Protein AF-A0A9P0I5J8-F1 (afdb_monomer)

Structure (mmCIF, N/CA/C/O backbone):
data_AF-A0A9P0I5J8-F1
#
_entry.id   AF-A0A9P0I5J8-F1
#
loop_
_atom_site.group_PDB
_atom_site.id
_atom_site.type_symbol
_atom_site.label_atom_id
_atom_site.label_alt_id
_atom_site.label_comp_id
_atom_site.label_asym_id
_atom_site.label_entity_id
_atom_site.label_seq_id
_atom_site.pdbx_PDB_ins_code
_atom_site.Cartn_x
_atom_site.Cartn_y
_atom_site.Cartn_z
_atom_site.occupancy
_atom_site.B_iso_or_equiv
_atom_site.auth_seq_id
_atom_site.auth_comp_id
_atom_site.auth_asym_id
_atom_site.auth_atom_id
_atom_site.pdbx_PDB_model_num
ATOM 1 N N . MET A 1 1 ? 75.829 -18.396 -21.950 1.00 48.28 1 MET A N 1
ATOM 2 C CA . MET A 1 1 ? 74.915 -17.229 -21.869 1.00 48.28 1 MET A CA 1
ATOM 3 C C . MET A 1 1 ? 74.972 -16.468 -23.186 1.00 48.28 1 MET A C 1
ATOM 5 O O . MET A 1 1 ? 76.058 -15.998 -23.484 1.00 48.28 1 MET A O 1
ATOM 9 N N . LYS A 1 2 ? 73.867 -16.415 -23.958 1.00 45.41 2 LYS A N 1
ATOM 10 C CA . LYS A 1 2 ? 73.529 -15.466 -25.066 1.00 45.41 2 LYS A CA 1
ATOM 11 C C . LYS A 1 2 ? 72.499 -16.056 -26.067 1.00 45.41 2 LYS A C 1
ATOM 13 O O . LYS A 1 2 ? 72.630 -15.887 -27.269 1.00 45.41 2 LYS A O 1
ATOM 18 N N . ILE A 1 3 ? 71.470 -16.760 -25.586 1.00 46.66 3 ILE A N 1
ATOM 19 C CA . ILE A 1 3 ? 70.355 -17.245 -26.431 1.00 46.66 3 ILE A CA 1
ATOM 20 C C . ILE A 1 3 ? 68.954 -16.760 -25.968 1.00 46.66 3 ILE A C 1
ATOM 22 O O . ILE A 1 3 ? 68.100 -16.603 -26.835 1.00 46.66 3 ILE A O 1
ATOM 26 N N . PRO A 1 4 ? 68.673 -16.369 -24.699 1.00 46.62 4 PRO A N 1
ATOM 27 C CA . PRO A 1 4 ? 67.296 -16.009 -24.332 1.00 46.62 4 PRO A CA 1
ATOM 28 C C . PRO A 1 4 ? 66.893 -14.564 -24.692 1.00 46.62 4 PRO A C 1
ATOM 30 O O . PRO A 1 4 ? 65.717 -14.232 -24.626 1.00 46.62 4 PRO A O 1
ATOM 33 N N . VAL A 1 5 ? 67.827 -13.697 -25.106 1.00 43.81 5 VAL A N 1
ATOM 34 C CA . VAL A 1 5 ? 67.521 -12.281 -25.414 1.00 43.81 5 VAL A CA 1
ATOM 35 C C . VAL A 1 5 ? 66.989 -12.093 -26.845 1.00 43.81 5 VAL A C 1
ATOM 37 O O . VAL A 1 5 ? 66.199 -11.186 -27.094 1.00 43.81 5 VAL A O 1
ATOM 40 N N . LEU A 1 6 ? 67.339 -12.982 -27.783 1.00 44.00 6 LEU A N 1
ATOM 41 C CA . LEU A 1 6 ? 66.899 -12.872 -29.182 1.00 44.00 6 LEU A CA 1
ATOM 42 C C . LEU A 1 6 ? 65.434 -13.314 -29.381 1.00 44.00 6 LEU A C 1
ATOM 44 O O . LEU A 1 6 ? 64.742 -12.808 -30.264 1.00 44.00 6 LEU A O 1
ATOM 48 N N . PHE A 1 7 ? 64.941 -14.218 -28.528 1.00 44.09 7 PHE A N 1
ATOM 49 C CA . PHE A 1 7 ? 63.567 -14.725 -28.611 1.00 44.09 7 PHE A CA 1
ATOM 50 C C . PHE A 1 7 ? 62.537 -13.722 -28.074 1.00 44.09 7 PHE A C 1
ATOM 52 O O . PHE A 1 7 ? 61.445 -13.619 -28.616 1.00 44.09 7 PHE A O 1
ATOM 59 N N . VAL A 1 8 ? 62.902 -12.914 -27.071 1.00 47.62 8 VAL A N 1
ATOM 60 C CA . VAL A 1 8 ? 62.000 -11.889 -26.518 1.00 47.62 8 VAL A CA 1
ATOM 61 C C . VAL A 1 8 ? 61.842 -10.709 -27.486 1.00 47.62 8 VAL A C 1
ATOM 63 O O . VAL A 1 8 ? 60.733 -10.211 -27.672 1.00 47.62 8 VAL A O 1
ATOM 66 N N . MET A 1 9 ? 62.906 -10.305 -28.188 1.00 46.41 9 MET A N 1
ATOM 67 C CA . MET A 1 9 ? 62.830 -9.200 -29.157 1.00 46.41 9 MET A CA 1
ATOM 68 C C . MET A 1 9 ? 62.060 -9.551 -30.441 1.00 46.41 9 MET A C 1
ATOM 70 O O . MET A 1 9 ? 61.394 -8.686 -31.008 1.00 46.41 9 MET A O 1
ATOM 74 N N . THR A 1 10 ? 62.080 -10.810 -30.884 1.00 48.19 10 THR A N 1
ATOM 75 C CA . THR A 1 10 ? 61.316 -11.238 -32.073 1.00 48.19 10 THR A CA 1
ATOM 76 C C . THR A 1 10 ? 59.816 -11.340 -31.792 1.00 48.19 10 THR A C 1
ATOM 78 O O . THR A 1 10 ? 59.016 -10.954 -32.644 1.00 48.19 10 THR A O 1
ATOM 81 N N . THR A 1 11 ? 59.411 -11.719 -30.574 1.00 48.94 11 THR A N 1
ATOM 82 C CA . THR A 1 11 ? 57.997 -11.656 -30.160 1.00 48.94 11 THR A CA 1
ATOM 83 C C . THR A 1 11 ? 57.458 -10.229 -30.046 1.00 48.94 11 THR A C 1
ATOM 85 O O . THR A 1 11 ? 56.297 -10.005 -30.372 1.00 48.94 11 THR A O 1
ATOM 88 N N . PHE A 1 12 ? 58.278 -9.241 -29.666 1.00 43.12 12 PHE A N 1
ATOM 89 C CA . PHE A 1 12 ? 57.830 -7.842 -29.619 1.00 43.12 12 PHE A CA 1
ATOM 90 C C . PHE A 1 12 ? 57.715 -7.192 -31.008 1.00 43.12 12 PHE A C 1
ATOM 92 O O . PHE A 1 12 ? 56.831 -6.365 -31.218 1.00 43.12 12 PHE A O 1
ATOM 99 N N . LEU A 1 13 ? 58.536 -7.594 -31.983 1.00 42.38 13 LEU A N 1
ATOM 100 C CA . LEU A 1 13 ? 58.437 -7.085 -33.358 1.00 42.38 13 LEU A CA 1
ATOM 101 C C . LEU A 1 13 ? 57.272 -7.701 -34.150 1.00 42.38 13 LEU A C 1
ATOM 103 O O . LEU A 1 13 ? 56.669 -7.005 -34.964 1.00 42.38 13 LEU A O 1
ATOM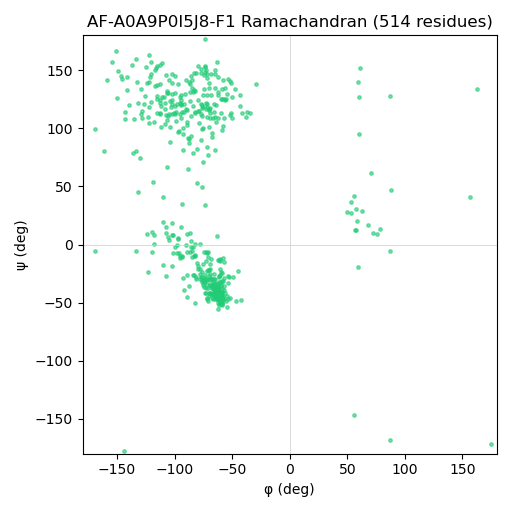 107 N N . ALA A 1 14 ? 56.890 -8.952 -33.873 1.00 41.12 14 ALA A N 1
ATOM 108 C CA . ALA A 1 14 ? 55.727 -9.583 -34.505 1.00 41.12 14 ALA A CA 1
ATOM 109 C C . ALA A 1 14 ? 54.383 -8.973 -34.053 1.00 41.12 14 ALA A C 1
ATOM 111 O O . ALA A 1 14 ? 53.417 -8.990 -34.812 1.00 41.12 14 ALA A O 1
ATOM 112 N N . ILE A 1 15 ? 54.322 -8.380 -32.855 1.00 45.00 15 ILE A N 1
ATOM 113 C CA . ILE A 1 15 ? 53.121 -7.681 -32.364 1.00 45.00 15 ILE A CA 1
ATOM 114 C C . ILE A 1 15 ? 52.985 -6.287 -33.010 1.00 45.00 15 ILE A C 1
ATOM 116 O O . ILE A 1 15 ? 51.870 -5.803 -33.185 1.00 45.00 15 ILE A O 1
ATOM 120 N N . SER A 1 16 ? 54.086 -5.670 -33.454 1.00 40.41 16 SER A N 1
ATOM 121 C CA . SER A 1 16 ? 54.076 -4.315 -34.034 1.00 40.41 16 SER A CA 1
ATOM 122 C C . SER A 1 16 ? 53.795 -4.244 -35.544 1.00 40.41 16 SER A C 1
ATOM 124 O O . SER A 1 16 ? 53.653 -3.142 -36.066 1.00 40.41 16 SER A O 1
ATOM 126 N N . ILE A 1 17 ? 53.702 -5.376 -36.258 1.00 42.78 17 ILE A N 1
ATOM 127 C CA . ILE A 1 17 ? 53.449 -5.416 -37.721 1.00 42.78 17 ILE A CA 1
ATOM 128 C C . ILE A 1 17 ? 52.147 -6.173 -38.058 1.00 42.78 17 ILE A C 1
ATOM 130 O O . ILE A 1 17 ? 51.829 -6.422 -39.217 1.00 42.78 17 ILE A O 1
ATOM 134 N N . SER A 1 18 ? 51.323 -6.494 -37.057 1.00 38.56 18 SER A N 1
ATOM 135 C CA . SER A 1 18 ? 49.932 -6.870 -37.315 1.00 38.56 18 SER A CA 1
ATOM 136 C C . SER A 1 18 ? 49.214 -5.658 -37.910 1.00 38.56 18 SER A C 1
ATOM 138 O O . SER A 1 18 ? 48.908 -4.716 -37.179 1.00 38.56 18 SER A O 1
ATOM 140 N N . GLU A 1 19 ? 48.943 -5.676 -39.218 1.00 41.50 19 GLU A N 1
ATOM 141 C CA . GLU A 1 19 ? 48.072 -4.703 -39.879 1.00 41.50 19 GLU A CA 1
ATOM 142 C C . GLU A 1 19 ? 46.827 -4.471 -39.018 1.00 41.50 19 GLU A C 1
ATOM 144 O O . GLU A 1 19 ? 46.072 -5.398 -38.710 1.00 41.50 19 GLU A O 1
ATOM 149 N N . LEU A 1 20 ? 46.644 -3.221 -38.586 1.00 42.09 20 LEU A N 1
ATOM 150 C CA . LEU A 1 20 ? 45.453 -2.778 -37.881 1.00 42.09 20 LEU A CA 1
ATOM 151 C C . LEU A 1 20 ? 44.267 -3.053 -38.805 1.00 42.09 20 LEU A C 1
ATOM 153 O O . LEU A 1 20 ? 44.053 -2.345 -39.790 1.00 42.09 20 LEU A O 1
ATOM 157 N N . ASN A 1 21 ? 43.545 -4.132 -38.514 1.00 40.69 21 ASN A N 1
ATOM 158 C CA . ASN A 1 21 ? 42.419 -4.605 -39.296 1.00 40.69 21 ASN A CA 1
ATOM 159 C C . ASN A 1 21 ? 41.375 -3.473 -39.347 1.00 40.69 21 ASN A C 1
ATOM 161 O O . ASN A 1 21 ? 40.620 -3.266 -38.397 1.00 40.69 21 ASN A O 1
ATOM 165 N N . ARG A 1 22 ? 41.353 -2.695 -40.442 1.00 37.53 22 ARG A N 1
ATOM 166 C CA . ARG A 1 22 ? 40.536 -1.473 -40.627 1.00 37.53 22 ARG A CA 1
ATOM 167 C C . ARG A 1 22 ? 39.014 -1.715 -40.591 1.00 37.53 22 ARG A C 1
ATOM 169 O O . ARG A 1 22 ? 38.246 -0.796 -40.842 1.00 37.53 22 ARG A O 1
ATOM 176 N N . LYS A 1 23 ? 38.561 -2.928 -40.259 1.00 41.91 23 LYS A N 1
ATOM 177 C CA . LYS A 1 23 ? 37.151 -3.273 -40.016 1.00 41.91 23 LYS A CA 1
ATOM 178 C C . LYS A 1 23 ? 36.664 -3.021 -38.583 1.00 41.91 23 LYS A C 1
ATOM 180 O O . LYS A 1 23 ? 35.506 -3.299 -38.298 1.00 41.91 23 LYS A O 1
ATOM 185 N N . LEU A 1 24 ? 37.503 -2.477 -37.705 1.00 47.16 24 LEU A N 1
ATOM 186 C CA . LEU A 1 24 ? 37.118 -2.025 -36.363 1.00 47.16 24 LEU A CA 1
ATOM 187 C C . LEU A 1 24 ? 37.383 -0.522 -36.224 1.00 47.16 24 LEU A C 1
ATOM 189 O O . LEU A 1 24 ? 38.102 -0.094 -35.327 1.00 47.16 24 LEU A O 1
ATOM 193 N N . MET A 1 25 ? 36.846 0.296 -37.133 1.00 42.56 25 MET A N 1
ATOM 194 C CA . MET A 1 25 ? 36.551 1.663 -36.708 1.00 42.56 25 MET A CA 1
ATOM 195 C C . MET A 1 25 ? 35.378 1.547 -35.732 1.00 42.56 25 MET A C 1
ATOM 197 O O . MET A 1 25 ? 34.336 1.028 -36.146 1.00 42.56 25 MET A O 1
ATOM 201 N N . PRO A 1 26 ? 35.552 1.912 -34.446 1.00 56.53 26 PRO A N 1
ATOM 202 C CA . PRO A 1 26 ? 34.436 1.933 -33.516 1.00 56.53 26 PRO A CA 1
ATOM 203 C C . PRO A 1 26 ? 33.379 2.839 -34.137 1.00 56.53 26 PRO A C 1
ATOM 205 O O . PRO A 1 26 ? 33.684 3.962 -34.543 1.00 56.53 26 PRO A O 1
ATOM 208 N N . VAL A 1 27 ? 32.167 2.314 -34.308 1.00 60.16 27 VAL A N 1
ATOM 209 C CA . VAL A 1 27 ? 31.037 3.144 -34.715 1.00 60.16 27 VAL A CA 1
ATOM 210 C C . VAL A 1 27 ? 30.914 4.193 -33.621 1.00 60.16 27 VAL A C 1
ATOM 212 O O . VAL A 1 27 ? 30.680 3.851 -32.463 1.00 60.16 27 VAL A O 1
ATOM 215 N N . GLU A 1 28 ? 31.175 5.451 -33.963 1.00 67.44 28 GLU A N 1
ATOM 216 C CA . GLU A 1 28 ? 31.029 6.558 -33.031 1.00 67.44 28 GLU A CA 1
ATOM 217 C C . GLU A 1 28 ? 29.533 6.698 -32.743 1.00 67.44 28 GLU A C 1
ATOM 219 O O . GLU A 1 28 ? 28.773 7.238 -33.542 1.00 67.44 28 GLU A O 1
ATOM 224 N N . VAL A 1 29 ? 29.089 6.086 -31.645 1.00 74.94 29 VAL A N 1
ATOM 225 C CA . VAL A 1 29 ? 27.703 6.178 -31.191 1.00 74.94 29 VAL A CA 1
ATOM 226 C C . VAL A 1 29 ? 27.529 7.551 -30.560 1.00 74.94 29 VAL A C 1
ATOM 228 O O . VAL A 1 29 ? 28.170 7.848 -29.547 1.00 74.94 29 VAL A O 1
ATOM 231 N N . ASP A 1 30 ? 26.657 8.381 -31.133 1.00 82.62 30 ASP A N 1
ATOM 232 C CA . ASP A 1 30 ? 26.281 9.636 -30.495 1.00 82.62 30 ASP A CA 1
ATOM 233 C C . ASP A 1 30 ? 25.501 9.324 -29.206 1.00 82.62 30 ASP A C 1
ATOM 235 O O . ASP A 1 30 ? 24.362 8.854 -29.213 1.00 82.62 30 ASP A O 1
ATOM 239 N N . CYS A 1 31 ? 26.132 9.572 -28.055 1.00 83.44 31 CYS A N 1
ATOM 240 C CA . CYS A 1 31 ? 25.504 9.356 -26.756 1.00 83.44 31 CYS A CA 1
ATOM 241 C C . CYS A 1 31 ? 24.266 10.245 -26.535 1.00 83.44 31 CYS A C 1
ATOM 243 O O . CYS A 1 31 ? 23.531 10.004 -25.573 1.00 83.44 31 CYS A O 1
ATOM 245 N N . ASN A 1 32 ? 24.039 11.268 -27.367 1.00 84.75 32 ASN A N 1
ATOM 246 C CA . ASN A 1 32 ? 22.872 12.144 -27.275 1.00 84.75 32 ASN A CA 1
ATOM 247 C C . ASN A 1 32 ? 21.557 11.409 -27.575 1.00 84.75 32 ASN A C 1
ATOM 249 O O . ASN A 1 32 ? 20.515 11.797 -27.047 1.00 84.75 32 ASN A O 1
ATOM 253 N N . ASP A 1 33 ? 21.599 10.314 -28.339 1.00 84.12 33 ASP A N 1
ATOM 254 C CA . ASP A 1 33 ? 20.399 9.551 -28.699 1.00 84.12 33 ASP A CA 1
ATOM 255 C C . ASP A 1 33 ? 19.922 8.601 -27.589 1.00 84.12 33 ASP A C 1
ATOM 257 O O . ASP A 1 33 ? 18.774 8.139 -27.590 1.00 84.12 33 ASP A O 1
ATOM 261 N N . ILE A 1 34 ? 20.778 8.326 -26.597 1.00 87.00 34 ILE A N 1
ATOM 262 C CA . ILE A 1 34 ? 20.467 7.447 -25.465 1.00 87.00 34 ILE A CA 1
ATOM 263 C C . ILE A 1 34 ? 20.197 8.291 -24.222 1.00 87.00 34 ILE A C 1
ATOM 265 O O . ILE A 1 34 ? 21.068 8.553 -23.386 1.00 87.00 34 ILE A O 1
ATOM 269 N N . VAL A 1 35 ? 18.932 8.671 -24.081 1.00 87.81 35 VAL A N 1
ATOM 270 C CA . VAL A 1 35 ? 18.438 9.413 -22.925 1.00 87.81 35 VAL A CA 1
ATOM 271 C C . VAL A 1 35 ? 17.846 8.439 -21.906 1.00 87.81 35 VAL A C 1
ATOM 273 O O . VAL A 1 35 ? 16.822 7.804 -22.154 1.00 87.81 35 VAL A O 1
ATOM 276 N N . ILE A 1 36 ? 18.499 8.311 -20.750 1.00 88.94 36 ILE A N 1
ATOM 277 C CA . ILE A 1 36 ? 18.007 7.539 -19.601 1.00 88.94 36 ILE A CA 1
ATOM 278 C C . ILE A 1 36 ? 17.832 8.521 -18.444 1.00 88.94 36 ILE A C 1
ATOM 280 O O . ILE A 1 36 ? 18.833 8.966 -17.877 1.00 88.94 36 ILE A O 1
ATOM 284 N N . PRO A 1 37 ? 16.593 8.906 -18.097 1.00 85.38 37 PRO A N 1
ATOM 285 C CA . PRO A 1 37 ? 16.374 9.821 -16.995 1.00 85.38 37 PRO A CA 1
ATOM 286 C C . PRO A 1 37 ? 16.565 9.107 -15.660 1.00 85.38 37 PRO A C 1
ATOM 288 O O . PRO A 1 37 ? 15.686 8.390 -15.188 1.00 85.38 37 PRO A O 1
ATOM 291 N N . VAL A 1 38 ? 17.739 9.304 -15.064 1.00 81.62 38 VAL A N 1
ATOM 292 C CA . VAL A 1 38 ? 18.089 8.791 -13.738 1.00 81.62 38 VAL A CA 1
ATOM 293 C C . VAL A 1 38 ? 17.800 9.883 -12.710 1.00 81.62 38 VAL A C 1
ATOM 295 O O . VAL A 1 38 ? 18.293 11.004 -12.823 1.00 81.62 38 VAL A O 1
ATOM 298 N N . GLU A 1 39 ? 16.992 9.583 -11.694 1.00 77.62 39 GLU A N 1
ATOM 299 C CA . GLU A 1 39 ? 16.688 10.553 -10.637 1.00 77.62 39 GLU A CA 1
ATOM 300 C C . GLU A 1 39 ? 17.949 10.906 -9.828 1.00 77.62 39 GLU A C 1
ATOM 302 O O . GLU A 1 39 ? 18.697 10.021 -9.410 1.00 77.62 39 GLU A O 1
ATOM 307 N N . TYR A 1 40 ? 18.164 12.201 -9.560 1.00 67.38 40 TYR A N 1
ATOM 308 C CA . TYR A 1 40 ? 19.385 12.752 -8.944 1.00 67.38 40 TYR A CA 1
ATOM 309 C C . TYR A 1 40 ? 19.759 12.171 -7.564 1.00 67.38 40 TYR A C 1
ATOM 311 O O . TYR A 1 40 ? 20.893 12.350 -7.121 1.00 67.38 40 TYR A O 1
ATOM 319 N N . TYR A 1 41 ? 18.845 11.464 -6.896 1.00 64.06 41 TYR A N 1
ATOM 320 C CA . TYR A 1 41 ? 19.049 10.871 -5.567 1.00 64.06 41 TYR A CA 1
ATOM 321 C C . TYR A 1 41 ? 18.940 9.345 -5.552 1.00 64.06 41 TYR A C 1
ATOM 323 O O . TYR A 1 41 ? 18.947 8.732 -4.491 1.00 64.06 41 TYR A O 1
ATOM 331 N N . SER A 1 42 ? 18.855 8.722 -6.723 1.00 69.56 42 SER A N 1
ATOM 332 C CA . SER A 1 42 ? 18.702 7.277 -6.844 1.00 69.56 42 SER A CA 1
ATOM 333 C C . SER A 1 42 ? 20.049 6.601 -7.090 1.00 69.56 42 SER A C 1
ATOM 335 O O . SER A 1 42 ? 20.883 7.063 -7.870 1.00 69.56 42 SER A O 1
ATOM 337 N N . GLN A 1 43 ? 20.285 5.479 -6.424 1.00 80.81 43 GLN A N 1
ATOM 338 C CA . GLN A 1 43 ? 21.434 4.629 -6.734 1.00 80.81 43 GLN A CA 1
ATOM 339 C C . GLN A 1 43 ? 21.165 3.897 -8.046 1.00 80.81 43 GLN A C 1
ATOM 341 O O . GLN A 1 43 ? 20.012 3.609 -8.346 1.00 80.81 43 GLN A O 1
ATOM 346 N N . THR A 1 44 ? 22.193 3.592 -8.840 1.00 85.12 44 THR A N 1
ATOM 347 C CA . THR A 1 44 ? 21.998 2.870 -10.107 1.00 85.12 44 THR A CA 1
ATOM 348 C C . THR A 1 44 ? 22.775 1.562 -10.115 1.00 85.12 44 THR A C 1
ATOM 350 O O . THR A 1 44 ? 24.000 1.544 -9.971 1.00 85.12 44 THR A O 1
ATOM 353 N N . VAL A 1 45 ? 22.064 0.458 -10.321 1.00 86.88 45 VAL A N 1
ATOM 354 C CA . VAL A 1 45 ? 22.652 -0.870 -10.510 1.00 86.88 45 VAL A CA 1
ATOM 355 C C . VAL A 1 45 ? 22.590 -1.208 -11.993 1.00 86.88 45 VAL A C 1
ATOM 357 O O . VAL A 1 45 ? 21.512 -1.257 -12.579 1.00 86.88 45 VAL A O 1
ATOM 360 N N . PHE A 1 46 ? 23.750 -1.410 -12.610 1.00 89.31 46 PHE A N 1
ATOM 361 C CA . PHE A 1 46 ? 23.897 -1.677 -14.034 1.00 89.31 46 PHE A CA 1
ATOM 362 C C . PHE A 1 46 ? 24.299 -3.137 -14.266 1.00 89.31 46 PHE A C 1
ATOM 364 O O . PHE A 1 46 ? 25.386 -3.569 -13.880 1.00 89.31 46 PHE A O 1
ATOM 371 N N . PHE A 1 47 ? 23.429 -3.886 -14.932 1.00 87.31 47 PHE A N 1
ATOM 372 C CA . PHE A 1 47 ? 23.623 -5.272 -15.321 1.00 87.31 47 PHE A CA 1
ATOM 373 C C . PHE A 1 47 ? 23.989 -5.359 -16.787 1.00 87.31 47 PHE A C 1
ATOM 375 O O . PHE A 1 47 ? 23.215 -4.965 -17.655 1.00 87.31 47 PHE A O 1
ATOM 382 N N . ASP A 1 48 ? 25.148 -5.936 -17.050 1.00 89.06 48 ASP A N 1
ATOM 383 C CA . ASP A 1 48 ? 25.602 -6.243 -18.394 1.00 89.06 48 ASP A CA 1
ATOM 384 C C . ASP A 1 48 ? 25.438 -7.742 -18.629 1.00 89.06 48 ASP A C 1
ATOM 386 O O . ASP A 1 48 ? 26.208 -8.548 -18.102 1.00 89.06 48 ASP A O 1
ATOM 390 N N . MET A 1 49 ? 24.381 -8.125 -19.342 1.00 86.56 49 MET A N 1
ATOM 391 C CA . MET A 1 49 ? 24.105 -9.525 -19.680 1.00 86.56 49 MET A CA 1
ATOM 392 C C . MET A 1 49 ? 24.579 -9.885 -21.091 1.00 86.56 49 MET A C 1
ATOM 394 O O . MET A 1 49 ? 24.419 -11.028 -21.516 1.00 86.56 49 MET A O 1
ATOM 398 N N . ASP A 1 50 ? 25.150 -8.926 -21.821 1.00 84.94 50 ASP A N 1
ATOM 399 C CA . ASP A 1 50 ? 25.693 -9.131 -23.155 1.00 84.94 50 ASP A CA 1
ATOM 400 C C . ASP A 1 50 ? 27.217 -8.991 -23.124 1.00 84.94 50 ASP A C 1
ATOM 402 O O . ASP A 1 50 ? 27.778 -7.900 -23.130 1.00 84.94 50 ASP A O 1
ATOM 406 N N . VAL A 1 51 ? 27.895 -10.139 -23.122 1.00 76.69 51 VAL A N 1
ATOM 407 C CA . VAL A 1 51 ? 29.364 -10.254 -23.110 1.00 76.69 51 VAL A CA 1
ATOM 408 C C . VAL A 1 51 ? 30.012 -9.557 -24.311 1.00 76.69 51 VAL A C 1
ATOM 410 O O . VAL A 1 51 ? 31.178 -9.172 -24.253 1.00 76.69 51 VAL A O 1
ATOM 413 N N . HIS A 1 52 ? 29.259 -9.407 -25.399 1.00 81.62 52 HIS A N 1
ATOM 414 C CA . HIS A 1 52 ? 29.704 -8.773 -26.633 1.00 81.62 52 HIS A CA 1
ATOM 415 C C . HIS A 1 52 ? 29.028 -7.421 -26.858 1.00 81.62 52 HIS A C 1
ATOM 417 O O . HIS A 1 52 ? 28.995 -6.941 -27.994 1.00 81.62 52 HIS A O 1
ATOM 423 N N . SER A 1 53 ? 28.484 -6.816 -25.796 1.00 79.50 53 SER A N 1
ATOM 424 C CA . SER A 1 53 ? 27.937 -5.472 -25.883 1.00 79.50 53 SER A CA 1
ATOM 425 C C . SER A 1 53 ? 29.013 -4.499 -26.352 1.00 79.50 53 SER A C 1
ATOM 427 O O . SER A 1 53 ? 30.193 -4.595 -26.004 1.00 79.50 53 SER A O 1
ATOM 429 N N . GLN A 1 54 ? 28.588 -3.557 -27.187 1.00 85.56 54 GLN A N 1
ATOM 430 C CA . GLN A 1 54 ? 29.457 -2.501 -27.678 1.00 85.56 54 GLN A CA 1
ATOM 431 C C . GLN A 1 54 ? 29.912 -1.626 -26.495 1.00 85.56 54 GLN A C 1
ATOM 433 O O . GLN A 1 54 ? 29.059 -1.049 -25.800 1.00 85.56 54 GLN A O 1
ATOM 438 N N . PRO A 1 55 ? 31.228 -1.526 -26.222 1.00 87.50 55 PRO A N 1
ATOM 439 C CA . PRO A 1 55 ? 31.751 -0.756 -25.095 1.00 87.50 55 PRO A CA 1
ATOM 440 C C . PRO A 1 55 ? 31.374 0.729 -25.174 1.00 87.50 55 PRO A C 1
ATOM 442 O O . PRO A 1 55 ? 31.299 1.398 -24.140 1.00 87.50 55 PRO A O 1
ATOM 445 N N . GLU A 1 56 ? 31.083 1.234 -26.372 1.00 89.31 56 GLU A N 1
ATOM 446 C CA . GLU A 1 56 ? 30.642 2.598 -26.641 1.00 89.31 56 GLU A CA 1
ATOM 447 C C . GLU A 1 56 ? 29.301 2.882 -25.956 1.00 89.31 56 GLU A C 1
ATOM 449 O O . GLU A 1 56 ? 29.207 3.828 -25.175 1.00 89.31 56 GLU A O 1
ATOM 454 N N . ILE A 1 57 ? 28.291 2.016 -26.127 1.00 89.19 57 ILE A N 1
ATOM 455 C CA . ILE A 1 57 ? 26.978 2.202 -25.483 1.00 89.19 57 ILE A CA 1
ATOM 456 C C . ILE A 1 57 ? 27.109 2.153 -23.966 1.00 89.19 57 ILE A C 1
ATOM 458 O O . ILE A 1 57 ? 26.526 2.972 -23.253 1.00 89.19 57 ILE A O 1
ATOM 462 N N . LYS A 1 58 ? 27.875 1.185 -23.454 1.00 89.06 58 LYS A N 1
ATOM 463 C CA . LYS A 1 58 ? 28.120 1.055 -22.017 1.00 89.06 58 LYS A CA 1
ATOM 464 C C . LYS A 1 58 ? 28.747 2.329 -21.464 1.00 89.06 58 LYS A C 1
ATOM 466 O O . LYS A 1 58 ? 28.300 2.845 -20.441 1.00 89.06 58 LYS A O 1
ATOM 471 N N . THR A 1 59 ? 29.732 2.870 -22.174 1.00 88.44 59 THR A N 1
ATOM 472 C CA . THR A 1 59 ? 30.377 4.133 -21.819 1.00 88.44 59 THR A CA 1
ATOM 473 C C . THR A 1 59 ? 29.393 5.298 -21.890 1.00 88.44 59 THR A C 1
ATOM 475 O O . THR A 1 59 ? 29.351 6.080 -20.945 1.00 88.44 59 THR A O 1
ATOM 478 N N . CYS A 1 60 ? 28.543 5.384 -22.919 1.00 89.56 60 CYS A N 1
ATOM 479 C CA . CYS A 1 60 ? 27.504 6.410 -23.028 1.00 89.56 60 CYS A CA 1
ATOM 480 C C . CYS A 1 60 ? 26.524 6.370 -21.851 1.00 89.56 60 CYS A C 1
ATOM 482 O O . CYS A 1 60 ? 26.323 7.382 -21.182 1.00 89.56 60 CYS A O 1
ATOM 484 N N . ILE A 1 61 ? 25.955 5.200 -21.542 1.00 88.75 61 ILE A N 1
ATOM 485 C CA . ILE A 1 61 ? 24.991 5.037 -20.443 1.00 88.75 61 ILE A CA 1
ATOM 486 C C . ILE A 1 61 ? 25.634 5.412 -19.110 1.00 88.75 61 ILE A C 1
ATOM 488 O O . ILE A 1 61 ? 25.044 6.149 -18.317 1.00 88.75 61 ILE A O 1
ATOM 492 N N . LEU A 1 62 ? 26.861 4.946 -18.868 1.00 85.25 62 LEU A N 1
ATOM 493 C CA . LEU A 1 62 ? 27.587 5.264 -17.644 1.00 85.25 62 LEU A CA 1
ATOM 494 C C . LEU A 1 62 ? 27.997 6.743 -17.592 1.00 85.25 62 LEU A C 1
ATOM 496 O O . LEU A 1 62 ? 27.993 7.332 -16.515 1.00 85.25 62 LEU A O 1
ATOM 500 N N . LYS A 1 63 ? 28.336 7.386 -18.710 1.00 84.94 63 LYS A N 1
ATOM 501 C CA . LYS A 1 63 ? 28.687 8.813 -18.742 1.00 84.94 63 LYS A CA 1
ATOM 502 C C . LYS A 1 63 ? 27.458 9.694 -18.495 1.00 84.94 63 LYS A C 1
ATOM 504 O O . LYS A 1 63 ? 27.536 10.602 -17.669 1.00 84.94 63 LYS A O 1
ATOM 509 N N . ASN A 1 64 ? 26.329 9.372 -19.128 1.00 77.69 64 ASN A N 1
ATOM 510 C CA . ASN A 1 64 ? 25.079 10.131 -19.032 1.00 77.69 64 ASN A CA 1
ATOM 511 C C . ASN A 1 64 ? 24.361 9.950 -17.687 1.00 77.69 64 ASN A C 1
ATOM 513 O O . ASN A 1 64 ? 23.706 10.881 -17.227 1.00 77.69 64 ASN A O 1
ATOM 517 N N . SER A 1 65 ? 24.520 8.807 -17.008 1.00 68.38 65 SER A N 1
ATOM 518 C CA . SER A 1 65 ? 23.864 8.515 -15.714 1.00 68.38 65 SER A CA 1
ATOM 519 C C . SER A 1 65 ? 24.454 9.286 -14.512 1.00 68.38 65 SER A C 1
ATOM 521 O O . SER A 1 65 ? 24.491 8.764 -13.405 1.00 68.38 65 SER A O 1
ATOM 523 N N . LEU A 1 66 ? 24.910 10.529 -14.719 1.00 65.12 66 LEU A N 1
ATOM 524 C CA . LEU A 1 66 ? 25.440 11.494 -13.743 1.00 65.12 66 LEU A CA 1
ATOM 525 C C . LEU A 1 66 ? 26.695 11.023 -12.976 1.00 65.12 66 LEU A C 1
ATOM 527 O O . LEU A 1 66 ? 26.745 9.970 -12.339 1.00 65.12 66 LEU A O 1
ATOM 531 N N . SER A 1 67 ? 27.744 11.847 -12.994 1.00 62.31 67 SER A N 1
ATOM 532 C CA . SER A 1 67 ? 29.046 11.608 -12.340 1.00 62.31 67 SER A CA 1
ATOM 533 C C . SER A 1 67 ? 28.979 11.433 -10.814 1.00 62.31 67 SER A C 1
ATOM 535 O O . SER A 1 67 ? 29.943 10.977 -10.205 1.00 62.31 67 SER A O 1
ATOM 537 N N . ASN A 1 68 ? 27.838 11.754 -10.196 1.00 65.94 68 ASN A N 1
ATOM 538 C CA . ASN A 1 68 ? 27.667 11.820 -8.746 1.00 65.94 68 ASN A CA 1
ATOM 539 C C . ASN A 1 68 ? 26.878 10.648 -8.137 1.00 65.94 68 ASN A C 1
ATOM 541 O O . ASN A 1 68 ? 26.582 10.691 -6.944 1.00 65.94 68 ASN A O 1
ATOM 545 N N . LEU A 1 69 ? 26.520 9.617 -8.906 1.00 71.69 69 LEU A N 1
ATOM 546 C CA . LEU A 1 69 ? 25.732 8.486 -8.399 1.00 71.69 69 LEU A CA 1
ATOM 547 C C . LEU A 1 69 ? 26.611 7.274 -8.065 1.00 71.69 69 LEU A C 1
ATOM 549 O O . LEU A 1 69 ? 27.616 7.012 -8.731 1.00 71.69 69 LEU A O 1
ATOM 553 N N . SER A 1 70 ? 26.235 6.528 -7.018 1.00 71.12 70 SER A N 1
ATOM 554 C CA . SER A 1 70 ? 26.835 5.223 -6.740 1.00 71.12 70 SER A CA 1
ATOM 555 C C . SER A 1 70 ? 26.419 4.248 -7.833 1.00 71.12 70 SER A C 1
ATOM 557 O O . SER A 1 70 ? 25.239 4.127 -8.175 1.00 71.12 70 SER A O 1
ATOM 559 N N . ARG A 1 71 ? 27.417 3.579 -8.405 1.00 76.00 71 ARG A N 1
ATOM 560 C CA . ARG A 1 71 ? 27.231 2.615 -9.485 1.00 76.00 71 ARG A CA 1
ATOM 561 C C . ARG A 1 71 ? 27.632 1.255 -8.971 1.00 76.00 71 ARG A C 1
ATOM 563 O O . ARG A 1 71 ? 28.645 1.136 -8.293 1.00 76.00 71 ARG A O 1
ATOM 570 N N . ILE A 1 72 ? 26.836 0.253 -9.303 1.00 78.31 72 ILE A N 1
ATOM 571 C CA . ILE A 1 72 ? 27.195 -1.145 -9.111 1.00 78.31 72 ILE A CA 1
ATOM 572 C C . ILE A 1 72 ? 27.086 -1.792 -10.479 1.00 78.31 72 ILE A C 1
ATOM 574 O O . ILE A 1 72 ? 25.990 -1.913 -11.017 1.00 78.31 72 ILE A O 1
ATOM 578 N N . ILE A 1 73 ? 28.226 -2.146 -11.062 1.00 81.44 73 ILE A N 1
ATOM 579 C CA . ILE A 1 73 ? 28.268 -2.873 -12.330 1.00 81.44 73 ILE A CA 1
ATOM 580 C C . ILE A 1 73 ? 28.283 -4.361 -11.999 1.00 81.44 73 ILE A C 1
ATOM 582 O O . ILE A 1 73 ? 29.078 -4.797 -11.177 1.00 81.44 73 ILE A O 1
ATOM 586 N N . ILE A 1 74 ? 27.406 -5.140 -12.619 1.00 80.38 74 ILE A N 1
ATOM 587 C CA . ILE A 1 74 ? 27.385 -6.597 -12.494 1.00 80.38 74 ILE A CA 1
ATOM 588 C C . ILE A 1 74 ? 27.378 -7.153 -13.910 1.00 80.38 74 ILE A C 1
ATOM 590 O O . ILE A 1 74 ? 26.448 -6.916 -14.674 1.00 80.38 74 ILE A O 1
ATOM 594 N N . SER A 1 75 ? 28.443 -7.850 -14.290 1.00 80.88 75 SER A N 1
ATOM 595 C CA . SER A 1 75 ? 28.565 -8.453 -15.618 1.00 80.88 75 SER A CA 1
ATOM 596 C C . SER A 1 75 ? 28.292 -9.949 -15.517 1.00 80.88 75 SER A C 1
ATOM 598 O O . SER A 1 75 ? 28.911 -10.639 -14.717 1.00 80.88 75 SER A O 1
ATOM 600 N N . VAL A 1 76 ? 27.340 -10.462 -16.288 1.00 76.00 76 VAL A N 1
ATOM 601 C CA . VAL A 1 76 ? 26.919 -11.866 -16.207 1.00 76.00 76 VAL A CA 1
ATOM 602 C C . VAL A 1 76 ? 27.438 -12.605 -17.436 1.00 76.00 76 VAL A C 1
ATOM 604 O O . VAL A 1 76 ? 26.981 -12.354 -18.547 1.00 76.00 76 VAL A O 1
ATOM 607 N N . TYR A 1 77 ? 28.390 -13.523 -17.245 1.00 74.62 77 TYR A N 1
ATOM 608 C CA . TYR A 1 77 ? 29.043 -14.254 -18.335 1.00 74.62 77 TYR A CA 1
ATOM 609 C C . TYR A 1 77 ? 28.598 -15.726 -18.359 1.00 74.62 77 TYR A C 1
ATOM 611 O O . TYR A 1 77 ? 29.078 -16.555 -17.588 1.00 74.62 77 TYR A O 1
ATOM 619 N N . ALA A 1 78 ? 27.717 -16.089 -19.296 1.00 67.69 78 ALA A N 1
ATOM 620 C CA . ALA A 1 78 ? 27.204 -17.460 -19.436 1.00 67.69 78 ALA A CA 1
ATOM 621 C C . ALA A 1 78 ? 26.556 -17.997 -18.132 1.00 67.69 78 ALA A C 1
ATOM 623 O O . ALA A 1 78 ? 25.925 -17.246 -17.392 1.00 67.69 78 ALA A O 1
ATOM 624 N N . THR A 1 79 ? 26.661 -19.303 -17.846 1.00 60.75 79 THR A N 1
ATOM 625 C CA . THR A 1 79 ? 26.099 -19.929 -16.629 1.00 60.75 79 THR A CA 1
ATOM 626 C C . THR A 1 79 ? 26.853 -19.568 -15.344 1.00 60.75 79 THR A C 1
ATOM 628 O O . THR A 1 79 ? 26.398 -19.922 -14.256 1.00 60.75 79 THR A O 1
ATOM 631 N N . LYS A 1 80 ? 27.994 -18.870 -15.438 1.00 59.44 80 LYS A N 1
ATOM 632 C CA . LYS A 1 80 ? 28.782 -18.418 -14.287 1.00 59.44 80 LYS A CA 1
ATOM 633 C C . LYS A 1 80 ? 28.593 -16.918 -14.083 1.00 59.44 80 LYS A C 1
ATOM 635 O O . LYS A 1 80 ? 29.039 -16.091 -14.869 1.00 59.44 80 LYS A O 1
ATOM 640 N N . ILE A 1 81 ? 27.941 -16.558 -12.987 1.00 58.34 81 ILE A N 1
ATOM 641 C CA . ILE A 1 81 ? 27.771 -15.159 -12.603 1.00 58.34 81 ILE A CA 1
ATOM 642 C C . ILE A 1 81 ? 29.110 -14.665 -12.020 1.00 58.34 81 ILE A C 1
ATOM 644 O O . ILE A 1 81 ? 29.415 -14.962 -10.869 1.00 58.34 81 ILE A O 1
ATOM 648 N N . ASP A 1 82 ? 29.923 -13.948 -12.808 1.00 56.44 82 ASP A N 1
ATOM 649 C CA . ASP A 1 82 ? 31.122 -13.245 -12.311 1.00 56.44 82 ASP A CA 1
ATOM 650 C C . ASP A 1 82 ? 30.729 -11.845 -11.822 1.00 56.44 82 ASP A C 1
ATOM 652 O O . ASP A 1 82 ? 30.671 -10.876 -12.581 1.00 56.44 82 ASP A O 1
ATOM 656 N N . ILE A 1 83 ? 30.401 -11.730 -10.535 1.00 58.91 83 ILE A N 1
ATOM 657 C CA . ILE A 1 83 ? 29.957 -10.461 -9.954 1.00 58.91 83 ILE A CA 1
ATOM 658 C C . ILE A 1 83 ? 31.170 -9.546 -9.732 1.00 58.91 83 ILE A C 1
ATOM 660 O O . ILE A 1 83 ? 31.764 -9.513 -8.656 1.00 58.91 83 ILE A O 1
ATOM 664 N N . ARG A 1 84 ? 31.512 -8.740 -10.739 1.00 58.94 84 ARG A N 1
ATOM 665 C CA . ARG A 1 84 ? 32.518 -7.674 -10.605 1.00 58.94 84 ARG A CA 1
ATOM 666 C C . ARG A 1 84 ? 31.921 -6.398 -10.031 1.00 58.94 84 ARG A C 1
ATOM 668 O O . ARG A 1 84 ? 31.673 -5.449 -10.765 1.00 58.94 84 ARG A O 1
ATOM 675 N N . VAL A 1 85 ? 31.732 -6.359 -8.716 1.00 60.50 85 VAL A N 1
ATOM 676 C CA . VAL A 1 85 ? 31.205 -5.170 -8.036 1.00 60.50 85 VAL A CA 1
ATOM 677 C C . VAL A 1 85 ? 32.247 -4.044 -8.057 1.00 60.50 85 VAL A C 1
ATOM 679 O O . VAL A 1 85 ? 33.183 -4.033 -7.263 1.00 60.50 85 VAL A O 1
ATOM 682 N N . ASN A 1 86 ? 32.083 -3.073 -8.953 1.00 60.16 86 ASN A N 1
ATOM 683 C CA . ASN A 1 86 ? 32.821 -1.812 -8.891 1.00 60.16 86 ASN A CA 1
ATOM 684 C C . ASN A 1 86 ? 31.939 -0.762 -8.209 1.00 60.16 86 ASN A C 1
ATOM 686 O O . ASN A 1 86 ? 31.063 -0.203 -8.866 1.00 60.16 86 ASN A O 1
ATOM 690 N N . VAL A 1 87 ? 32.126 -0.556 -6.900 1.00 62.56 87 VAL A N 1
ATOM 691 C CA . VAL A 1 87 ? 31.365 0.431 -6.120 1.00 62.56 87 VAL A CA 1
ATOM 692 C C . VAL A 1 87 ? 32.143 1.741 -6.057 1.00 62.56 87 VAL A C 1
ATOM 694 O O . VAL A 1 87 ? 33.238 1.796 -5.508 1.00 62.56 87 VAL A O 1
ATOM 697 N N . THR A 1 88 ? 31.558 2.823 -6.565 1.00 60.56 88 THR A N 1
ATOM 698 C CA . THR A 1 88 ? 32.178 4.160 -6.533 1.00 60.56 88 THR A CA 1
ATOM 699 C C . THR A 1 88 ? 31.975 4.923 -5.214 1.00 60.56 88 THR A C 1
ATOM 701 O O . THR A 1 88 ? 32.589 5.971 -5.025 1.00 60.56 88 THR A O 1
ATOM 704 N N . ARG A 1 89 ? 31.124 4.444 -4.291 1.00 61.22 89 ARG A N 1
ATOM 705 C CA . ARG A 1 89 ? 30.859 5.073 -2.979 1.00 61.22 89 ARG A CA 1
ATOM 706 C C . ARG A 1 89 ? 30.694 4.051 -1.854 1.00 61.22 89 ARG A C 1
ATOM 708 O O . ARG A 1 89 ? 30.042 3.034 -2.032 1.00 61.22 89 ARG A O 1
ATOM 715 N N . ASN A 1 90 ? 31.179 4.393 -0.662 1.00 52.91 90 ASN A N 1
ATOM 716 C CA . ASN A 1 90 ? 31.236 3.481 0.488 1.00 52.91 90 ASN A CA 1
ATOM 717 C C . ASN A 1 90 ? 29.888 3.198 1.183 1.00 52.91 90 ASN A C 1
ATOM 719 O O . ASN A 1 90 ? 29.856 2.353 2.070 1.00 52.91 90 ASN A O 1
ATOM 723 N N . PHE A 1 91 ? 28.784 3.863 0.814 1.00 56.12 91 PHE A N 1
ATOM 724 C CA . PHE A 1 91 ? 27.496 3.673 1.491 1.00 56.12 91 PHE A CA 1
ATOM 725 C C . PHE A 1 91 ? 26.312 3.633 0.521 1.00 56.12 91 PHE A C 1
ATOM 727 O O . PHE A 1 91 ? 26.025 4.603 -0.182 1.00 56.12 91 PHE A O 1
ATOM 734 N N . ILE A 1 92 ? 25.608 2.500 0.539 1.00 56.12 92 ILE A N 1
ATOM 735 C CA . ILE A 1 92 ? 24.253 2.327 0.012 1.00 56.12 92 ILE A CA 1
ATOM 736 C C . ILE A 1 92 ? 23.308 2.839 1.101 1.00 56.12 92 ILE A C 1
ATOM 738 O O . ILE A 1 92 ? 23.237 2.256 2.182 1.00 56.12 92 ILE A O 1
ATOM 742 N N . LYS A 1 93 ? 22.584 3.929 0.843 1.00 57.22 93 LYS A N 1
ATOM 743 C CA . LYS A 1 93 ? 21.411 4.265 1.656 1.00 57.22 93 LYS A CA 1
ATOM 744 C C . LYS A 1 93 ? 20.323 3.244 1.341 1.00 57.22 93 LYS A C 1
ATOM 746 O O . LYS A 1 93 ? 19.881 3.144 0.202 1.00 57.22 93 LYS A O 1
ATOM 751 N N . THR A 1 94 ? 19.937 2.451 2.330 1.00 53.06 94 THR A N 1
ATOM 752 C CA . THR A 1 94 ? 18.967 1.355 2.185 1.00 53.06 94 THR A CA 1
ATOM 753 C C . THR A 1 94 ? 17.529 1.833 1.969 1.00 53.06 94 THR A C 1
ATOM 755 O O . THR A 1 94 ? 16.681 1.024 1.616 1.00 53.06 94 THR A O 1
ATOM 758 N N . SER A 1 95 ? 17.256 3.128 2.155 1.00 55.22 95 SER A N 1
ATOM 759 C CA . SER A 1 95 ? 15.947 3.749 1.921 1.00 55.22 95 SER A CA 1
ATOM 760 C C . SER A 1 95 ? 15.651 4.056 0.453 1.00 55.22 95 SER A C 1
ATOM 762 O O . SER A 1 95 ? 14.498 4.295 0.107 1.00 55.22 95 SER A O 1
ATOM 764 N N . ASP A 1 96 ? 16.674 4.104 -0.402 1.00 62.34 96 ASP A N 1
ATOM 765 C CA . ASP A 1 96 ? 16.537 4.675 -1.740 1.00 62.34 96 ASP A CA 1
ATOM 766 C C . ASP A 1 96 ? 16.333 3.544 -2.753 1.00 62.34 96 ASP A C 1
ATOM 768 O O . ASP A 1 96 ? 17.230 2.731 -2.972 1.00 62.34 96 ASP A O 1
ATOM 772 N N . ASN A 1 97 ? 15.152 3.488 -3.374 1.00 74.00 97 ASN A N 1
ATOM 773 C CA . ASN A 1 97 ? 14.823 2.510 -4.413 1.00 74.00 97 ASN A CA 1
ATOM 774 C C . ASN A 1 97 ? 15.7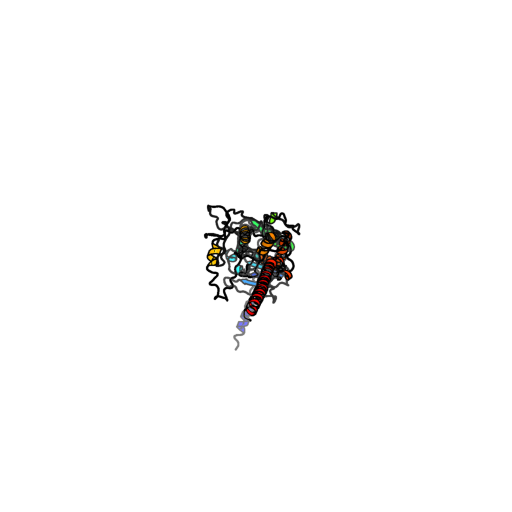55 2.710 -5.625 1.00 74.00 97 ASN A C 1
ATOM 776 O O . ASN A 1 97 ? 15.631 3.721 -6.323 1.00 74.00 97 ASN A O 1
ATOM 780 N N . PRO A 1 98 ? 16.714 1.802 -5.890 1.00 83.69 98 PRO A N 1
ATOM 781 C CA . PRO A 1 98 ? 17.718 2.036 -6.917 1.00 83.69 98 PRO A CA 1
ATOM 782 C C . PRO A 1 98 ? 17.100 1.936 -8.312 1.00 83.69 98 PRO A C 1
ATOM 784 O O . PRO A 1 98 ? 16.235 1.098 -8.552 1.00 83.69 98 PRO A O 1
ATOM 787 N N . ASN A 1 99 ? 17.589 2.715 -9.269 1.00 87.44 99 ASN A N 1
ATOM 788 C CA . ASN A 1 99 ? 17.348 2.433 -10.677 1.00 87.44 99 ASN A CA 1
ATOM 789 C C . ASN A 1 99 ? 18.120 1.181 -11.080 1.00 87.44 99 ASN A C 1
ATOM 791 O O . ASN A 1 99 ? 19.301 1.027 -10.763 1.00 87.44 99 ASN A O 1
ATOM 795 N N . VAL A 1 100 ? 17.457 0.287 -11.801 1.00 90.12 100 VAL A N 1
ATOM 796 C CA . VAL A 1 100 ? 18.065 -0.944 -12.296 1.00 90.12 100 VAL A CA 1
ATOM 797 C C . VAL A 1 100 ? 18.151 -0.839 -13.805 1.00 90.12 100 VAL A C 1
ATOM 799 O O . VAL A 1 100 ? 17.132 -0.713 -14.470 1.00 90.12 100 VAL A O 1
ATOM 802 N N . ILE A 1 101 ? 19.357 -0.883 -14.358 1.00 92.44 101 ILE A N 1
ATOM 803 C CA . ILE A 1 101 ? 19.583 -0.886 -15.802 1.00 92.44 101 ILE A CA 1
ATOM 804 C C . ILE A 1 101 ? 20.058 -2.278 -16.188 1.00 92.44 101 ILE A C 1
ATOM 806 O O . ILE A 1 101 ? 21.071 -2.738 -15.681 1.00 92.44 101 ILE A O 1
ATOM 810 N N . VAL A 1 102 ? 19.348 -2.948 -17.087 1.00 92.75 102 VAL A N 1
ATOM 811 C CA . VAL A 1 102 ? 19.704 -4.262 -17.623 1.00 92.75 102 VAL A CA 1
ATOM 812 C C . VAL A 1 102 ? 19.989 -4.120 -19.106 1.00 92.75 102 VAL A C 1
ATOM 814 O O . VAL A 1 102 ? 19.091 -3.839 -19.892 1.00 92.75 102 VAL A O 1
ATOM 817 N N . MET A 1 103 ? 21.237 -4.331 -19.501 1.00 94.25 103 MET A N 1
ATOM 818 C CA . MET A 1 103 ? 21.658 -4.382 -20.893 1.00 94.25 103 MET A CA 1
ATOM 819 C C . MET A 1 103 ? 21.674 -5.829 -21.377 1.00 94.25 103 MET A C 1
ATOM 821 O O . MET A 1 103 ? 22.256 -6.701 -20.733 1.00 94.25 103 MET A O 1
ATOM 825 N N . THR A 1 104 ? 21.027 -6.092 -22.508 1.00 94.06 104 THR A N 1
ATOM 826 C CA . THR A 1 104 ? 20.979 -7.424 -23.112 1.00 94.06 104 THR A CA 1
ATOM 827 C C . THR A 1 104 ? 20.876 -7.334 -24.626 1.00 94.06 104 THR A C 1
ATOM 829 O O . THR A 1 104 ? 20.233 -6.436 -25.165 1.00 94.06 104 THR A O 1
ATOM 832 N N . LYS A 1 105 ? 21.435 -8.319 -25.328 1.00 93.50 105 LYS A N 1
ATOM 833 C CA . LYS A 1 105 ? 21.258 -8.441 -26.775 1.00 93.50 105 LYS A CA 1
ATOM 834 C C . LYS A 1 105 ? 19.808 -8.739 -27.140 1.00 93.50 105 LYS A C 1
ATOM 836 O O . LYS A 1 105 ? 19.248 -8.141 -28.053 1.00 93.50 105 LYS A O 1
ATOM 841 N N . TYR A 1 106 ? 19.180 -9.652 -26.403 1.00 92.25 106 TYR A N 1
ATOM 842 C CA . TYR A 1 106 ? 17.801 -10.060 -26.639 1.00 92.25 106 TYR A CA 1
ATOM 843 C C . TYR A 1 106 ? 17.080 -10.271 -25.316 1.00 92.25 106 TYR A C 1
ATOM 845 O O . TYR A 1 106 ? 17.551 -10.997 -24.439 1.00 92.25 106 TYR A O 1
ATOM 853 N N . LEU A 1 107 ? 15.879 -9.714 -25.208 1.00 91.88 107 LEU A N 1
ATOM 854 C CA . LEU A 1 107 ? 14.975 -10.068 -24.128 1.00 91.88 107 LEU A CA 1
ATOM 855 C C . LEU A 1 107 ? 14.312 -11.408 -24.486 1.00 91.88 107 LEU A C 1
ATOM 857 O O . LEU A 1 107 ? 13.570 -11.499 -25.464 1.00 91.88 107 LEU A O 1
ATOM 861 N N . THR A 1 108 ? 14.591 -12.464 -23.714 1.00 90.62 108 THR A N 1
ATOM 862 C CA . THR A 1 108 ? 13.967 -13.797 -23.872 1.00 90.62 108 THR A CA 1
ATOM 863 C C . THR A 1 108 ? 13.158 -14.186 -22.626 1.00 90.62 108 THR A C 1
ATOM 865 O O . THR A 1 108 ? 13.503 -13.750 -21.527 1.00 90.62 108 THR A O 1
ATOM 868 N N . PRO A 1 109 ? 12.081 -14.992 -22.738 1.00 88.62 109 PRO A N 1
ATOM 869 C CA . PRO A 1 109 ? 11.317 -15.427 -21.563 1.00 88.62 109 PRO A CA 1
ATOM 870 C C . PRO A 1 109 ? 12.189 -16.157 -20.533 1.00 88.62 109 PRO A C 1
ATOM 872 O O . PRO A 1 109 ? 12.113 -15.874 -19.344 1.00 88.62 109 PRO A O 1
ATOM 875 N N . THR A 1 110 ? 13.120 -16.988 -21.009 1.00 88.50 110 THR A N 1
ATOM 876 C CA . THR A 1 110 ? 14.102 -17.705 -20.182 1.00 88.50 110 THR A CA 1
ATOM 877 C C . THR A 1 110 ? 14.999 -16.769 -19.376 1.00 88.50 110 THR A C 1
ATOM 879 O O . THR A 1 110 ? 15.375 -17.093 -18.253 1.00 88.50 110 THR A O 1
ATOM 882 N N . MET A 1 111 ? 15.332 -15.593 -19.924 1.00 87.19 111 MET A N 1
ATOM 883 C CA . MET A 1 111 ? 16.083 -14.573 -19.197 1.00 87.19 111 MET A CA 1
ATOM 884 C C . MET A 1 111 ? 15.262 -14.040 -18.022 1.00 87.19 111 MET A C 1
ATOM 886 O O . MET A 1 111 ? 15.795 -13.998 -16.917 1.00 87.19 111 MET A O 1
ATOM 890 N N . ILE A 1 112 ? 13.986 -13.699 -18.235 1.00 88.75 112 ILE A N 1
ATOM 891 C CA . ILE A 1 112 ? 13.057 -13.222 -17.190 1.00 88.75 112 ILE A CA 1
ATOM 892 C C . ILE A 1 112 ? 12.818 -14.298 -16.120 1.00 88.75 112 ILE A C 1
ATOM 894 O O . ILE A 1 112 ? 12.673 -13.996 -14.935 1.00 88.75 112 ILE A O 1
ATOM 898 N N . ASP A 1 113 ? 12.817 -15.568 -16.522 1.00 86.81 113 ASP A N 1
ATOM 899 C CA . ASP A 1 113 ? 12.605 -16.694 -15.616 1.00 86.81 113 ASP A CA 1
ATOM 900 C C . ASP A 1 113 ? 13.792 -16.988 -14.692 1.00 86.81 113 ASP A C 1
ATOM 902 O O . ASP A 1 113 ? 13.621 -17.703 -13.698 1.00 86.81 113 ASP A O 1
ATOM 906 N N . SER A 1 114 ? 14.969 -16.426 -14.975 1.00 86.44 114 SER A N 1
ATOM 907 C CA . SER A 1 114 ? 16.177 -16.685 -14.194 1.00 86.44 114 SER A CA 1
ATOM 908 C C . SER A 1 114 ? 16.077 -16.171 -12.749 1.00 86.44 114 SER A C 1
ATOM 910 O O . SER A 1 114 ? 15.396 -15.190 -12.435 1.00 86.44 114 SER A O 1
ATOM 912 N N . SER A 1 115 ? 16.783 -16.846 -11.838 1.00 81.56 115 SER A N 1
ATOM 913 C CA . SER A 1 115 ? 16.828 -16.506 -10.408 1.00 81.56 115 SER A CA 1
ATOM 914 C C . SER A 1 115 ? 17.376 -15.105 -10.134 1.00 81.56 115 SER A C 1
ATOM 916 O O . SER A 1 115 ? 17.061 -14.532 -9.093 1.00 81.56 115 SER A O 1
ATOM 918 N N . ILE A 1 116 ? 18.129 -14.537 -11.081 1.00 77.06 116 ILE A N 1
ATOM 919 C CA . ILE A 1 116 ? 18.717 -13.202 -10.980 1.00 77.06 116 ILE A CA 1
ATOM 920 C C . ILE A 1 116 ? 17.634 -12.146 -10.725 1.00 77.06 116 ILE A C 1
ATOM 922 O O . ILE A 1 116 ? 17.770 -11.331 -9.820 1.00 77.06 116 ILE A O 1
ATOM 926 N N . TRP A 1 117 ? 16.488 -12.240 -11.406 1.00 82.00 117 TRP A N 1
ATOM 927 C CA . TRP A 1 117 ? 15.388 -11.291 -11.243 1.00 82.00 117 TRP A CA 1
ATOM 928 C C . TRP A 1 117 ? 14.794 -11.345 -9.828 1.00 82.00 117 TRP A C 1
ATOM 930 O O . TRP A 1 117 ? 14.521 -10.311 -9.226 1.00 82.00 117 TRP A O 1
ATOM 940 N N . LYS A 1 118 ? 14.680 -12.535 -9.223 1.00 79.25 118 LYS A N 1
ATOM 941 C CA . LYS A 1 118 ? 14.155 -12.660 -7.850 1.00 79.25 118 LYS A CA 1
ATOM 942 C C . LYS A 1 118 ? 15.014 -11.930 -6.817 1.00 79.25 118 LYS A C 1
ATOM 944 O O . LYS A 1 118 ? 14.481 -11.456 -5.821 1.00 79.25 118 LYS A O 1
ATOM 949 N N . PHE A 1 119 ? 16.326 -11.862 -7.036 1.00 72.50 119 PHE A N 1
ATOM 950 C CA . PHE A 1 119 ? 17.243 -11.219 -6.101 1.00 72.50 119 PHE A CA 1
ATOM 951 C C . PHE A 1 119 ? 17.138 -9.686 -6.152 1.00 72.50 119 PHE A C 1
ATOM 953 O O . PHE A 1 119 ? 17.212 -9.035 -5.113 1.00 72.50 119 PHE A O 1
ATOM 960 N N . PHE A 1 120 ? 16.928 -9.106 -7.338 1.00 68.12 120 PHE A N 1
ATOM 961 C CA . PHE A 1 120 ? 17.014 -7.654 -7.529 1.00 68.12 120 PHE A CA 1
ATOM 962 C C . PHE A 1 120 ? 15.685 -6.914 -7.386 1.00 68.12 120 PHE A C 1
ATOM 964 O O . PHE A 1 120 ? 15.677 -5.768 -6.945 1.00 68.12 120 PHE A O 1
ATOM 971 N N . PHE A 1 121 ? 14.558 -7.559 -7.685 1.00 69.62 121 PHE A N 1
ATOM 972 C CA . PHE A 1 121 ? 13.248 -6.893 -7.681 1.00 69.62 121 PHE A CA 1
ATOM 973 C C . PHE A 1 121 ? 12.501 -7.025 -6.358 1.00 69.62 121 PHE A C 1
ATOM 975 O O . PHE A 1 121 ? 11.278 -7.104 -6.330 1.00 69.62 121 PHE A O 1
ATOM 982 N N . ARG A 1 122 ? 13.242 -7.017 -5.244 1.00 66.12 122 ARG A N 1
ATOM 983 C CA . ARG A 1 122 ? 12.629 -6.845 -3.923 1.00 66.12 122 ARG A CA 1
ATOM 984 C C . ARG A 1 122 ? 12.040 -5.440 -3.757 1.00 66.12 122 ARG A C 1
ATOM 986 O O . ARG A 1 122 ? 11.042 -5.302 -3.072 1.00 66.12 122 ARG A O 1
ATOM 993 N N . SER A 1 123 ? 12.613 -4.429 -4.420 1.00 64.31 123 SER A N 1
ATOM 994 C CA . SER A 1 123 ? 12.050 -3.074 -4.454 1.00 64.31 123 SER A CA 1
ATOM 995 C C . SER A 1 123 ? 11.070 -2.920 -5.620 1.00 64.31 123 SER A C 1
ATOM 997 O O . SER A 1 123 ? 11.452 -2.989 -6.790 1.00 64.31 123 SER A O 1
ATOM 999 N N . ARG A 1 124 ? 9.795 -2.690 -5.294 1.00 68.31 124 ARG A N 1
ATOM 1000 C CA . ARG A 1 124 ? 8.696 -2.521 -6.265 1.00 68.31 124 ARG A CA 1
ATOM 1001 C C . ARG A 1 124 ? 8.703 -1.156 -6.968 1.00 68.31 124 ARG A C 1
ATOM 1003 O O . ARG A 1 124 ? 8.080 -0.989 -8.018 1.00 68.31 124 ARG A O 1
ATOM 1010 N N . TRP A 1 125 ? 9.435 -0.198 -6.400 1.00 64.81 125 TRP A N 1
ATOM 1011 C CA . TRP A 1 125 ? 9.443 1.215 -6.787 1.00 64.81 125 TRP A CA 1
ATOM 1012 C C . TRP A 1 125 ? 10.651 1.629 -7.635 1.00 64.81 125 TRP A C 1
ATOM 1014 O O . TRP A 1 125 ? 10.685 2.741 -8.164 1.00 64.81 125 TRP A O 1
ATOM 1024 N N . SER A 1 126 ? 11.622 0.733 -7.804 1.00 78.56 126 SER A N 1
ATOM 1025 C CA . SER A 1 126 ? 12.735 0.900 -8.734 1.00 78.56 126 SER A CA 1
ATOM 1026 C C . SER A 1 126 ? 12.247 1.079 -10.174 1.00 78.56 126 SER A C 1
ATOM 1028 O O . SER A 1 126 ? 11.414 0.308 -10.659 1.00 78.56 126 SER A O 1
ATOM 1030 N N . VAL A 1 127 ? 12.802 2.059 -10.895 1.00 90.00 127 VAL A N 1
ATOM 1031 C CA . VAL A 1 127 ? 12.640 2.105 -12.353 1.00 90.00 127 VAL A CA 1
ATOM 1032 C C . VAL A 1 127 ? 13.580 1.073 -12.961 1.00 90.00 127 VAL A C 1
ATOM 1034 O O . VAL A 1 127 ? 14.798 1.129 -12.774 1.00 90.00 127 VAL A O 1
ATOM 1037 N N . LEU A 1 128 ? 13.006 0.122 -13.693 1.00 93.31 128 LEU A N 1
ATOM 1038 C CA . LEU A 1 128 ? 13.756 -0.853 -14.466 1.00 93.31 128 LEU A CA 1
ATOM 1039 C C . LEU A 1 128 ? 13.923 -0.354 -15.900 1.00 93.31 128 LEU A C 1
ATOM 1041 O O . LEU A 1 128 ? 12.961 -0.291 -16.664 1.00 93.31 128 LEU A O 1
ATOM 1045 N N . PHE A 1 129 ? 15.155 -0.079 -16.289 1.00 94.75 129 PHE A N 1
ATOM 1046 C CA . PHE A 1 129 ? 15.536 0.171 -17.667 1.00 94.75 129 PHE A CA 1
ATOM 1047 C C . PHE A 1 129 ? 16.055 -1.123 -18.292 1.00 94.75 129 PHE A C 1
ATOM 1049 O O . PHE A 1 129 ? 16.965 -1.745 -17.756 1.00 94.75 129 PHE A O 1
ATOM 1056 N N . ILE A 1 130 ? 15.508 -1.531 -19.432 1.00 95.69 130 ILE A N 1
ATOM 1057 C CA . ILE A 1 130 ? 16.010 -2.656 -20.225 1.00 95.69 130 ILE A CA 1
ATOM 1058 C C . ILE A 1 130 ? 16.551 -2.088 -21.534 1.00 95.69 130 ILE A C 1
ATOM 1060 O O . ILE A 1 130 ? 15.792 -1.574 -22.348 1.00 95.69 130 ILE A O 1
ATOM 1064 N N . VAL A 1 131 ? 17.858 -2.170 -21.748 1.00 95.81 131 VAL A N 1
ATOM 1065 C CA . VAL A 1 131 ? 18.516 -1.696 -22.968 1.00 95.81 131 VAL A CA 1
ATOM 1066 C C . VAL A 1 131 ? 18.762 -2.889 -23.878 1.00 95.81 131 VAL A C 1
ATOM 1068 O O . VAL A 1 131 ? 19.559 -3.768 -23.546 1.00 95.81 131 VAL A O 1
ATOM 1071 N N . ILE A 1 132 ? 18.064 -2.927 -25.013 1.00 96.12 132 ILE A N 1
ATOM 1072 C CA . ILE A 1 132 ? 18.149 -4.017 -25.984 1.00 96.12 132 ILE A CA 1
ATOM 1073 C C . ILE A 1 132 ? 19.059 -3.606 -27.142 1.00 96.12 132 ILE A C 1
ATOM 1075 O O . ILE A 1 132 ? 18.712 -2.721 -27.920 1.00 96.12 132 ILE A O 1
ATOM 1079 N N . THR A 1 133 ? 20.210 -4.268 -27.266 1.00 95.19 133 THR A N 1
ATOM 1080 C CA . THR A 1 133 ? 21.248 -3.961 -28.272 1.00 95.19 133 THR A CA 1
ATOM 1081 C C . THR A 1 133 ? 21.161 -4.823 -29.536 1.00 95.19 133 THR A C 1
ATOM 1083 O O . THR A 1 133 ? 21.888 -4.581 -30.493 1.00 95.19 133 THR A O 1
ATOM 1086 N N . GLY A 1 134 ? 20.298 -5.840 -29.568 1.00 93.12 134 GLY A N 1
ATOM 1087 C CA . GLY A 1 134 ? 20.126 -6.706 -30.735 1.00 93.12 134 GLY A CA 1
ATOM 1088 C C . GLY A 1 134 ? 19.301 -6.074 -31.860 1.00 93.12 134 GLY A C 1
ATOM 1089 O O . GLY A 1 134 ? 18.362 -5.317 -31.629 1.00 93.12 134 GLY A O 1
ATOM 1090 N N . ASP A 1 135 ? 19.597 -6.493 -33.086 1.00 92.75 135 ASP A N 1
ATOM 1091 C CA . ASP A 1 135 ? 18.988 -6.085 -34.363 1.00 92.75 135 ASP A CA 1
ATOM 1092 C C . ASP A 1 135 ? 17.671 -6.814 -34.700 1.00 92.75 135 ASP A C 1
ATOM 1094 O O . ASP A 1 135 ? 17.056 -6.592 -35.742 1.00 92.75 135 ASP A O 1
ATOM 1098 N N . LYS A 1 136 ? 17.213 -7.711 -33.819 1.00 94.25 136 LYS A N 1
ATOM 1099 C CA . LYS A 1 136 ? 16.010 -8.528 -34.046 1.00 94.25 136 LYS A CA 1
ATOM 1100 C C . LYS A 1 136 ? 14.727 -7.693 -34.125 1.00 94.25 136 LYS A C 1
ATOM 1102 O O . LYS A 1 136 ? 13.762 -8.101 -34.773 1.00 94.25 136 LYS A O 1
ATOM 1107 N N . PHE A 1 137 ? 14.698 -6.560 -33.433 1.00 94.31 137 PHE A N 1
ATOM 1108 C CA . PHE A 1 137 ? 13.565 -5.647 -33.448 1.00 94.31 137 PHE A CA 1
ATOM 1109 C C . PHE A 1 137 ? 13.718 -4.687 -34.626 1.00 94.31 137 PHE A C 1
ATOM 1111 O O . PHE A 1 137 ? 14.783 -4.116 -34.824 1.00 94.31 137 PHE A O 1
ATOM 1118 N N . LYS A 1 138 ? 12.654 -4.522 -35.414 1.00 93.19 138 LYS A N 1
ATOM 1119 C CA . LYS A 1 138 ? 12.626 -3.599 -36.553 1.00 93.19 138 LYS A CA 1
ATOM 1120 C C . LYS A 1 138 ? 11.669 -2.451 -36.277 1.00 93.19 138 LYS A C 1
ATOM 1122 O O . LYS A 1 138 ? 10.573 -2.675 -35.752 1.00 93.19 138 LYS A O 1
ATOM 1127 N N . CYS A 1 139 ? 12.101 -1.254 -36.650 1.00 95.44 139 CYS A N 1
ATOM 1128 C CA . CYS A 1 139 ? 11.346 -0.020 -36.528 1.00 95.44 139 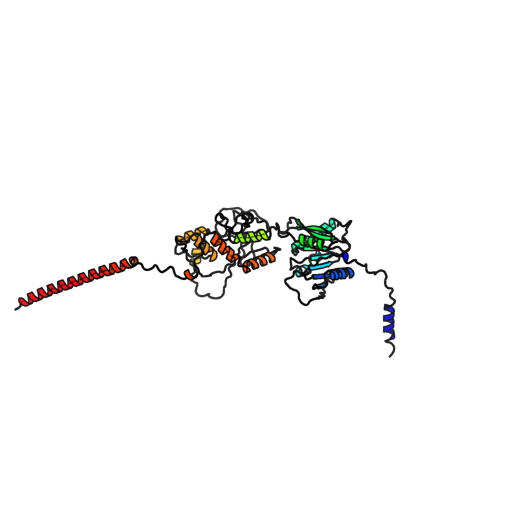CYS A CA 1
ATOM 1129 C C . CYS A 1 139 ? 11.305 0.661 -37.886 1.00 95.44 139 CYS A C 1
ATOM 1131 O O . CYS A 1 139 ? 12.346 0.986 -38.448 1.00 95.44 139 CYS A O 1
ATOM 1133 N N . GLU A 1 140 ? 10.108 0.885 -38.405 1.00 95.81 140 GLU A N 1
ATOM 1134 C CA . GLU A 1 140 ? 9.907 1.602 -39.657 1.00 95.81 140 GLU A CA 1
ATOM 1135 C C . GLU A 1 140 ? 9.211 2.918 -39.319 1.00 95.81 140 GLU A C 1
ATOM 1137 O O . GLU A 1 140 ? 8.167 2.937 -38.662 1.00 95.81 140 GLU A O 1
ATOM 1142 N N . ASN A 1 141 ? 9.832 4.042 -39.689 1.00 94.00 141 ASN A N 1
ATOM 1143 C CA . ASN A 1 141 ? 9.327 5.393 -39.411 1.00 94.00 141 ASN A CA 1
ATOM 1144 C C . ASN A 1 141 ? 9.013 5.649 -37.921 1.00 94.00 141 ASN A C 1
ATOM 1146 O O . ASN A 1 141 ? 8.036 6.312 -37.571 1.00 94.00 141 ASN A O 1
ATOM 1150 N N . GLY A 1 142 ? 9.826 5.085 -37.021 1.00 90.94 142 GLY A N 1
ATOM 1151 C CA . GLY A 1 142 ? 9.644 5.217 -35.573 1.00 90.94 142 GLY A CA 1
ATOM 1152 C C . GLY A 1 142 ? 8.465 4.421 -35.001 1.00 90.94 142 GLY A C 1
ATOM 1153 O O . GLY A 1 142 ? 8.124 4.609 -33.829 1.00 90.94 142 GLY A O 1
ATOM 1154 N N . THR A 1 143 ? 7.850 3.546 -35.800 1.00 95.31 143 THR A N 1
ATOM 1155 C CA . THR A 1 143 ? 6.843 2.578 -35.358 1.00 95.31 143 THR A CA 1
ATOM 1156 C C . THR A 1 143 ? 7.440 1.177 -35.352 1.00 95.31 143 THR A C 1
ATOM 1158 O O . THR A 1 143 ? 8.112 0.766 -36.295 1.00 95.31 143 THR A O 1
ATOM 1161 N N . MET A 1 144 ? 7.234 0.448 -34.258 1.00 96.50 144 MET A N 1
ATOM 1162 C CA . MET A 1 144 ? 7.682 -0.936 -34.151 1.00 96.50 144 MET A CA 1
ATOM 1163 C C . MET A 1 144 ? 6.637 -1.867 -34.757 1.00 96.50 144 MET A C 1
ATOM 1165 O O . MET A 1 144 ? 5.439 -1.665 -34.556 1.00 96.50 144 MET A O 1
ATOM 1169 N N . ASP A 1 145 ? 7.101 -2.910 -35.445 1.00 96.31 145 ASP A N 1
ATOM 1170 C CA . ASP A 1 145 ? 6.228 -3.960 -35.967 1.00 96.31 145 ASP A CA 1
ATOM 1171 C C . ASP A 1 145 ? 5.288 -4.523 -34.878 1.00 96.31 145 ASP A C 1
ATOM 1173 O O . ASP A 1 145 ? 5.687 -4.760 -33.733 1.00 96.31 145 ASP A O 1
ATOM 1177 N N . THR A 1 146 ? 4.030 -4.765 -35.248 1.00 96.56 146 THR A N 1
ATOM 1178 C CA . THR A 1 146 ? 2.965 -5.195 -34.324 1.00 96.56 146 THR A CA 1
ATOM 1179 C C . THR A 1 146 ? 3.280 -6.515 -33.622 1.00 96.56 146 THR A C 1
ATOM 1181 O O . THR A 1 146 ? 2.976 -6.667 -32.435 1.00 96.56 146 THR A O 1
ATOM 1184 N N . ARG A 1 147 ? 3.944 -7.459 -34.304 1.00 96.69 147 ARG A N 1
ATOM 1185 C CA . ARG A 1 147 ? 4.343 -8.744 -33.712 1.00 96.69 147 ARG A CA 1
ATOM 1186 C C . ARG A 1 147 ? 5.433 -8.548 -32.662 1.00 96.69 147 ARG A C 1
ATOM 1188 O O . ARG A 1 147 ? 5.367 -9.155 -31.593 1.00 96.69 147 ARG A O 1
ATOM 1195 N N . ASN A 1 148 ? 6.408 -7.688 -32.948 1.00 95.88 148 ASN A N 1
ATOM 1196 C CA . ASN A 1 148 ? 7.462 -7.315 -32.006 1.00 95.88 148 ASN A CA 1
ATOM 1197 C C . ASN A 1 148 ? 6.901 -6.579 -30.780 1.00 95.88 148 ASN A C 1
ATOM 1199 O O . ASN A 1 148 ? 7.259 -6.913 -29.650 1.00 95.88 148 ASN A O 1
ATOM 1203 N N . LEU A 1 149 ? 5.976 -5.640 -30.992 1.00 96.50 149 LEU A N 1
ATOM 1204 C CA . LEU A 1 149 ? 5.317 -4.905 -29.915 1.00 96.50 149 LEU A CA 1
ATOM 1205 C C . LEU A 1 149 ? 4.491 -5.839 -29.016 1.00 96.50 149 LEU A C 1
ATOM 1207 O O . LEU A 1 149 ? 4.617 -5.775 -27.797 1.00 96.50 149 LEU A O 1
ATOM 1211 N N . SER A 1 150 ? 3.715 -6.756 -29.605 1.00 96.38 150 SER A N 1
ATOM 1212 C CA . SER A 1 150 ? 2.935 -7.760 -28.866 1.00 96.38 150 SER A CA 1
ATOM 1213 C C . SER A 1 150 ? 3.824 -8.720 -28.066 1.00 96.38 150 SER A C 1
ATOM 1215 O O . SER A 1 150 ? 3.509 -9.065 -26.924 1.00 96.38 150 SER A O 1
ATOM 1217 N N . LEU A 1 151 ? 4.972 -9.122 -28.627 1.00 95.88 151 LEU A N 1
ATOM 1218 C CA . LEU A 1 151 ? 5.959 -9.923 -27.906 1.00 95.88 151 LEU A CA 1
ATOM 1219 C C . LEU A 1 151 ? 6.477 -9.168 -26.676 1.00 95.88 151 LEU A C 1
ATOM 1221 O O . LEU A 1 151 ? 6.453 -9.719 -25.578 1.00 95.88 151 LEU A O 1
ATOM 1225 N N . LEU A 1 152 ? 6.903 -7.913 -26.838 1.00 96.38 152 LEU A N 1
ATOM 1226 C CA . LEU A 1 152 ? 7.409 -7.091 -25.736 1.00 96.38 152 LEU A CA 1
ATOM 1227 C C . LEU A 1 152 ? 6.331 -6.810 -24.686 1.00 96.38 152 LEU A C 1
ATOM 1229 O O . LEU A 1 152 ? 6.614 -6.910 -23.496 1.00 96.38 152 LEU A O 1
ATOM 1233 N N . GLU A 1 153 ? 5.090 -6.558 -25.104 1.00 96.69 153 GLU A N 1
ATOM 1234 C CA . GLU A 1 153 ? 3.942 -6.419 -24.204 1.00 96.69 153 GLU A CA 1
ATOM 1235 C C . GLU A 1 153 ? 3.752 -7.670 -23.345 1.00 96.69 153 GLU A C 1
ATOM 1237 O O . GLU A 1 153 ? 3.623 -7.576 -22.123 1.00 96.69 153 GLU A O 1
ATOM 1242 N N . ARG A 1 154 ? 3.796 -8.861 -23.955 1.00 96.06 154 ARG A N 1
ATOM 1243 C CA . ARG A 1 154 ? 3.708 -10.127 -23.219 1.00 96.06 154 ARG A CA 1
ATOM 1244 C C . ARG A 1 154 ? 4.846 -10.257 -22.209 1.00 96.06 154 ARG A C 1
ATOM 1246 O O . ARG A 1 154 ? 4.602 -10.669 -21.081 1.00 96.06 154 ARG A O 1
ATOM 1253 N N . MET A 1 155 ? 6.071 -9.903 -22.589 1.00 95.50 155 MET A N 1
ATOM 1254 C CA . MET A 1 155 ? 7.246 -9.994 -21.714 1.00 95.50 155 MET A CA 1
ATOM 1255 C C . MET A 1 155 ? 7.195 -9.006 -20.549 1.00 95.50 155 MET A C 1
ATOM 1257 O O . MET A 1 155 ? 7.467 -9.390 -19.413 1.00 95.50 155 MET A O 1
ATOM 1261 N N . MET A 1 156 ? 6.791 -7.763 -20.805 1.00 95.69 156 MET A N 1
ATOM 1262 C CA . MET A 1 156 ? 6.574 -6.766 -19.760 1.00 95.69 156 MET A CA 1
ATOM 1263 C C . MET A 1 156 ? 5.459 -7.214 -18.810 1.00 95.69 156 MET A C 1
ATOM 1265 O O . MET A 1 156 ? 5.626 -7.141 -17.600 1.00 95.69 156 MET A O 1
ATOM 1269 N N . ASN A 1 157 ? 4.382 -7.819 -19.315 1.00 94.56 157 ASN A N 1
ATOM 1270 C CA . ASN A 1 157 ? 3.368 -8.419 -18.448 1.00 94.56 157 ASN A CA 1
ATOM 1271 C C . ASN A 1 157 ? 3.906 -9.571 -17.590 1.00 94.56 157 ASN A C 1
ATOM 1273 O O . ASN A 1 157 ? 3.522 -9.678 -16.431 1.00 94.56 157 ASN A O 1
ATOM 1277 N N . VAL A 1 158 ? 4.837 -10.399 -18.085 1.00 93.75 158 VAL A N 1
ATOM 1278 C CA . VAL A 1 158 ? 5.515 -11.385 -17.219 1.00 93.75 158 VAL A CA 1
ATOM 1279 C C . VAL A 1 158 ? 6.279 -10.685 -16.092 1.00 93.75 158 VAL A C 1
ATOM 1281 O O . VAL A 1 158 ? 6.181 -11.120 -14.946 1.00 93.75 158 VAL A O 1
ATOM 1284 N N . LEU A 1 159 ? 6.992 -9.591 -16.386 1.00 92.38 159 LEU A N 1
ATOM 1285 C CA . LEU A 1 159 ? 7.687 -8.805 -15.360 1.00 92.38 159 LEU A CA 1
ATOM 1286 C C . LEU A 1 159 ? 6.712 -8.216 -14.334 1.00 92.38 159 LEU A C 1
ATOM 1288 O O . LEU A 1 159 ? 6.962 -8.298 -13.135 1.00 92.38 159 LEU A O 1
ATOM 1292 N N . TRP A 1 160 ? 5.591 -7.664 -14.799 1.00 91.88 160 TRP A N 1
ATOM 1293 C CA . TRP A 1 160 ? 4.546 -7.105 -13.948 1.00 91.88 160 TRP A CA 1
ATOM 1294 C C . TRP A 1 160 ? 3.921 -8.161 -13.032 1.00 91.88 160 TRP A C 1
ATOM 1296 O O . TRP A 1 160 ? 3.964 -8.019 -11.816 1.00 91.88 160 TRP A O 1
ATOM 1306 N N . HIS A 1 161 ? 3.411 -9.255 -13.594 1.00 89.12 161 HIS A N 1
ATOM 1307 C CA . HIS A 1 161 ? 2.734 -10.297 -12.817 1.00 89.12 161 HIS A CA 1
ATOM 1308 C C . HIS A 1 161 ? 3.657 -11.001 -11.825 1.00 89.12 161 HIS A C 1
ATOM 1310 O O . HIS A 1 161 ? 3.217 -11.417 -10.759 1.00 89.12 161 HIS A O 1
ATOM 1316 N N . ARG A 1 162 ? 4.939 -11.158 -12.171 1.00 88.19 162 ARG A N 1
ATOM 1317 C CA . ARG A 1 162 ? 5.884 -11.931 -11.359 1.00 88.19 162 ARG A CA 1
ATOM 1318 C C . ARG A 1 162 ? 6.652 -11.096 -10.345 1.00 88.19 162 ARG A C 1
ATOM 1320 O O . ARG A 1 162 ? 6.928 -11.586 -9.255 1.00 88.19 162 ARG A O 1
ATOM 1327 N N . PHE A 1 163 ? 7.051 -9.887 -10.725 1.00 87.38 163 PHE A N 1
ATOM 1328 C CA . PHE A 1 163 ? 7.941 -9.042 -9.926 1.00 87.38 163 PHE A CA 1
ATOM 1329 C C . PHE A 1 163 ? 7.301 -7.713 -9.526 1.00 87.38 163 PHE A C 1
ATOM 1331 O O . PHE A 1 163 ? 7.902 -6.973 -8.757 1.00 87.38 163 PHE A O 1
ATOM 1338 N N . GLN A 1 164 ? 6.103 -7.400 -10.032 1.00 87.31 164 GLN A N 1
ATOM 1339 C CA . GLN A 1 164 ? 5.329 -6.213 -9.647 1.00 87.31 164 GLN A CA 1
ATOM 1340 C C . GLN A 1 164 ? 6.082 -4.899 -9.873 1.00 87.31 164 GLN A C 1
ATOM 1342 O O . GLN A 1 164 ? 5.870 -3.909 -9.178 1.00 87.31 164 GLN A O 1
ATOM 1347 N N . ILE A 1 165 ? 6.960 -4.883 -10.880 1.00 88.31 165 ILE A N 1
ATOM 1348 C CA . ILE A 1 165 ? 7.779 -3.719 -11.211 1.00 88.31 165 ILE A CA 1
ATOM 1349 C C . ILE A 1 165 ? 6.876 -2.660 -11.836 1.00 88.31 165 ILE A C 1
ATOM 1351 O O . ILE A 1 165 ? 6.390 -2.811 -12.964 1.00 88.31 165 ILE A O 1
ATOM 1355 N N . MET A 1 166 ? 6.651 -1.577 -11.095 1.00 88.06 166 MET A N 1
ATOM 1356 C CA . MET A 1 166 ? 5.686 -0.545 -11.470 1.00 88.06 166 MET A CA 1
ATOM 1357 C C . MET A 1 166 ? 6.132 0.283 -12.675 1.00 88.06 166 MET A C 1
ATOM 1359 O O . MET A 1 166 ? 5.294 0.757 -13.446 1.00 88.06 166 MET A O 1
ATOM 1363 N N . ARG A 1 167 ? 7.440 0.456 -12.869 1.00 92.69 167 ARG A N 1
ATOM 1364 C CA . ARG A 1 167 ? 8.001 1.285 -13.939 1.00 92.69 167 ARG A CA 1
ATOM 1365 C C . ARG A 1 167 ? 9.054 0.493 -14.696 1.00 92.69 167 ARG A C 1
ATOM 1367 O O . ARG A 1 167 ? 10.109 0.176 -14.156 1.00 92.69 167 ARG A O 1
ATOM 1374 N N . VAL A 1 168 ? 8.746 0.177 -15.949 1.00 94.94 168 VAL A N 1
ATOM 1375 C CA . VAL A 1 168 ? 9.661 -0.512 -16.858 1.00 94.94 168 VAL A CA 1
ATOM 1376 C C . VAL A 1 168 ? 9.786 0.319 -18.126 1.00 94.94 168 VAL A C 1
ATOM 1378 O O . VAL A 1 168 ? 8.776 0.680 -18.733 1.00 94.94 168 VAL A O 1
ATOM 1381 N N . ALA A 1 169 ? 11.023 0.610 -18.507 1.00 96.62 169 ALA A N 1
ATOM 1382 C CA . ALA A 1 169 ? 11.375 1.340 -19.708 1.00 96.62 169 ALA A CA 1
ATOM 1383 C C . ALA A 1 169 ? 12.298 0.494 -20.577 1.00 96.62 169 ALA A C 1
ATOM 1385 O O . ALA A 1 169 ? 13.392 0.139 -20.149 1.00 96.62 169 ALA A O 1
ATOM 1386 N N . ILE A 1 170 ? 11.871 0.167 -21.797 1.00 97.38 170 ILE A N 1
ATOM 1387 C CA . ILE A 1 170 ? 12.704 -0.581 -22.743 1.00 97.38 170 ILE A CA 1
ATOM 1388 C C . ILE A 1 170 ? 13.243 0.373 -23.807 1.00 97.38 170 ILE A C 1
ATOM 1390 O O . ILE A 1 170 ? 12.469 1.050 -24.485 1.00 97.38 170 ILE A O 1
ATOM 1394 N N . LEU A 1 171 ? 14.567 0.425 -23.940 1.00 96.44 171 LEU A N 1
ATOM 1395 C CA . LEU A 1 171 ? 15.287 1.245 -24.911 1.00 96.44 171 LEU A CA 1
ATOM 1396 C C . LEU A 1 171 ? 15.870 0.375 -26.024 1.00 96.44 171 LEU A C 1
ATOM 1398 O O . LEU A 1 171 ? 16.320 -0.745 -25.777 1.00 96.44 171 LEU A O 1
ATOM 1402 N N . PHE A 1 172 ? 15.912 0.933 -27.233 1.00 95.75 172 PHE A N 1
ATOM 1403 C CA . PHE A 1 172 ? 16.362 0.251 -28.447 1.00 95.75 172 PHE A CA 1
ATOM 1404 C C . PHE A 1 172 ? 17.388 1.105 -29.202 1.00 95.75 172 PHE A C 1
ATOM 1406 O O . PHE A 1 172 ? 17.034 1.666 -30.239 1.00 95.75 172 PHE A O 1
ATOM 1413 N N . PRO A 1 173 ? 18.641 1.216 -28.719 1.00 93.81 173 PRO A N 1
ATOM 1414 C CA . PRO A 1 173 ? 19.618 2.156 -29.271 1.00 93.81 173 PRO A CA 1
ATOM 1415 C C . PRO A 1 173 ? 19.838 2.044 -30.783 1.00 93.81 173 PRO A C 1
ATOM 1417 O O . PRO A 1 173 ? 20.062 3.058 -31.419 1.00 93.81 173 PRO A O 1
ATOM 1420 N N . PHE A 1 174 ? 19.740 0.838 -31.354 1.00 92.81 174 PHE A N 1
ATOM 1421 C CA . PHE A 1 174 ? 19.972 0.608 -32.789 1.00 92.81 174 PHE A CA 1
ATOM 1422 C C . PHE A 1 174 ? 18.709 0.318 -33.596 1.00 92.81 174 PHE A C 1
ATOM 1424 O O . PHE A 1 174 ? 18.679 0.519 -34.803 1.00 92.81 174 PHE A O 1
ATOM 1431 N N . ALA A 1 175 ? 17.683 -0.236 -32.949 1.00 94.31 175 ALA A N 1
ATOM 1432 C CA . ALA A 1 175 ? 16.494 -0.707 -33.647 1.00 94.31 175 ALA A CA 1
ATOM 1433 C C . ALA A 1 175 ? 15.436 0.393 -33.790 1.00 94.31 175 ALA A C 1
ATOM 1435 O O . ALA A 1 175 ? 14.874 0.543 -34.867 1.00 94.31 175 ALA A O 1
ATOM 1436 N N . CYS A 1 176 ? 15.162 1.152 -32.723 1.00 94.69 176 CYS A N 1
ATOM 1437 C CA . CYS A 1 176 ? 14.230 2.285 -32.714 1.00 94.69 176 CYS A CA 1
ATOM 1438 C C . CYS A 1 176 ? 14.904 3.465 -31.996 1.00 94.69 176 CYS A C 1
ATOM 1440 O O . CYS A 1 176 ? 14.642 3.709 -30.812 1.00 94.69 176 CYS A O 1
ATOM 1442 N N . GLU A 1 177 ? 15.761 4.191 -32.709 1.00 93.12 177 GLU A N 1
ATOM 1443 C CA . GLU A 1 177 ? 16.428 5.386 -32.185 1.00 93.12 177 GLU A CA 1
ATOM 1444 C C . GLU A 1 177 ? 15.417 6.395 -31.621 1.00 93.12 177 GLU A C 1
ATOM 1446 O O . GLU A 1 177 ? 14.303 6.555 -32.133 1.00 93.12 177 GLU A O 1
ATOM 1451 N N . GLN A 1 178 ? 15.793 7.051 -30.520 1.00 93.38 178 GLN A N 1
ATOM 1452 C CA . GLN A 1 178 ? 14.977 8.061 -29.838 1.00 93.38 178 GLN A CA 1
ATOM 1453 C C . GLN A 1 178 ? 13.554 7.590 -29.480 1.00 93.38 178 GLN A C 1
ATOM 1455 O O . GLN A 1 178 ? 12.635 8.401 -29.348 1.00 93.38 178 GLN A O 1
ATOM 1460 N N . LYS A 1 179 ? 13.338 6.285 -29.283 1.00 95.88 179 LYS A N 1
ATOM 1461 C CA . LYS A 1 179 ? 12.087 5.746 -28.736 1.00 95.88 179 LYS A CA 1
ATOM 1462 C C . LYS A 1 179 ? 12.333 4.978 -27.448 1.00 95.88 179 LYS A C 1
ATOM 1464 O O . LYS A 1 179 ? 13.348 4.307 -27.274 1.00 95.88 179 LYS A O 1
ATOM 1469 N N . VAL A 1 180 ? 11.350 5.043 -26.559 1.00 96.88 180 VAL A N 1
ATOM 1470 C CA . VAL A 1 180 ? 11.289 4.223 -25.349 1.00 96.88 180 VAL A CA 1
ATOM 1471 C C . VAL A 1 180 ? 9.928 3.549 -25.270 1.00 96.88 180 VAL A C 1
ATOM 1473 O O . VAL A 1 180 ? 8.895 4.181 -25.501 1.00 96.88 180 VAL A O 1
ATOM 1476 N N . LEU A 1 181 ? 9.914 2.255 -24.971 1.00 97.69 181 LEU A N 1
ATOM 1477 C CA . LEU A 1 181 ? 8.687 1.512 -24.725 1.00 97.69 181 LEU A CA 1
ATOM 1478 C C . LEU A 1 181 ? 8.381 1.542 -23.230 1.00 97.69 181 LEU A C 1
ATOM 1480 O O . LEU A 1 181 ? 9.182 1.071 -22.423 1.00 97.69 181 LEU A O 1
ATOM 1484 N N . LEU A 1 182 ? 7.219 2.083 -22.878 1.00 97.56 182 LEU A N 1
ATOM 1485 C CA . LEU A 1 182 ? 6.738 2.191 -21.504 1.00 97.56 182 LEU A CA 1
ATOM 1486 C C . LEU A 1 182 ? 5.388 1.495 -21.366 1.00 97.56 182 LEU A C 1
ATOM 1488 O O . LEU A 1 182 ? 4.668 1.290 -22.347 1.00 97.56 182 LEU A O 1
ATOM 1492 N N . TYR A 1 183 ? 4.996 1.203 -20.131 1.00 96.19 183 TYR A N 1
ATOM 1493 C CA . TYR A 1 183 ? 3.599 0.909 -19.840 1.00 96.19 183 TYR A CA 1
ATOM 1494 C C . TYR A 1 183 ? 2.704 2.135 -20.089 1.00 96.19 183 TYR A C 1
ATOM 1496 O O . TYR A 1 183 ? 3.114 3.269 -19.854 1.00 96.19 183 TYR A O 1
ATOM 1504 N N . HIS A 1 184 ? 1.466 1.907 -20.532 1.00 93.06 184 HIS A N 1
ATOM 1505 C CA . HIS A 1 184 ? 0.533 2.970 -20.933 1.00 93.06 184 HIS A CA 1
ATOM 1506 C C . HIS A 1 184 ? -0.893 2.826 -20.376 1.00 93.06 184 HIS A C 1
ATOM 1508 O O . HIS A 1 184 ? -1.723 3.707 -20.575 1.00 93.06 184 HIS A O 1
ATOM 1514 N N . GLY A 1 185 ? -1.216 1.735 -19.685 1.00 89.94 185 GLY A N 1
ATOM 1515 C CA . GLY A 1 185 ? -2.574 1.536 -19.184 1.00 89.94 185 GLY A CA 1
ATOM 1516 C C . GLY A 1 185 ? -2.781 0.182 -18.531 1.00 89.94 185 GLY A C 1
ATOM 1517 O O . GLY A 1 185 ? -1.823 -0.568 -18.321 1.00 89.94 185 GLY A O 1
ATOM 1518 N N . LYS A 1 186 ? -4.047 -0.107 -18.227 1.00 91.12 186 LYS A N 1
ATOM 1519 C CA . LYS A 1 186 ? -4.508 -1.348 -17.602 1.00 91.12 186 LYS A CA 1
ATOM 1520 C C . LYS A 1 186 ? -5.516 -2.028 -18.511 1.00 91.12 186 LYS A C 1
ATOM 1522 O O . LYS A 1 186 ? -6.320 -1.364 -19.162 1.00 91.12 186 LYS A O 1
ATOM 1527 N N . ARG A 1 187 ? -5.483 -3.351 -18.536 1.00 91.38 187 ARG A N 1
ATOM 1528 C CA . ARG A 1 187 ? -6.467 -4.201 -19.194 1.00 91.38 187 ARG A CA 1
ATOM 1529 C C . ARG A 1 187 ? -6.865 -5.313 -18.225 1.00 91.38 187 ARG A C 1
ATOM 1531 O O . ARG A 1 187 ? -5.989 -5.837 -17.536 1.00 91.38 187 ARG A O 1
ATOM 1538 N N . PRO A 1 188 ? -8.152 -5.685 -18.153 1.00 88.31 188 PRO A N 1
ATOM 1539 C CA . PRO A 1 188 ? -8.570 -6.850 -17.384 1.00 88.31 188 PRO A CA 1
ATOM 1540 C C . PRO A 1 188 ? -7.752 -8.080 -17.785 1.00 88.31 188 PRO A C 1
ATOM 1542 O O . PRO A 1 188 ? -7.452 -8.270 -18.963 1.00 88.31 188 PRO A O 1
ATOM 1545 N N . SER A 1 189 ? -7.387 -8.902 -16.808 1.00 86.88 189 SER A N 1
ATOM 1546 C CA . SER A 1 189 ? -6.613 -10.121 -17.026 1.00 86.88 189 SER A CA 1
ATOM 1547 C C . SER A 1 189 ? -7.187 -11.244 -16.184 1.00 86.88 189 SER A C 1
ATOM 1549 O O . SER A 1 189 ? -7.812 -11.013 -15.152 1.00 86.88 189 SER A O 1
ATOM 1551 N N . SER A 1 190 ? -6.979 -12.478 -16.632 1.00 83.81 190 SER A N 1
ATOM 1552 C CA . SER A 1 190 ? -7.449 -13.673 -15.934 1.00 83.81 190 SER A CA 1
ATOM 1553 C C . SER A 1 190 ? -6.575 -14.048 -14.731 1.00 83.81 190 SER A C 1
ATOM 1555 O O . SER A 1 190 ? -6.796 -15.092 -14.125 1.00 83.81 190 SER A O 1
ATOM 1557 N N . LYS A 1 191 ? -5.524 -13.272 -14.438 1.00 76.62 191 LYS A N 1
ATOM 1558 C CA . LYS A 1 191 ? -4.462 -13.617 -13.485 1.00 76.62 191 LYS A CA 1
ATOM 1559 C C . LYS A 1 191 ? -4.495 -12.777 -12.206 1.00 76.62 191 LYS A C 1
ATOM 1561 O O . LYS A 1 191 ? -3.436 -12.368 -11.766 1.00 76.62 191 LYS A O 1
ATOM 1566 N N . GLY A 1 192 ? -5.655 -12.476 -11.622 1.00 72.75 192 GLY A N 1
ATOM 1567 C CA . GLY A 1 192 ? -5.821 -11.768 -10.330 1.00 72.75 192 GLY A CA 1
ATOM 1568 C C . GLY A 1 192 ? -5.237 -10.343 -10.196 1.00 72.75 192 GLY A C 1
ATOM 1569 O O . GLY A 1 192 ? -5.666 -9.567 -9.350 1.00 72.75 192 GLY A O 1
ATOM 1570 N N . LEU A 1 193 ? -4.293 -9.972 -11.056 1.00 81.25 193 LEU A N 1
ATOM 1571 C CA . LEU A 1 193 ? -3.766 -8.651 -11.355 1.00 81.25 193 LEU A CA 1
ATOM 1572 C C . LEU A 1 193 ? -4.223 -8.280 -12.765 1.00 81.25 193 LEU A C 1
ATOM 1574 O O . LEU A 1 193 ? -4.458 -9.161 -13.587 1.00 81.25 193 LEU A O 1
ATOM 1578 N N . TYR A 1 194 ? -4.291 -6.990 -13.083 1.00 88.06 194 TYR A N 1
ATOM 1579 C CA . TYR A 1 194 ? -4.525 -6.535 -14.455 1.00 88.06 194 TYR A CA 1
ATOM 1580 C C . TYR A 1 194 ? -3.283 -6.724 -15.339 1.00 88.06 194 TYR A C 1
ATOM 1582 O O . TYR A 1 194 ? -2.149 -6.664 -14.863 1.00 88.06 194 TYR A O 1
ATOM 1590 N N . ASP A 1 195 ? -3.503 -6.883 -16.644 1.00 93.00 195 ASP A N 1
ATOM 1591 C CA . ASP A 1 195 ? -2.451 -6.761 -17.650 1.00 93.00 195 ASP A CA 1
ATOM 1592 C C . ASP A 1 195 ? -2.189 -5.279 -17.932 1.00 93.00 195 ASP A C 1
ATOM 1594 O O . ASP A 1 195 ? -3.058 -4.416 -17.795 1.00 93.00 195 ASP A O 1
ATOM 1598 N N . ARG A 1 196 ? -0.974 -4.966 -18.361 1.00 94.06 196 ARG A N 1
ATOM 1599 C CA . ARG A 1 196 ? -0.535 -3.621 -18.702 1.00 94.06 196 ARG A CA 1
ATOM 1600 C C . ARG A 1 196 ? -0.261 -3.527 -20.187 1.00 94.06 196 ARG A C 1
ATOM 1602 O O . ARG A 1 196 ? 0.558 -4.271 -20.725 1.00 94.06 196 ARG A O 1
ATOM 1609 N N . SER A 1 197 ? -0.925 -2.579 -20.836 1.00 95.88 197 SER A N 1
ATOM 1610 C CA . SER A 1 197 ? -0.620 -2.239 -22.222 1.00 95.88 197 SER A CA 1
ATOM 1611 C C . SER A 1 197 ? 0.685 -1.461 -22.304 1.00 95.88 197 SER A C 1
ATOM 1613 O O . SER A 1 197 ? 1.035 -0.735 -21.370 1.00 95.88 197 SER A O 1
ATOM 1615 N N . VAL A 1 198 ? 1.359 -1.541 -23.445 1.00 97.31 198 VAL A N 1
ATOM 1616 C CA . VAL A 1 198 ? 2.607 -0.815 -23.706 1.00 97.31 198 VAL A CA 1
ATOM 1617 C C . VAL A 1 198 ? 2.427 0.211 -24.821 1.00 97.31 198 VAL A C 1
ATOM 1619 O O . VAL A 1 198 ? 1.553 0.067 -25.675 1.00 97.31 198 VAL A O 1
ATOM 1622 N N . LYS A 1 199 ? 3.243 1.265 -24.813 1.00 97.06 199 LYS A N 1
ATOM 1623 C CA . LYS A 1 199 ? 3.262 2.300 -25.851 1.00 97.06 199 LYS A CA 1
ATOM 1624 C C . LYS A 1 199 ? 4.671 2.838 -26.047 1.00 97.06 199 LYS A C 1
ATOM 1626 O O . LYS A 1 199 ? 5.439 2.951 -25.093 1.00 97.06 199 LYS A O 1
ATOM 1631 N N . LEU A 1 200 ? 4.993 3.172 -27.294 1.00 97.31 200 LEU A N 1
ATOM 1632 C CA . LEU A 1 200 ? 6.228 3.862 -27.643 1.00 97.31 200 LEU A CA 1
ATOM 1633 C C . LEU A 1 200 ? 6.076 5.365 -27.416 1.00 97.31 200 LEU A C 1
ATOM 1635 O O . LEU A 1 200 ? 5.116 5.987 -27.874 1.00 97.31 200 LEU A O 1
ATOM 1639 N N . TYR A 1 201 ? 7.061 5.942 -26.744 1.00 97.00 201 TYR A N 1
ATOM 1640 C CA . TYR A 1 201 ? 7.186 7.368 -26.494 1.00 97.00 201 TYR A CA 1
ATOM 1641 C C . TYR A 1 201 ? 8.434 7.904 -27.182 1.00 97.00 201 TYR A C 1
ATOM 1643 O O . TYR A 1 201 ? 9.403 7.174 -27.393 1.00 97.00 201 TYR A O 1
ATOM 1651 N N . ASN A 1 202 ? 8.401 9.185 -27.546 1.00 96.12 202 ASN A N 1
ATOM 1652 C CA . ASN A 1 202 ? 9.587 9.870 -28.037 1.00 96.12 202 ASN A CA 1
ATOM 1653 C C . ASN A 1 202 ? 10.563 10.102 -26.873 1.00 96.12 202 ASN A C 1
ATOM 1655 O O . ASN A 1 202 ? 10.158 10.628 -25.839 1.00 96.12 202 ASN A O 1
ATOM 1659 N N . ASN A 1 203 ? 11.819 9.709 -27.064 1.00 94.38 203 ASN A N 1
ATOM 1660 C CA . ASN A 1 203 ? 12.908 9.794 -26.097 1.00 94.38 203 ASN A CA 1
ATOM 1661 C C . ASN A 1 203 ? 13.931 10.892 -26.448 1.00 94.38 203 ASN A C 1
ATOM 1663 O O . ASN A 1 203 ? 15.028 10.905 -25.907 1.00 94.38 203 ASN A O 1
ATOM 1667 N N . SER A 1 204 ? 13.598 11.816 -27.353 1.00 92.75 204 SER A N 1
ATOM 1668 C CA . SER A 1 204 ? 14.514 12.892 -27.759 1.00 92.75 204 SER A CA 1
ATOM 1669 C C . SER A 1 204 ? 14.775 13.945 -26.673 1.00 92.75 204 SER A C 1
ATOM 1671 O O . SER A 1 204 ? 15.716 14.725 -26.781 1.00 92.75 204 SER A O 1
ATOM 1673 N N . ASN A 1 205 ? 13.942 14.010 -25.628 1.00 93.38 205 ASN A N 1
ATOM 1674 C CA . ASN A 1 205 ? 14.059 14.999 -24.558 1.00 93.38 205 ASN A CA 1
ATOM 1675 C C . ASN A 1 205 ? 13.971 14.329 -23.184 1.00 93.38 205 ASN A C 1
ATOM 1677 O O . ASN A 1 205 ? 12.945 13.744 -22.837 1.00 93.38 205 ASN A O 1
ATOM 1681 N N . TYR A 1 206 ? 15.019 14.515 -22.378 1.00 91.88 206 TYR A N 1
ATOM 1682 C CA . TYR A 1 206 ? 15.138 14.015 -21.006 1.00 91.88 206 TYR A CA 1
ATOM 1683 C C . TYR A 1 206 ? 13.903 14.270 -20.142 1.00 91.88 206 TYR A C 1
ATOM 1685 O O . TYR A 1 206 ? 13.404 13.359 -19.481 1.00 91.88 206 TYR A O 1
ATOM 1693 N N . HIS A 1 207 ? 13.392 15.500 -20.152 1.00 93.44 207 HIS A N 1
ATOM 1694 C CA . HIS A 1 207 ? 12.262 15.895 -19.322 1.00 93.44 207 HIS A CA 1
ATOM 1695 C C . HIS A 1 207 ? 10.975 15.180 -19.745 1.00 93.44 207 HIS A C 1
ATOM 1697 O O . HIS A 1 207 ? 10.244 14.670 -18.898 1.00 93.44 207 HIS A O 1
ATOM 1703 N N . ASN A 1 208 ? 10.730 15.071 -21.052 1.00 94.56 208 ASN A N 1
ATOM 1704 C CA . ASN A 1 208 ? 9.546 14.389 -21.575 1.00 94.56 208 ASN A CA 1
ATOM 1705 C C . ASN A 1 208 ? 9.587 12.888 -21.276 1.00 94.56 208 ASN A C 1
ATOM 1707 O O . ASN A 1 208 ? 8.579 12.321 -20.858 1.00 94.56 208 ASN A O 1
ATOM 1711 N N . THR A 1 209 ? 10.752 12.254 -21.426 1.00 93.88 209 THR A N 1
ATOM 1712 C CA . THR A 1 209 ? 10.951 10.844 -21.070 1.00 93.88 209 THR A CA 1
ATOM 1713 C C . THR A 1 209 ? 10.734 10.613 -19.584 1.00 93.88 209 THR A C 1
ATOM 1715 O O . THR A 1 209 ? 10.038 9.673 -19.202 1.00 93.88 209 THR A O 1
ATOM 1718 N N . TYR A 1 210 ? 11.288 11.484 -18.737 1.00 93.56 210 TYR A N 1
ATOM 1719 C CA . TYR A 1 210 ? 11.103 11.413 -17.293 1.00 93.56 210 TYR A CA 1
ATOM 1720 C C . TYR A 1 210 ? 9.621 11.497 -16.912 1.00 93.56 210 TYR A C 1
ATOM 1722 O O . TYR A 1 210 ? 9.118 10.643 -16.181 1.00 93.56 210 TYR A O 1
ATOM 1730 N N . LEU A 1 211 ? 8.903 12.483 -17.458 1.00 94.25 211 LEU A N 1
ATOM 1731 C CA . LEU A 1 211 ? 7.468 12.634 -17.231 1.00 94.25 211 LEU A CA 1
ATOM 1732 C C . LEU A 1 211 ? 6.684 11.420 -17.729 1.00 94.25 211 LEU A C 1
ATOM 1734 O O . LEU A 1 211 ? 5.806 10.947 -17.015 1.00 94.25 211 LEU A O 1
ATOM 1738 N N . ALA A 1 212 ? 7.022 10.872 -18.897 1.00 95.25 212 ALA A N 1
ATOM 1739 C CA . ALA A 1 212 ? 6.365 9.684 -19.430 1.00 95.25 212 ALA A CA 1
ATOM 1740 C C . ALA A 1 212 ? 6.594 8.448 -18.539 1.00 95.25 212 ALA A C 1
ATOM 1742 O O . ALA A 1 212 ? 5.654 7.701 -18.270 1.00 95.25 212 ALA A O 1
ATOM 1743 N N . ILE A 1 213 ? 7.812 8.249 -18.022 1.00 93.75 213 ILE A N 1
ATOM 1744 C CA . ILE A 1 213 ? 8.125 7.166 -17.074 1.00 93.75 213 ILE A CA 1
ATOM 1745 C C . ILE A 1 213 ? 7.364 7.362 -15.765 1.00 93.75 213 ILE A C 1
ATOM 1747 O O . ILE A 1 213 ? 6.765 6.411 -15.259 1.00 93.75 213 ILE A O 1
ATOM 1751 N N . LYS A 1 214 ? 7.336 8.586 -15.229 1.00 91.50 214 LYS A N 1
ATOM 1752 C CA . LYS A 1 214 ? 6.579 8.908 -14.017 1.00 91.50 214 LYS A CA 1
ATOM 1753 C C . LYS A 1 214 ? 5.091 8.610 -14.212 1.00 91.50 214 LYS A C 1
ATOM 1755 O O . LYS A 1 214 ? 4.535 7.829 -13.445 1.00 91.50 214 LYS A O 1
ATOM 1760 N N . GLN A 1 215 ? 4.499 9.129 -15.288 1.00 92.88 215 GLN A N 1
ATOM 1761 C CA . GLN A 1 215 ? 3.102 8.906 -15.670 1.00 92.88 215 GLN A CA 1
ATOM 1762 C C . GLN A 1 215 ? 2.787 7.430 -15.918 1.00 92.88 215 GLN A C 1
ATOM 1764 O O . GLN A 1 215 ? 1.688 6.987 -15.604 1.00 92.88 215 GLN A O 1
ATOM 1769 N N . SER A 1 216 ? 3.745 6.640 -16.416 1.00 92.75 216 SER A N 1
ATOM 1770 C CA . SER A 1 216 ? 3.554 5.193 -16.573 1.00 92.75 216 SER A CA 1
ATOM 1771 C C . SER A 1 216 ? 3.308 4.490 -15.235 1.00 92.75 216 SER A C 1
ATOM 1773 O O . SER A 1 216 ? 2.657 3.451 -15.206 1.00 92.75 216 SER A O 1
ATOM 1775 N N . GLY A 1 217 ? 3.813 5.042 -14.127 1.00 87.81 217 GLY A N 1
ATOM 1776 C CA . GLY A 1 217 ? 3.556 4.551 -12.775 1.00 87.81 217 GLY A CA 1
ATOM 1777 C C . GLY A 1 217 ? 2.391 5.242 -12.062 1.00 87.81 217 GLY A C 1
ATOM 1778 O O . GLY A 1 217 ? 1.982 4.791 -10.995 1.00 87.81 217 GLY A O 1
ATOM 1779 N N . GLU A 1 218 ? 1.872 6.342 -12.607 1.00 86.25 218 GLU A N 1
ATOM 1780 C CA . GLU A 1 218 ? 0.754 7.065 -12.006 1.00 86.25 218 GLU A CA 1
ATOM 1781 C C . GLU A 1 218 ? -0.545 6.281 -12.177 1.00 86.25 218 GLU A C 1
ATOM 1783 O O . GLU A 1 218 ? -0.736 5.531 -13.136 1.00 86.25 218 GLU A O 1
ATOM 1788 N N . LYS A 1 219 ? -1.455 6.461 -11.218 1.00 84.00 219 LYS A N 1
ATOM 1789 C CA . LYS A 1 219 ? -2.777 5.834 -11.218 1.00 84.00 219 LYS A CA 1
ATOM 1790 C C . LYS A 1 219 ? -2.755 4.306 -11.261 1.00 84.00 219 LYS A C 1
ATOM 1792 O O . LYS A 1 219 ? -3.746 3.702 -11.647 1.00 84.00 219 LYS A O 1
ATOM 1797 N N . LEU A 1 220 ? -1.650 3.642 -10.900 1.00 80.44 220 LEU A N 1
ATOM 1798 C CA . LEU A 1 220 ? -1.594 2.172 -10.880 1.00 80.44 220 LEU A CA 1
ATOM 1799 C C . LEU A 1 220 ? -2.451 1.556 -9.778 1.00 80.44 220 LEU A C 1
ATOM 1801 O O . LEU A 1 220 ? -2.990 0.464 -9.982 1.00 80.44 220 LEU A O 1
ATOM 1805 N N . ALA A 1 221 ? -2.609 2.275 -8.671 1.00 73.06 221 ALA A N 1
ATOM 1806 C CA . ALA A 1 221 ? -3.526 1.930 -7.596 1.00 73.06 221 ALA A CA 1
ATOM 1807 C C . ALA A 1 221 ? -4.996 2.209 -7.967 1.00 73.06 221 ALA A C 1
ATOM 1809 O O . ALA A 1 221 ? -5.856 1.432 -7.572 1.00 73.06 221 ALA A O 1
ATOM 1810 N N . ASP A 1 222 ? -5.278 3.228 -8.793 1.00 80.19 222 ASP A N 1
ATOM 1811 C CA . ASP A 1 222 ? -6.650 3.617 -9.169 1.00 80.19 222 ASP A CA 1
ATOM 1812 C C . ASP A 1 222 ? -7.432 2.426 -9.744 1.00 80.19 222 ASP A C 1
ATOM 1814 O O . ASP A 1 222 ? -6.938 1.732 -10.626 1.00 80.19 222 ASP A O 1
ATOM 1818 N N . ASP A 1 223 ? -8.639 2.141 -9.269 1.00 71.38 223 ASP A N 1
ATOM 1819 C CA . ASP A 1 223 ? -9.433 0.990 -9.739 1.00 71.38 223 ASP A CA 1
ATOM 1820 C C . ASP A 1 223 ? -8.741 -0.381 -9.587 1.00 71.38 223 ASP A C 1
ATOM 1822 O O . ASP A 1 223 ? -9.194 -1.372 -10.167 1.00 71.38 223 ASP A O 1
ATOM 1826 N N . TYR A 1 224 ? -7.637 -0.478 -8.833 1.00 68.50 224 TYR A N 1
ATOM 1827 C CA . TYR A 1 224 ? -7.065 -1.773 -8.497 1.00 68.50 224 TYR A CA 1
ATOM 1828 C C . TYR A 1 224 ? -8.145 -2.546 -7.732 1.00 68.50 224 TYR A C 1
ATOM 1830 O O . TYR A 1 224 ? -8.660 -2.025 -6.736 1.00 68.50 224 TYR A O 1
ATOM 1838 N N . PRO A 1 225 ? -8.515 -3.762 -8.177 1.00 60.91 225 PRO A N 1
ATOM 1839 C CA . PRO A 1 225 ? -9.552 -4.543 -7.525 1.00 60.91 225 PRO A CA 1
ATOM 1840 C C . PRO A 1 225 ? -9.020 -5.062 -6.189 1.00 60.91 225 PRO A C 1
ATOM 1842 O O . PRO A 1 225 ? -8.508 -6.172 -6.067 1.00 60.91 225 PRO A O 1
ATOM 1845 N N . MET A 1 226 ? -9.117 -4.219 -5.171 1.00 60.50 226 MET A N 1
ATOM 1846 C CA . MET A 1 226 ? -8.965 -4.604 -3.785 1.00 60.50 226 MET A CA 1
ATOM 1847 C C . MET A 1 226 ? -10.336 -4.998 -3.277 1.00 60.50 226 MET A C 1
ATOM 1849 O O . MET A 1 226 ? -11.199 -4.157 -3.039 1.00 60.50 226 MET A O 1
ATOM 1853 N N . ARG A 1 227 ? -10.545 -6.301 -3.120 1.00 55.38 227 ARG A N 1
ATOM 1854 C CA . ARG A 1 227 ? -11.631 -6.763 -2.263 1.00 55.38 227 ARG A CA 1
ATOM 1855 C C . ARG A 1 227 ? -11.239 -6.441 -0.823 1.00 55.38 227 ARG A C 1
ATOM 1857 O O . ARG A 1 227 ? -10.078 -6.501 -0.458 1.00 55.38 227 ARG A O 1
ATOM 1864 N N . GLY A 1 228 ? -12.167 -5.979 -0.017 1.00 55.66 228 GLY A N 1
ATOM 1865 C CA . GLY A 1 228 ? -11.881 -5.655 1.368 1.00 55.66 228 GLY A CA 1
ATOM 1866 C C . GLY A 1 228 ? -13.090 -6.050 2.165 1.00 55.66 228 GLY A C 1
ATOM 1867 O O . GLY A 1 228 ? -14.134 -5.423 2.041 1.00 55.66 228 GLY A O 1
ATOM 1868 N N . SER A 1 229 ? -12.978 -7.118 2.939 1.00 53.66 229 SER A N 1
ATOM 1869 C CA . SER A 1 229 ? -14.036 -7.488 3.869 1.00 53.66 229 SER A CA 1
ATOM 1870 C C . SER A 1 229 ? -13.982 -6.545 5.057 1.00 53.66 229 SER A C 1
ATOM 1872 O O . SER A 1 229 ? -12.979 -6.511 5.748 1.00 53.66 229 SER A O 1
ATOM 1874 N N . ILE A 1 230 ? -15.031 -5.771 5.301 1.00 61.56 230 ILE A N 1
ATOM 1875 C CA . ILE A 1 230 ? -15.174 -5.024 6.550 1.00 61.56 230 ILE A CA 1
ATOM 1876 C C . ILE A 1 230 ? -16.385 -5.580 7.262 1.00 61.56 230 ILE A C 1
ATOM 1878 O O . ILE A 1 230 ? -17.474 -5.682 6.697 1.00 61.56 230 ILE A O 1
ATOM 1882 N N . PHE A 1 231 ? -16.180 -5.946 8.516 1.00 63.12 231 PHE A N 1
ATOM 1883 C CA . PHE A 1 231 ? -17.240 -6.454 9.359 1.00 63.12 231 PHE A CA 1
ATOM 1884 C C . PHE A 1 231 ? -17.925 -5.281 10.041 1.00 63.12 231 PHE A C 1
ATOM 1886 O O . PHE A 1 231 ? -17.271 -4.322 10.461 1.00 63.12 231 PHE A O 1
ATOM 1893 N N . TYR A 1 232 ? -19.251 -5.351 10.142 1.00 63.97 232 TYR A N 1
ATOM 1894 C CA . TYR A 1 232 ? -19.962 -4.466 11.049 1.00 63.97 232 TYR A CA 1
ATOM 1895 C C . TYR A 1 232 ? -19.427 -4.705 12.461 1.00 63.97 232 TYR A C 1
ATOM 1897 O O . TYR A 1 232 ? -19.397 -5.837 12.944 1.00 63.97 232 TYR A O 1
ATOM 1905 N N . ARG A 1 233 ? -18.981 -3.636 13.111 1.00 68.88 233 ARG A N 1
ATOM 1906 C CA . ARG A 1 233 ? -18.432 -3.681 14.460 1.00 68.88 233 ARG A CA 1
ATOM 1907 C C . ARG A 1 233 ? -18.861 -2.432 15.185 1.00 68.88 233 ARG A C 1
ATOM 1909 O O . ARG A 1 233 ? -18.434 -1.334 14.853 1.00 68.88 233 ARG A O 1
ATOM 1916 N N . TYR A 1 234 ? -19.687 -2.582 16.204 1.00 67.06 234 TYR A N 1
ATOM 1917 C CA . TYR A 1 234 ? -20.020 -1.441 17.032 1.00 67.06 234 TYR A CA 1
ATOM 1918 C C . TYR A 1 234 ? -18.828 -1.090 17.951 1.00 67.06 234 TYR A C 1
ATOM 1920 O O . TYR A 1 234 ? -18.269 -1.997 18.567 1.00 67.06 234 TYR A O 1
ATOM 1928 N N . PRO A 1 235 ? -18.425 0.188 18.087 1.00 69.06 235 PRO A N 1
ATOM 1929 C CA . PRO A 1 235 ? -18.851 1.367 17.322 1.00 69.06 235 PRO A CA 1
ATOM 1930 C C . PRO A 1 235 ? -17.908 1.743 16.164 1.00 69.06 235 PRO A C 1
ATOM 1932 O O . PRO A 1 235 ? -18.063 2.807 15.568 1.00 69.06 235 PRO A O 1
ATOM 1935 N N . THR A 1 236 ? -16.874 0.948 15.887 1.00 73.19 236 THR A N 1
ATOM 1936 C CA . THR A 1 236 ? -15.803 1.335 14.956 1.00 73.19 236 THR A CA 1
ATOM 1937 C C . THR A 1 236 ? -16.207 1.237 13.484 1.00 73.19 236 THR A C 1
ATOM 1939 O O . THR A 1 236 ? -15.711 2.010 12.677 1.00 73.19 236 THR A O 1
ATOM 1942 N N . SER A 1 237 ? -17.139 0.356 13.143 1.00 79.62 237 SER A N 1
ATOM 1943 C CA . SER A 1 237 ? -17.644 0.083 11.800 1.00 79.62 237 SER A CA 1
ATOM 1944 C C . SER A 1 237 ? -19.173 -0.026 11.856 1.00 79.62 237 SER A C 1
ATOM 1946 O O . SER A 1 237 ? -19.740 -1.121 11.903 1.00 79.62 237 SER A O 1
ATOM 1948 N N . ILE A 1 238 ? -19.856 1.121 11.912 1.00 83.19 238 ILE A N 1
ATOM 1949 C CA . ILE A 1 238 ? -21.327 1.206 11.981 1.00 83.19 238 ILE A CA 1
ATOM 1950 C C . ILE A 1 238 ? -21.899 1.819 10.700 1.00 83.19 238 ILE A C 1
ATOM 1952 O O . ILE A 1 238 ? -21.205 2.569 10.030 1.00 83.19 238 ILE A O 1
ATOM 1956 N N . LYS A 1 239 ? -23.156 1.519 10.347 1.00 84.69 239 LYS A N 1
ATOM 1957 C CA . LYS A 1 239 ? -23.832 2.115 9.172 1.00 84.69 239 LYS A CA 1
ATOM 1958 C C . LYS A 1 239 ? -24.834 3.223 9.516 1.00 84.69 239 LYS A C 1
ATOM 1960 O O . LYS A 1 239 ? -25.220 3.996 8.642 1.00 84.69 239 LYS A O 1
ATOM 1965 N N . ASP A 1 240 ? -25.287 3.303 10.768 1.00 85.38 240 ASP A N 1
ATOM 1966 C CA . ASP A 1 240 ? -26.185 4.378 11.197 1.00 85.38 240 ASP A CA 1
ATOM 1967 C C . ASP A 1 240 ? -25.382 5.611 11.616 1.00 85.38 240 ASP A C 1
ATOM 1969 O O . ASP A 1 240 ? -24.928 5.741 12.752 1.00 85.38 240 ASP A O 1
ATOM 1973 N N . CYS A 1 241 ? -25.194 6.513 10.658 1.00 86.06 241 CYS A N 1
ATOM 1974 C CA . CYS A 1 241 ? -24.358 7.696 10.817 1.00 86.06 241 CYS A CA 1
ATOM 1975 C C . CYS A 1 241 ? -25.168 8.977 11.061 1.00 86.06 241 CYS A C 1
ATOM 1977 O O . CYS A 1 241 ? -24.596 10.064 11.027 1.00 86.06 241 CYS A O 1
ATOM 1979 N N . LYS A 1 242 ? -26.493 8.890 11.276 1.00 82.94 242 LYS A N 1
ATOM 1980 C CA . LYS A 1 242 ? -27.390 10.067 11.333 1.00 82.94 242 LYS A CA 1
ATOM 1981 C C . LYS A 1 242 ? -26.997 11.088 12.401 1.00 82.94 242 LYS A C 1
ATOM 1983 O O . LYS A 1 242 ? -27.198 12.282 12.201 1.00 82.94 242 LYS A O 1
ATOM 1988 N N . ASN A 1 243 ? -26.415 10.617 13.500 1.00 75.25 243 ASN A N 1
ATOM 1989 C CA . ASN A 1 243 ? -25.985 11.460 14.614 1.00 75.25 243 ASN A CA 1
ATOM 1990 C C . ASN A 1 243 ? -24.479 11.763 14.591 1.00 75.25 243 ASN A C 1
ATOM 1992 O O . ASN A 1 243 ? -23.994 12.520 15.427 1.00 75.25 243 ASN A O 1
ATOM 1996 N N . MET A 1 244 ? -23.728 11.220 13.625 1.00 73.12 244 MET A N 1
ATOM 1997 C CA . MET A 1 244 ? -22.294 11.469 13.531 1.00 73.12 244 MET A CA 1
ATOM 1998 C C . MET A 1 244 ? -22.023 12.825 12.884 1.00 73.12 244 MET A C 1
ATOM 2000 O O . MET A 1 244 ? -22.306 13.055 11.708 1.00 73.12 244 MET A O 1
ATOM 2004 N N . ARG A 1 245 ? -21.436 13.735 13.663 1.00 71.00 245 ARG A N 1
ATOM 2005 C CA . ARG A 1 245 ? -20.930 15.014 13.160 1.00 71.00 245 ARG A CA 1
ATOM 2006 C C . ARG A 1 245 ? -19.488 14.847 12.705 1.00 71.00 245 ARG A C 1
ATOM 2008 O O . ARG A 1 245 ? -18.584 14.818 13.533 1.00 71.00 245 ARG A O 1
ATOM 2015 N N . TYR A 1 246 ? -19.269 14.770 11.399 1.00 72.44 246 TYR A N 1
ATOM 2016 C CA . TYR A 1 246 ? -17.921 14.805 10.8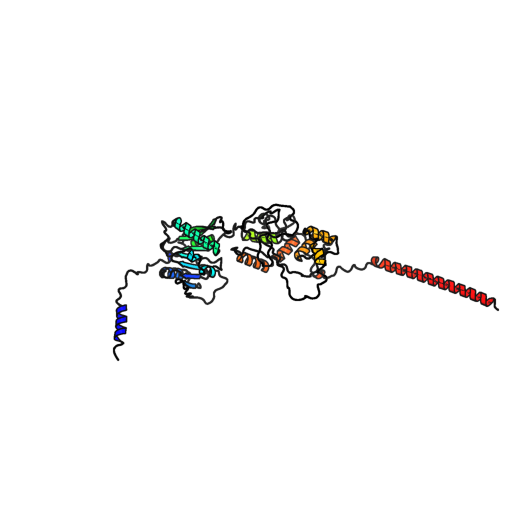40 1.00 72.44 246 TYR A CA 1
ATOM 2017 C C . TYR A 1 246 ? -17.369 16.226 10.946 1.00 72.44 246 TYR A C 1
ATOM 2019 O O . TYR A 1 246 ? -17.966 17.172 10.437 1.00 72.44 246 TYR A O 1
ATOM 2027 N N . TYR A 1 247 ? -16.238 16.379 11.634 1.00 62.16 247 TYR A N 1
ATOM 2028 C CA . TYR A 1 247 ? -15.532 17.662 11.699 1.00 62.16 247 TYR A CA 1
ATOM 2029 C C . TYR A 1 247 ? -14.869 18.020 10.368 1.00 62.16 247 TYR A C 1
ATOM 2031 O O . TYR A 1 247 ? -14.607 19.192 10.110 1.00 62.16 247 TYR A O 1
ATOM 2039 N N . ASP A 1 248 ? -14.627 17.015 9.529 1.00 64.56 248 ASP A N 1
ATOM 2040 C CA . ASP A 1 248 ? -14.112 17.195 8.187 1.00 64.56 248 ASP A CA 1
ATOM 2041 C C . ASP A 1 248 ? -15.259 17.109 7.174 1.00 64.56 248 ASP A C 1
ATOM 2043 O O . ASP A 1 248 ? -15.933 16.082 7.053 1.00 64.56 248 ASP A O 1
ATOM 2047 N N . SER A 1 249 ? -15.469 18.191 6.422 1.00 68.06 249 SER A N 1
ATOM 2048 C CA . SER A 1 249 ? -16.401 18.221 5.290 1.00 68.06 249 SER A CA 1
ATOM 2049 C C . SER A 1 249 ? -16.019 17.240 4.178 1.00 68.06 249 SER A C 1
ATOM 2051 O O . SER A 1 249 ? -16.820 17.002 3.277 1.00 68.06 249 SER A O 1
ATOM 2053 N N . CYS A 1 250 ? -14.802 16.693 4.215 1.00 78.94 250 CYS A N 1
ATOM 2054 C CA . CYS A 1 250 ? -14.291 15.792 3.194 1.00 78.94 250 CYS A CA 1
ATOM 2055 C C . CYS A 1 250 ? -14.744 14.338 3.369 1.00 78.94 250 CYS A C 1
ATOM 2057 O O . CYS A 1 250 ? -14.518 13.552 2.454 1.00 78.94 250 CYS A O 1
ATOM 2059 N N . TYR A 1 251 ? -15.393 13.966 4.483 1.00 86.88 251 TYR A N 1
ATOM 2060 C CA . TYR A 1 251 ? -15.813 12.581 4.695 1.00 86.88 251 TYR A CA 1
ATOM 2061 C C . TYR A 1 251 ? -16.941 12.159 3.744 1.00 86.88 251 TYR A C 1
ATOM 2063 O O . TYR A 1 251 ? -18.100 12.561 3.886 1.00 86.88 251 TYR A O 1
ATOM 2071 N N . ASN A 1 252 ? -16.614 11.303 2.778 1.00 90.62 252 ASN A N 1
ATOM 2072 C CA . ASN A 1 252 ? -17.570 10.804 1.800 1.00 90.62 252 ASN A CA 1
ATOM 2073 C C . ASN A 1 252 ? -18.154 9.440 2.206 1.00 90.62 252 ASN A C 1
ATOM 2075 O O . ASN A 1 252 ? -17.589 8.393 1.897 1.00 90.62 252 ASN A O 1
ATOM 2079 N N . LEU A 1 253 ? -19.348 9.453 2.809 1.00 89.88 253 LEU A N 1
ATOM 2080 C CA . LEU A 1 253 ? -20.073 8.242 3.227 1.00 89.88 253 LEU A CA 1
ATOM 2081 C C . LEU A 1 253 ? -20.346 7.253 2.075 1.00 89.88 253 LEU A C 1
ATOM 2083 O O . LEU A 1 253 ? -20.471 6.049 2.286 1.00 89.88 253 LEU A O 1
ATOM 2087 N N . LYS A 1 254 ? -20.480 7.751 0.837 1.00 91.50 254 LYS A N 1
ATOM 2088 C CA . LYS A 1 254 ? -20.707 6.884 -0.329 1.00 91.50 254 LYS A CA 1
ATOM 2089 C C . LYS A 1 254 ? -19.450 6.097 -0.681 1.00 91.50 254 LYS A C 1
ATOM 2091 O O . LYS A 1 254 ? -19.566 4.955 -1.112 1.00 91.50 254 LYS A O 1
ATOM 2096 N N . LEU A 1 255 ? -18.272 6.691 -0.475 1.00 89.44 255 LEU A N 1
ATOM 2097 C CA . LEU A 1 255 ? -16.991 6.039 -0.739 1.00 89.44 255 LEU A CA 1
ATOM 2098 C C . LEU A 1 255 ? -16.786 4.834 0.185 1.00 89.44 255 LEU A C 1
ATOM 2100 O O . LEU A 1 255 ? -16.258 3.820 -0.249 1.00 89.44 255 LEU A O 1
ATOM 2104 N N . THR A 1 256 ? -17.261 4.923 1.428 1.00 88.94 256 THR A N 1
ATOM 2105 C CA . THR A 1 256 ? -17.155 3.878 2.456 1.00 88.94 256 THR A CA 1
ATOM 2106 C C . THR A 1 256 ? -18.320 2.891 2.460 1.00 88.94 256 THR A C 1
ATOM 2108 O O . THR A 1 256 ? -18.454 2.114 3.401 1.00 88.94 256 THR A O 1
ATOM 2111 N N . GLY A 1 257 ? -19.209 2.922 1.460 1.00 88.00 257 GLY A N 1
ATOM 2112 C CA . GLY A 1 257 ? -20.373 2.029 1.413 1.00 88.00 257 GLY A CA 1
ATOM 2113 C C . GLY A 1 257 ? -21.353 2.227 2.578 1.00 88.00 257 GLY A C 1
ATOM 2114 O O . GLY A 1 257 ? -22.009 1.281 3.013 1.00 88.00 257 GLY A O 1
ATOM 2115 N N . GLY A 1 258 ? -21.433 3.446 3.119 1.00 89.56 258 GLY A N 1
ATOM 2116 C CA . GLY A 1 258 ? -22.314 3.785 4.236 1.00 89.56 258 GLY A CA 1
ATOM 2117 C C . GLY A 1 258 ? -21.717 3.542 5.621 1.00 89.56 258 GLY A C 1
ATOM 2118 O O . GLY A 1 258 ? -22.355 3.904 6.604 1.00 89.56 258 GLY A O 1
ATOM 2119 N N . TYR A 1 259 ? -20.526 2.946 5.723 1.00 88.31 259 TYR A N 1
ATOM 2120 C CA . TYR A 1 259 ? -19.869 2.744 7.013 1.00 88.31 259 TYR A CA 1
ATOM 2121 C C . TYR A 1 259 ? -19.286 4.048 7.547 1.00 88.31 259 TYR A C 1
ATOM 2123 O O . TYR A 1 259 ? -18.788 4.861 6.774 1.00 88.31 259 TYR A O 1
ATOM 2131 N N . CYS A 1 260 ? -19.309 4.197 8.866 1.00 87.19 260 CYS A N 1
ATOM 2132 C CA . CYS A 1 260 ? -18.744 5.281 9.654 1.00 87.19 260 CYS A CA 1
ATOM 2133 C C . CYS A 1 260 ? -18.187 4.763 10.991 1.00 87.19 260 CYS A C 1
ATOM 2135 O O . CYS A 1 260 ? -18.170 3.556 11.241 1.00 87.19 260 CYS A O 1
ATOM 2137 N N . GLY A 1 261 ? -17.686 5.673 11.833 1.00 84.38 261 GLY A N 1
ATOM 2138 C CA . GLY A 1 261 ? -16.856 5.339 12.996 1.00 84.38 261 GLY A CA 1
ATOM 2139 C C . GLY A 1 261 ? -15.371 5.237 12.632 1.00 84.38 261 GLY A C 1
ATOM 2140 O O . GLY A 1 261 ? -14.966 5.646 11.546 1.00 84.38 261 GLY A O 1
ATOM 2141 N N . VAL A 1 262 ? -14.550 4.711 13.544 1.00 82.44 262 VAL A N 1
ATOM 2142 C CA . VAL A 1 262 ? -13.084 4.607 13.380 1.00 82.44 262 VAL A CA 1
ATOM 2143 C C . VAL A 1 262 ? -12.677 3.877 12.098 1.00 82.44 262 VAL A C 1
ATOM 2145 O O . VAL A 1 262 ? -11.918 4.418 11.300 1.00 82.44 262 VAL A O 1
ATOM 2148 N N . ASP A 1 263 ? -13.195 2.672 11.883 1.00 81.75 263 ASP A N 1
ATOM 2149 C CA . ASP A 1 263 ? -12.877 1.833 10.727 1.00 81.75 263 ASP A CA 1
ATOM 2150 C C . ASP A 1 263 ? -13.423 2.474 9.445 1.00 81.75 263 ASP A C 1
ATOM 2152 O O . ASP A 1 263 ? -12.762 2.450 8.410 1.00 81.75 263 ASP A O 1
ATOM 2156 N N . GLY A 1 264 ? -14.593 3.121 9.521 1.00 85.56 264 GLY A N 1
ATOM 2157 C CA . GLY A 1 264 ? -15.148 3.904 8.417 1.00 85.56 264 GLY A CA 1
ATOM 2158 C C . GLY A 1 264 ? -14.284 5.115 8.042 1.00 85.56 264 GLY A C 1
ATOM 2159 O O . GLY A 1 264 ? -14.153 5.419 6.859 1.00 85.56 264 GLY A O 1
ATOM 2160 N N . MET A 1 265 ? -13.680 5.803 9.016 1.00 85.12 265 MET A N 1
ATOM 2161 C CA . MET A 1 265 ? -12.756 6.926 8.791 1.00 85.12 265 MET A CA 1
ATOM 2162 C C . MET A 1 265 ? -11.423 6.461 8.214 1.00 85.12 265 MET A C 1
ATOM 2164 O O . MET A 1 265 ? -10.982 6.988 7.198 1.00 85.12 265 MET A O 1
ATOM 2168 N N . VAL A 1 266 ? -10.815 5.429 8.801 1.00 82.56 266 VAL A N 1
ATOM 2169 C CA . VAL A 1 266 ? -9.561 4.875 8.277 1.00 82.56 266 VAL A CA 1
ATOM 2170 C C . VAL A 1 266 ? -9.765 4.338 6.862 1.00 82.56 266 VAL A C 1
ATOM 2172 O O . VAL A 1 266 ? -8.957 4.613 5.976 1.00 82.56 266 VAL A O 1
ATOM 2175 N N . MET A 1 267 ? -10.873 3.633 6.614 1.00 84.31 267 MET A N 1
ATOM 2176 C CA . MET A 1 267 ? -11.223 3.182 5.271 1.00 84.31 267 MET A CA 1
ATOM 2177 C C . MET A 1 267 ? -11.376 4.363 4.311 1.00 84.31 267 MET A C 1
ATOM 2179 O O . MET A 1 267 ? -10.845 4.300 3.208 1.00 84.31 267 MET A O 1
ATOM 2183 N N . HIS A 1 268 ? -12.079 5.428 4.697 1.00 87.69 268 HIS A N 1
ATOM 2184 C CA . HIS A 1 268 ? -12.218 6.613 3.854 1.00 87.69 268 HIS A CA 1
ATOM 2185 C C . HIS A 1 268 ? -10.863 7.176 3.425 1.00 87.69 268 HIS A C 1
ATOM 2187 O O . HIS A 1 268 ? -10.681 7.480 2.246 1.00 87.69 268 HIS A O 1
ATOM 2193 N N . ASP A 1 269 ? -9.912 7.278 4.351 1.00 85.06 269 ASP A N 1
ATOM 2194 C CA . ASP A 1 269 ? -8.591 7.835 4.065 1.00 85.06 269 ASP A CA 1
ATOM 2195 C C . ASP A 1 269 ? -7.787 6.907 3.146 1.00 85.06 269 ASP A C 1
ATOM 2197 O O . ASP A 1 269 ? -7.200 7.371 2.168 1.00 85.06 269 ASP A O 1
ATOM 2201 N N . ILE A 1 270 ? -7.846 5.590 3.376 1.00 82.44 270 ILE A N 1
ATOM 2202 C CA . ILE A 1 270 ? -7.240 4.577 2.496 1.00 82.44 270 ILE A CA 1
ATOM 2203 C C . ILE A 1 270 ? -7.842 4.655 1.086 1.00 82.44 270 ILE A C 1
ATOM 2205 O O . ILE A 1 270 ? -7.105 4.737 0.103 1.00 82.44 270 ILE A O 1
ATOM 2209 N N . LEU A 1 271 ? -9.173 4.656 0.968 1.00 84.50 271 LEU A N 1
ATOM 2210 C CA . LEU A 1 271 ? -9.878 4.693 -0.315 1.00 84.50 271 LEU A CA 1
ATOM 2211 C C . LEU A 1 271 ? -9.653 6.013 -1.051 1.00 84.50 271 LEU A C 1
ATOM 2213 O O . LEU A 1 271 ? -9.490 6.008 -2.266 1.00 84.50 271 LEU A O 1
ATOM 2217 N N . SER A 1 272 ? -9.603 7.136 -0.338 1.00 85.31 272 SER A N 1
ATOM 2218 C CA . SER A 1 272 ? -9.351 8.452 -0.931 1.00 85.31 272 SER A CA 1
ATOM 2219 C C . SER A 1 272 ? -7.910 8.584 -1.414 1.00 85.31 272 SER A C 1
ATOM 2221 O O . SER A 1 272 ? -7.667 9.108 -2.502 1.00 85.31 272 SER A O 1
ATOM 2223 N N . HIS A 1 273 ? -6.952 8.093 -0.622 1.00 82.31 273 HIS A N 1
ATOM 2224 C CA . HIS A 1 273 ? -5.533 8.179 -0.945 1.00 82.31 273 HIS A CA 1
ATOM 2225 C C . HIS A 1 273 ? -5.152 7.242 -2.095 1.00 82.31 273 HIS A C 1
ATOM 2227 O O . HIS A 1 273 ? -4.468 7.653 -3.032 1.00 82.31 273 HIS A O 1
ATOM 2233 N N . LEU A 1 274 ? -5.622 5.993 -2.041 1.00 79.00 274 LEU A N 1
ATOM 2234 C CA . LEU A 1 274 ? -5.247 4.947 -2.993 1.00 79.00 274 LEU A CA 1
ATOM 2235 C C . LEU A 1 274 ? -6.235 4.793 -4.156 1.00 79.00 274 LEU A C 1
ATOM 2237 O O . LEU A 1 274 ? -5.922 4.112 -5.130 1.00 79.00 274 LEU A O 1
ATOM 2241 N N . LYS A 1 275 ? -7.399 5.453 -4.083 1.00 82.00 275 LYS A N 1
ATOM 2242 C CA . LYS A 1 275 ? -8.452 5.463 -5.114 1.00 82.00 275 LYS A CA 1
ATOM 2243 C C . LYS A 1 275 ? -8.938 4.067 -5.500 1.00 82.00 275 LYS A C 1
ATOM 2245 O O . LYS A 1 275 ? -9.139 3.760 -6.677 1.00 82.00 275 LYS A O 1
ATOM 2250 N N . PHE A 1 276 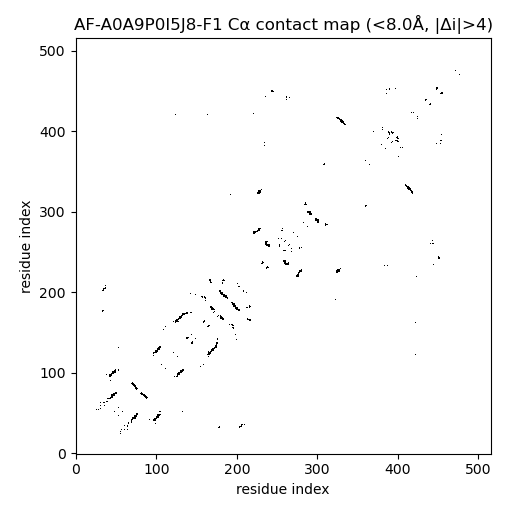? -9.113 3.208 -4.503 1.00 78.50 276 PHE A N 1
ATOM 2251 C CA . PHE A 1 276 ? -9.672 1.880 -4.722 1.00 78.50 276 PHE A CA 1
ATOM 2252 C C . PHE A 1 276 ? -11.187 1.931 -4.897 1.00 78.50 276 PHE A C 1
ATOM 2254 O O . PHE A 1 276 ? -11.874 2.731 -4.262 1.00 78.50 276 PHE A O 1
ATOM 2261 N N . ASN A 1 277 ? -11.705 1.016 -5.717 1.00 73.56 277 ASN A N 1
ATOM 2262 C CA . ASN A 1 277 ? -13.139 0.774 -5.799 1.00 73.56 277 ASN A CA 1
ATOM 2263 C C . ASN A 1 277 ? -13.542 -0.218 -4.716 1.00 73.56 277 ASN A C 1
ATOM 2265 O O . ASN A 1 277 ? -13.202 -1.401 -4.773 1.00 73.56 277 ASN A O 1
ATOM 2269 N N . LEU A 1 278 ? -14.283 0.280 -3.732 1.00 75.75 278 LEU A N 1
ATOM 2270 C CA . LEU A 1 278 ? -14.854 -0.542 -2.685 1.00 75.75 278 LEU A CA 1
ATOM 2271 C C . LEU A 1 278 ? -15.996 -1.380 -3.264 1.00 75.75 278 LEU A C 1
ATOM 2273 O O . LEU A 1 278 ? -16.978 -0.848 -3.779 1.00 75.75 278 LEU A O 1
ATOM 2277 N N . THR A 1 279 ? -15.871 -2.700 -3.159 1.00 67.75 279 THR A N 1
ATOM 2278 C CA . THR A 1 279 ? -16.972 -3.627 -3.429 1.00 67.75 279 THR A CA 1
ATOM 2279 C C . THR A 1 279 ? -17.319 -4.336 -2.137 1.00 67.75 279 THR A C 1
ATOM 2281 O O . THR A 1 279 ? -16.455 -4.908 -1.476 1.00 67.75 279 THR A O 1
ATOM 2284 N N . MET A 1 280 ? -18.589 -4.257 -1.761 1.00 68.44 280 MET A N 1
ATOM 2285 C CA . MET A 1 280 ? -19.120 -4.940 -0.594 1.00 68.44 280 MET A CA 1
ATOM 2286 C C . MET A 1 280 ? -19.965 -6.092 -1.104 1.00 68.44 280 MET A C 1
ATOM 2288 O O . MET A 1 280 ? -21.028 -5.840 -1.671 1.00 68.44 280 MET A O 1
ATOM 2292 N N . PRO A 1 281 ? -19.502 -7.343 -0.977 1.00 62.19 281 PRO A N 1
ATOM 2293 C CA . PRO A 1 281 ? -20.385 -8.461 -1.223 1.00 62.19 281 PRO A CA 1
ATOM 2294 C C . PRO A 1 281 ? -21.478 -8.417 -0.152 1.00 62.19 281 PRO A C 1
ATOM 2296 O O . PRO A 1 281 ? -21.214 -8.659 1.026 1.00 62.19 281 PRO A O 1
ATOM 2299 N N . GLU A 1 282 ? -22.701 -8.083 -0.555 1.00 61.94 282 GLU A N 1
ATOM 2300 C CA . GLU A 1 282 ? -23.898 -8.328 0.246 1.00 61.94 282 GLU A CA 1
ATOM 2301 C C . GLU A 1 282 ? -24.132 -9.839 0.241 1.00 61.94 282 GLU A C 1
ATOM 2303 O O . GLU A 1 282 ? -24.910 -10.374 -0.541 1.00 61.94 282 GLU A O 1
ATOM 2308 N N . ASN A 1 283 ? -23.347 -10.562 1.039 1.00 60.69 283 ASN A N 1
ATOM 2309 C CA . ASN A 1 283 ? -23.573 -11.981 1.226 1.00 60.69 283 ASN A CA 1
ATOM 2310 C C . ASN A 1 283 ? -24.559 -12.156 2.376 1.00 60.69 283 ASN A C 1
ATOM 2312 O O . ASN A 1 283 ? -24.153 -12.239 3.534 1.00 60.69 283 ASN A O 1
ATOM 2316 N N . GLU A 1 284 ? -25.848 -12.209 2.041 1.00 58.81 284 GLU A N 1
ATOM 2317 C CA . GLU A 1 284 ? -26.929 -12.482 2.998 1.00 58.81 284 GLU A CA 1
ATOM 2318 C C . GLU A 1 284 ? -26.677 -13.769 3.807 1.00 58.81 284 GLU A C 1
ATOM 2320 O O . GLU A 1 284 ? -27.081 -13.859 4.967 1.00 58.81 284 GLU A O 1
ATOM 2325 N N . ASN A 1 285 ? -25.937 -14.729 3.236 1.00 60.16 285 ASN A N 1
ATOM 2326 C CA . ASN A 1 285 ? -25.681 -16.034 3.842 1.00 60.16 285 ASN A CA 1
ATOM 2327 C C . ASN A 1 285 ? -24.380 -16.108 4.653 1.00 60.16 285 ASN A C 1
ATOM 2329 O O . ASN A 1 285 ? -24.158 -17.096 5.343 1.00 60.16 285 ASN A O 1
ATOM 2333 N N . CYS A 1 286 ? -23.502 -15.099 4.592 1.00 56.56 286 CYS A N 1
ATOM 2334 C CA . CYS A 1 286 ? -22.211 -15.087 5.300 1.00 56.56 286 CYS A CA 1
ATOM 2335 C C . CYS A 1 286 ? -21.261 -16.276 4.997 1.00 56.56 286 CYS A C 1
ATOM 2337 O O . CYS A 1 286 ? -20.231 -16.420 5.652 1.00 56.56 286 CYS A O 1
ATOM 2339 N N . ASP A 1 287 ? -21.538 -17.082 3.966 1.00 51.53 287 ASP A N 1
ATOM 2340 C CA . ASP A 1 287 ? -20.761 -18.283 3.609 1.00 51.53 287 ASP A CA 1
ATOM 2341 C C . ASP A 1 287 ? -19.338 -17.986 3.088 1.00 51.53 287 ASP A C 1
ATOM 2343 O O . ASP A 1 287 ? -18.512 -18.887 2.966 1.00 51.53 287 ASP A O 1
ATOM 2347 N N . ASN A 1 288 ? -19.032 -16.722 2.776 1.00 51.31 288 ASN A N 1
ATOM 2348 C CA . ASN A 1 288 ? -17.775 -16.326 2.127 1.00 51.31 288 ASN A CA 1
ATOM 2349 C C . ASN A 1 288 ? -16.697 -15.824 3.098 1.00 51.31 288 ASN A C 1
ATOM 2351 O O . ASN A 1 288 ? -15.669 -15.340 2.637 1.00 51.31 288 ASN A O 1
ATOM 2355 N N . TYR A 1 289 ? -16.913 -15.885 4.414 1.00 55.16 289 TYR A N 1
ATOM 2356 C CA . TYR A 1 289 ? -15.914 -15.414 5.374 1.00 55.16 289 TYR A CA 1
ATOM 2357 C C . TYR A 1 289 ? -14.963 -16.549 5.766 1.00 55.16 289 TYR A C 1
ATOM 2359 O O . TYR A 1 289 ? -15.376 -17.555 6.341 1.00 55.16 289 TYR A O 1
ATOM 2367 N N . GLY A 1 290 ? -13.677 -16.394 5.441 1.00 49.44 290 GLY A N 1
ATOM 2368 C CA . GLY A 1 290 ? -12.644 -17.361 5.806 1.00 49.44 290 GLY A CA 1
ATOM 2369 C C . GLY A 1 290 ? -12.369 -17.410 7.314 1.00 49.44 290 GLY A C 1
ATOM 2370 O O . GLY A 1 290 ? -12.403 -16.396 8.010 1.00 49.44 290 GLY A O 1
ATOM 2371 N N . THR A 1 291 ? -12.032 -18.594 7.823 1.00 47.31 291 THR A N 1
ATOM 2372 C CA . THR A 1 291 ? -11.412 -18.758 9.146 1.00 47.31 291 THR A CA 1
ATOM 2373 C C . THR A 1 291 ? -9.919 -18.994 8.959 1.00 47.31 291 THR A C 1
ATOM 2375 O O . THR A 1 291 ? -9.518 -19.866 8.186 1.00 47.31 291 THR A O 1
ATOM 2378 N N . VAL A 1 292 ? -9.080 -18.241 9.670 1.00 44.09 292 VAL A N 1
ATOM 2379 C CA . VAL A 1 292 ? -7.635 -18.503 9.697 1.00 44.09 292 VAL A CA 1
ATOM 2380 C C . VAL A 1 292 ? -7.389 -19.710 10.597 1.00 44.09 292 VAL A C 1
ATOM 2382 O O . VAL A 1 292 ? -7.751 -19.684 11.775 1.00 44.09 292 VAL A O 1
ATOM 2385 N N . GLY A 1 293 ? -6.810 -20.773 10.038 1.00 45.44 293 GLY A N 1
ATOM 2386 C CA . GLY A 1 293 ? -6.412 -21.945 10.806 1.00 45.44 293 GLY A CA 1
ATOM 2387 C C . GLY A 1 293 ? -5.340 -21.596 11.841 1.00 45.44 293 GLY A C 1
ATOM 2388 O O . GLY A 1 293 ? -4.603 -20.617 11.708 1.00 45.44 293 GLY A O 1
ATOM 2389 N N . SER A 1 294 ? -5.223 -22.411 12.889 1.00 38.91 294 SER A N 1
ATOM 2390 C CA . SER A 1 294 ? -4.192 -22.270 13.932 1.00 38.91 294 SER A CA 1
ATOM 2391 C C . SER A 1 294 ? -2.751 -22.367 13.404 1.00 38.91 294 SER A C 1
ATOM 2393 O O . SER A 1 294 ? -1.811 -22.004 14.103 1.00 38.91 294 SER A O 1
ATOM 2395 N N . ASP A 1 295 ? -2.571 -22.839 12.172 1.00 52.72 295 ASP A N 1
ATOM 2396 C CA . ASP A 1 295 ? -1.312 -22.899 11.426 1.00 52.72 295 ASP A CA 1
ATOM 2397 C C . ASP A 1 295 ? -0.957 -21.584 10.700 1.00 52.72 295 ASP A C 1
ATOM 2399 O O . ASP A 1 295 ? 0.112 -21.475 10.099 1.00 52.72 295 ASP A O 1
ATOM 2403 N N . GLY A 1 296 ? -1.817 -20.561 10.768 1.00 41.94 296 GLY A N 1
ATOM 2404 C CA . GLY A 1 296 ? -1.610 -19.282 10.088 1.00 41.94 296 GLY A CA 1
ATOM 2405 C C . GLY A 1 296 ? -1.880 -19.334 8.582 1.00 41.94 296 GLY A C 1
ATOM 2406 O O . GLY A 1 296 ? -1.591 -18.364 7.878 1.00 41.94 296 GLY A O 1
ATOM 2407 N N . HIS A 1 297 ? -2.442 -20.433 8.074 1.00 45.28 297 HIS A N 1
ATOM 2408 C CA . HIS A 1 297 ? -2.960 -20.512 6.716 1.00 45.28 297 HIS A CA 1
ATOM 2409 C C . HIS A 1 297 ? -4.465 -20.219 6.727 1.00 45.28 297 HIS A C 1
ATOM 2411 O O . HIS A 1 297 ? -5.257 -20.857 7.420 1.00 45.28 297 HIS A O 1
ATOM 2417 N N . GLY A 1 298 ? -4.869 -19.190 5.978 1.00 44.00 298 GLY A N 1
ATOM 2418 C CA . GLY A 1 298 ? -6.279 -18.911 5.725 1.00 44.00 298 GLY A CA 1
ATOM 2419 C C . GLY A 1 298 ? -6.844 -19.999 4.822 1.00 44.00 298 GLY A C 1
ATOM 2420 O O . GLY A 1 298 ? -6.435 -20.104 3.668 1.00 44.00 298 GLY A O 1
ATOM 2421 N N . VAL A 1 299 ? -7.755 -20.819 5.342 1.00 44.94 299 VAL A N 1
ATOM 2422 C CA . VAL A 1 299 ? -8.486 -21.792 4.529 1.00 44.94 299 VAL A CA 1
ATOM 2423 C C . VAL A 1 299 ? -9.772 -21.110 4.074 1.00 44.94 299 VAL A C 1
ATOM 2425 O O . VAL A 1 299 ? -10.622 -20.768 4.898 1.00 44.94 299 VAL A O 1
ATOM 2428 N N . GLY A 1 300 ? -9.906 -20.885 2.763 1.00 39.56 300 GLY A N 1
ATOM 2429 C CA . GLY A 1 300 ? -11.187 -20.519 2.155 1.00 39.56 300 GLY A CA 1
ATOM 2430 C C . GLY A 1 300 ? -12.225 -21.584 2.516 1.00 39.56 300 GLY A C 1
ATOM 2431 O O . GLY A 1 300 ? -11.962 -22.775 2.355 1.00 39.56 300 GLY A O 1
ATOM 2432 N N . GLY A 1 301 ? -13.342 -21.153 3.104 1.00 37.31 301 GLY A N 1
ATOM 2433 C CA . GLY A 1 301 ? -14.210 -21.971 3.950 1.00 37.31 301 GLY A CA 1
ATOM 2434 C C . GLY A 1 301 ? -14.628 -23.331 3.378 1.00 37.31 301 GLY A C 1
ATOM 2435 O O . GLY A 1 301 ? -15.191 -23.426 2.293 1.00 37.31 301 GLY A O 1
ATOM 2436 N N . ASN A 1 302 ? -14.385 -24.377 4.172 1.00 36.50 302 ASN A N 1
ATOM 2437 C CA . ASN A 1 302 ? -15.191 -25.596 4.260 1.00 36.50 302 ASN A CA 1
ATOM 2438 C C . ASN A 1 302 ? -14.846 -26.314 5.577 1.00 36.50 302 ASN A C 1
ATOM 2440 O O . ASN A 1 302 ? -14.055 -27.254 5.594 1.00 36.50 302 ASN A O 1
ATOM 2444 N N . SER A 1 303 ? -15.423 -25.867 6.697 1.00 31.56 303 SER A N 1
ATOM 2445 C CA . SER A 1 303 ? -15.639 -26.745 7.856 1.00 31.56 303 SER A CA 1
ATOM 2446 C C . SER A 1 303 ? -16.742 -26.216 8.778 1.00 31.56 303 SER A C 1
ATOM 2448 O O . SER A 1 303 ? -16.903 -25.012 8.958 1.00 31.56 303 SER A O 1
ATOM 2450 N N . LEU A 1 304 ? -17.538 -27.147 9.306 1.00 30.84 304 LEU A N 1
ATOM 2451 C CA . LEU A 1 304 ? -18.832 -26.949 9.960 1.00 30.84 304 LEU A CA 1
ATOM 2452 C C . LEU A 1 304 ? -18.753 -26.365 11.392 1.00 30.84 304 LEU A C 1
ATOM 2454 O O . LEU A 1 304 ? -18.148 -26.985 12.258 1.00 30.84 304 LEU A O 1
ATOM 2458 N N . HIS A 1 305 ? -19.533 -25.292 11.621 1.00 32.53 305 HIS A N 1
ATOM 2459 C CA . HIS A 1 305 ? -20.179 -24.810 12.871 1.00 32.53 305 HIS A CA 1
ATOM 2460 C C . HIS A 1 305 ? -19.343 -24.418 14.124 1.00 32.53 305 HIS A C 1
ATOM 2462 O O . HIS A 1 305 ? -18.371 -25.086 14.454 1.00 32.53 305 HIS A O 1
ATOM 2468 N N . PRO A 1 306 ? -19.835 -23.485 14.982 1.00 39.56 306 PRO A N 1
ATOM 2469 C CA . PRO A 1 306 ? -20.687 -22.319 14.720 1.00 39.56 306 PRO A CA 1
ATOM 2470 C C . PRO A 1 306 ? -20.064 -20.991 15.223 1.00 39.56 306 PRO A C 1
ATOM 2472 O O . PRO A 1 306 ? -19.585 -20.892 16.349 1.00 39.56 306 PRO A O 1
ATOM 2475 N N . MET A 1 307 ? -20.199 -19.926 14.429 1.00 30.22 307 MET A N 1
ATOM 2476 C CA . MET A 1 307 ? -20.517 -18.592 14.953 1.00 30.22 307 MET A CA 1
ATOM 2477 C C . MET A 1 307 ? -21.940 -18.269 14.490 1.00 30.22 307 MET A C 1
ATOM 2479 O O . MET A 1 307 ? -22.284 -18.480 13.328 1.00 30.22 307 MET A O 1
ATOM 2483 N N . GLY A 1 308 ? -22.798 -17.900 15.437 1.00 32.47 308 GLY A N 1
ATOM 2484 C CA . GLY A 1 308 ? -24.242 -17.813 15.261 1.00 32.47 308 GLY A CA 1
ATOM 2485 C C . GLY A 1 308 ? -24.714 -16.516 14.600 1.00 32.47 308 GLY A C 1
ATOM 2486 O O . GLY A 1 308 ? -24.173 -15.438 14.827 1.00 32.47 308 GLY A O 1
ATOM 2487 N N . HIS A 1 309 ? -25.800 -16.665 13.842 1.00 35.75 309 HIS A N 1
ATOM 2488 C CA . HIS A 1 309 ? -26.716 -15.620 13.372 1.00 35.75 309 HIS A CA 1
ATOM 2489 C C . HIS A 1 309 ? -26.209 -14.636 12.301 1.00 35.75 309 HIS A C 1
ATOM 2491 O O . HIS A 1 309 ? -26.325 -13.427 12.441 1.00 35.75 309 HIS A O 1
ATOM 2497 N N . CYS A 1 310 ? -25.856 -15.173 11.131 1.00 34.97 310 CYS A N 1
ATOM 2498 C CA . CYS A 1 310 ? -26.530 -14.724 9.904 1.00 34.97 310 CYS A CA 1
ATOM 2499 C C . CYS A 1 310 ? -27.690 -15.712 9.653 1.00 34.97 310 CYS A C 1
ATOM 2501 O O . CYS A 1 310 ? -27.476 -16.925 9.661 1.00 34.97 310 CYS A O 1
ATOM 2503 N N . ALA A 1 311 ? -28.940 -15.247 9.592 1.00 31.16 311 ALA A N 1
ATOM 2504 C CA . ALA A 1 311 ? -30.131 -16.099 9.679 1.00 31.16 311 ALA A CA 1
ATOM 2505 C C . ALA A 1 311 ? -30.736 -16.431 8.299 1.00 31.16 311 ALA A C 1
ATOM 2507 O O . ALA A 1 311 ? -31.421 -15.599 7.717 1.00 31.16 311 ALA A O 1
ATOM 2508 N N . GLY A 1 312 ? -30.567 -17.672 7.823 1.00 25.00 312 GLY A N 1
ATOM 2509 C CA . GLY A 1 312 ? -31.290 -18.216 6.659 1.00 25.00 312 GLY A CA 1
ATOM 2510 C C . GLY A 1 312 ? -30.629 -19.469 6.066 1.00 25.00 312 GLY A C 1
ATOM 2511 O O . GLY A 1 312 ? -29.418 -19.517 5.937 1.00 25.00 312 GLY A O 1
ATOM 2512 N N . LYS A 1 313 ? -31.399 -20.525 5.764 1.00 27.19 313 LYS A N 1
ATOM 2513 C CA . LYS A 1 313 ? -30.928 -21.871 5.350 1.00 27.19 313 LYS A CA 1
ATOM 2514 C C . LYS A 1 313 ? -30.761 -22.043 3.823 1.00 27.19 313 LYS A C 1
ATOM 2516 O O . LYS A 1 313 ? -31.708 -21.727 3.117 1.00 27.19 313 LYS A O 1
ATOM 2521 N N . GLN A 1 314 ? -29.695 -22.780 3.436 1.00 28.25 314 GLN A N 1
ATOM 2522 C CA . GLN A 1 314 ? -29.466 -23.652 2.239 1.00 28.25 314 GLN A CA 1
ATOM 2523 C C . GLN A 1 314 ? -29.572 -22.981 0.845 1.00 28.25 314 GLN A C 1
ATOM 2525 O O . GLN A 1 314 ? -30.468 -22.191 0.618 1.00 28.25 314 GLN A O 1
ATOM 2530 N N . ASN A 1 315 ? -28.757 -23.238 -0.191 1.00 27.16 315 ASN A N 1
ATOM 2531 C CA . ASN A 1 315 ? -27.961 -24.385 -0.654 1.00 27.16 315 ASN A CA 1
ATOM 2532 C C . ASN A 1 315 ? -26.783 -23.867 -1.524 1.00 27.16 315 ASN A C 1
ATOM 2534 O O . ASN A 1 315 ? -26.869 -22.783 -2.094 1.00 27.16 315 ASN A O 1
ATOM 2538 N N . VAL A 1 316 ? -25.711 -24.657 -1.647 1.00 28.41 316 VAL A N 1
ATOM 2539 C CA . VAL A 1 316 ? -24.405 -24.278 -2.228 1.00 28.41 316 VAL A CA 1
ATOM 2540 C C . VAL A 1 316 ? -24.365 -24.388 -3.759 1.00 28.41 316 VAL A C 1
ATOM 2542 O O . VAL A 1 316 ? -24.623 -25.466 -4.290 1.00 28.41 316 VAL A O 1
ATOM 2545 N N . ASP A 1 317 ? -23.883 -23.340 -4.437 1.00 26.45 317 ASP A N 1
ATOM 2546 C CA . ASP A 1 317 ? -23.251 -23.436 -5.760 1.00 26.45 317 ASP A CA 1
ATOM 2547 C C . ASP A 1 317 ? -21.779 -22.986 -5.691 1.00 26.45 317 ASP A C 1
ATOM 2549 O O . ASP A 1 317 ? -21.426 -22.009 -5.031 1.00 26.45 317 ASP A O 1
ATOM 2553 N N . ARG A 1 318 ? -20.899 -23.747 -6.356 1.00 29.52 318 ARG A N 1
ATOM 2554 C CA . ARG A 1 318 ? -19.433 -23.584 -6.335 1.00 29.52 318 ARG A CA 1
ATOM 2555 C C . ARG A 1 318 ? -18.990 -22.236 -6.904 1.00 29.52 318 ARG A C 1
ATOM 2557 O O . ARG A 1 318 ? -19.218 -21.978 -8.085 1.00 29.52 318 ARG A O 1
ATOM 2564 N N . PHE A 1 319 ? -18.163 -21.503 -6.161 1.00 32.31 319 PHE A N 1
ATOM 2565 C CA . PHE A 1 319 ? -17.278 -20.491 -6.740 1.00 32.31 319 PHE A CA 1
ATOM 2566 C C . PHE A 1 319 ? -15.826 -20.972 -6.753 1.00 32.31 319 PHE A C 1
ATOM 2568 O O . PHE A 1 319 ? -15.313 -21.515 -5.779 1.00 32.31 319 PHE A O 1
ATOM 2575 N N . ARG A 1 320 ? -15.196 -20.830 -7.924 1.00 34.38 320 ARG A N 1
ATOM 2576 C CA . ARG A 1 320 ? -13.780 -21.122 -8.171 1.00 34.38 320 ARG A CA 1
ATOM 2577 C C . ARG A 1 320 ? -12.906 -20.064 -7.504 1.00 34.38 320 ARG A C 1
ATOM 2579 O O . ARG A 1 320 ? -13.248 -18.886 -7.563 1.00 34.38 320 ARG A O 1
ATOM 2586 N N . ASP A 1 321 ? -11.766 -20.510 -6.978 1.00 36.06 321 ASP A N 1
ATOM 2587 C CA . ASP A 1 321 ? -10.647 -19.698 -6.494 1.00 36.06 321 ASP A CA 1
ATOM 2588 C C . ASP A 1 321 ? -10.422 -18.468 -7.381 1.00 36.06 321 ASP A C 1
ATOM 2590 O O . ASP A 1 321 ? -10.017 -18.574 -8.542 1.00 36.06 321 ASP A O 1
ATOM 2594 N N . GLY A 1 322 ? -10.742 -17.295 -6.844 1.00 35.31 322 GLY A N 1
ATOM 2595 C CA . GLY A 1 322 ? -10.746 -16.060 -7.608 1.00 35.31 322 GLY A CA 1
ATOM 2596 C C . GLY A 1 322 ? -10.897 -14.853 -6.703 1.00 35.31 322 GLY A C 1
ATOM 2597 O O . GLY A 1 322 ? -12.006 -14.487 -6.316 1.00 35.31 322 GLY A O 1
ATOM 2598 N N . ASP A 1 323 ? -9.751 -14.234 -6.435 1.00 35.47 323 ASP A N 1
ATOM 2599 C CA . ASP A 1 323 ? -9.583 -12.870 -5.950 1.00 35.47 323 ASP A CA 1
ATOM 2600 C C . ASP A 1 323 ? -10.234 -12.583 -4.610 1.00 35.47 323 ASP A C 1
ATOM 2602 O O . ASP A 1 323 ? -11.384 -12.197 -4.550 1.00 35.47 323 ASP A O 1
ATOM 2606 N N . ILE A 1 324 ? -9.513 -12.680 -3.503 1.00 35.41 324 ILE A N 1
ATOM 2607 C CA . ILE A 1 324 ? -9.985 -12.070 -2.261 1.00 35.41 324 ILE A CA 1
ATOM 2608 C C . ILE A 1 324 ? -8.794 -11.365 -1.637 1.00 35.41 324 ILE A C 1
ATOM 2610 O O . ILE A 1 324 ? -7.833 -11.987 -1.198 1.00 35.41 324 ILE A O 1
ATOM 2614 N N . LEU A 1 325 ? -8.815 -10.038 -1.687 1.00 37.31 325 LEU A N 1
ATOM 2615 C CA . LEU A 1 325 ? -8.222 -9.277 -0.611 1.00 37.31 325 LEU A CA 1
ATOM 2616 C C . LEU A 1 325 ? -9.309 -9.219 0.480 1.00 37.31 325 LEU A C 1
ATOM 2618 O O . LEU A 1 325 ? -10.495 -9.043 0.207 1.00 37.31 325 LEU A O 1
ATOM 2622 N N . GLU A 1 326 ? -8.916 -9.503 1.707 1.00 37.00 326 GLU A N 1
ATOM 2623 C CA . GLU A 1 326 ? -9.808 -9.619 2.851 1.00 37.00 326 GLU A CA 1
ATOM 2624 C C . GLU A 1 326 ? -9.198 -8.722 3.916 1.00 37.00 326 GLU A C 1
ATOM 2626 O O . GLU A 1 326 ? -8.133 -9.037 4.444 1.00 37.00 326 GLU A O 1
ATOM 2631 N N . ILE A 1 327 ? -9.832 -7.584 4.213 1.00 34.94 327 ILE A N 1
ATOM 2632 C CA . ILE A 1 327 ? -9.427 -6.744 5.342 1.00 34.94 327 ILE A CA 1
ATOM 2633 C C . ILE A 1 327 ? -9.918 -7.445 6.614 1.00 34.94 327 ILE A C 1
ATOM 2635 O O . ILE A 1 327 ? -10.862 -7.033 7.277 1.00 34.94 327 ILE A O 1
ATOM 2639 N N . PHE A 1 328 ? -9.296 -8.564 6.982 1.00 36.34 328 PHE A N 1
ATOM 2640 C CA . PHE A 1 328 ? -9.545 -9.106 8.307 1.00 36.34 328 PHE A CA 1
ATOM 2641 C C . PHE A 1 328 ? -9.008 -8.121 9.320 1.00 36.34 328 PHE A C 1
ATOM 2643 O O . PHE A 1 328 ? -7.799 -7.992 9.475 1.00 36.34 328 PHE A O 1
ATOM 2650 N N . VAL A 1 329 ? -9.916 -7.541 10.088 1.00 34.06 329 VAL A N 1
ATOM 2651 C CA . VAL A 1 329 ? -9.638 -7.212 11.475 1.00 34.06 329 VAL A CA 1
ATOM 2652 C C . VAL A 1 329 ? -9.428 -8.540 12.205 1.00 34.06 329 VAL A C 1
ATOM 2654 O O . VAL A 1 329 ? -10.348 -9.108 12.791 1.00 34.06 329 VAL A O 1
ATOM 2657 N N . HIS A 1 330 ? -8.229 -9.111 12.095 1.00 32.38 330 HIS A N 1
ATOM 2658 C CA . HIS A 1 330 ? -7.944 -10.386 12.737 1.00 32.38 330 HIS A CA 1
ATOM 2659 C C . HIS A 1 330 ? -7.585 -10.147 14.201 1.00 32.38 330 HIS A C 1
ATOM 2661 O O . HIS A 1 330 ? -6.532 -9.580 14.493 1.00 32.38 330 HIS A O 1
ATOM 2667 N N . GLN A 1 331 ? -8.447 -10.608 15.110 1.00 30.03 331 GLN A N 1
ATOM 2668 C CA . GLN A 1 331 ? -8.130 -10.782 16.524 1.00 30.03 331 GLN A CA 1
ATOM 2669 C C . GLN A 1 331 ? -7.103 -11.909 16.668 1.00 30.03 331 GLN A C 1
ATOM 2671 O O . GLN A 1 331 ? -7.455 -13.080 16.780 1.00 30.03 331 GLN A O 1
ATOM 2676 N N . ARG A 1 332 ? -5.813 -11.568 16.669 1.00 28.81 332 ARG A N 1
ATOM 2677 C CA . ARG A 1 332 ? -4.782 -12.545 17.027 1.00 28.81 332 ARG A CA 1
ATOM 2678 C C . ARG A 1 332 ? -4.770 -12.721 18.542 1.00 28.81 332 ARG A C 1
ATOM 2680 O O . ARG A 1 332 ? -4.387 -11.793 19.248 1.00 28.81 332 ARG A O 1
ATOM 2687 N N . ILE A 1 333 ? -5.159 -13.901 19.017 1.00 27.72 333 ILE A N 1
ATOM 2688 C CA . ILE A 1 333 ? -4.932 -14.331 20.398 1.00 27.72 333 ILE A CA 1
ATOM 2689 C C . ILE A 1 333 ? -3.460 -14.729 20.496 1.00 27.72 333 ILE A C 1
ATOM 2691 O O . ILE A 1 333 ? -3.034 -15.714 19.896 1.00 27.72 333 ILE A O 1
ATOM 2695 N N . VAL A 1 334 ? -2.661 -13.945 21.215 1.00 26.33 334 VAL A N 1
ATOM 2696 C CA . VAL A 1 334 ? -1.319 -14.376 21.618 1.00 26.33 334 VAL A CA 1
ATOM 2697 C C . VAL A 1 334 ? -1.460 -15.011 22.996 1.00 26.33 334 VAL A C 1
ATOM 2699 O O . VAL A 1 334 ? -1.587 -14.300 23.990 1.00 26.33 334 VAL A O 1
ATOM 2702 N N . ASN A 1 335 ? -1.488 -16.345 23.050 1.00 24.55 335 ASN A N 1
ATOM 2703 C CA . ASN A 1 335 ? -1.350 -17.073 24.310 1.00 24.55 335 ASN A CA 1
ATOM 2704 C C . ASN A 1 335 ? 0.087 -16.893 24.809 1.00 24.55 335 ASN A C 1
ATOM 2706 O O . ASN A 1 335 ? 1.032 -17.350 24.164 1.00 24.55 335 ASN A O 1
ATOM 2710 N N . TYR A 1 336 ? 0.258 -16.271 25.972 1.00 26.23 336 TYR A N 1
ATOM 2711 C CA . TYR A 1 336 ? 1.454 -16.495 26.777 1.00 26.23 336 TYR A CA 1
ATOM 2712 C C . TYR A 1 336 ? 1.251 -17.805 27.544 1.00 26.23 336 TYR A C 1
ATOM 2714 O O . TYR A 1 336 ? 0.832 -17.804 28.693 1.00 26.23 336 TYR A O 1
ATOM 2722 N N . ASP A 1 337 ? 1.511 -18.933 26.883 1.00 29.19 337 ASP A N 1
ATOM 2723 C CA . ASP A 1 337 ? 1.491 -20.267 27.500 1.00 29.19 337 ASP A CA 1
ATOM 2724 C C . ASP A 1 337 ? 2.794 -20.541 28.268 1.00 29.19 337 ASP A C 1
ATOM 2726 O O . ASP A 1 337 ? 3.443 -21.545 28.023 1.00 29.19 337 ASP A O 1
ATOM 2730 N N . TRP A 1 338 ? 3.220 -19.661 29.181 1.00 27.83 338 TRP A N 1
ATOM 2731 C CA . TRP A 1 338 ? 4.277 -19.989 30.150 1.00 27.83 338 TRP A CA 1
ATOM 2732 C C . TRP A 1 338 ? 4.077 -19.203 31.457 1.00 27.83 338 TRP A C 1
ATOM 2734 O O . TRP A 1 338 ? 4.052 -17.976 31.447 1.00 27.83 338 TRP A O 1
ATOM 2744 N N . LEU A 1 339 ? 4.035 -19.958 32.563 1.00 26.83 339 LEU A N 1
ATOM 2745 C CA . LEU A 1 339 ? 3.784 -19.613 33.975 1.00 26.83 339 LEU A CA 1
ATOM 2746 C C . LEU A 1 339 ? 2.307 -19.599 34.417 1.00 26.83 339 LEU A C 1
ATOM 2748 O O . LEU A 1 339 ? 1.476 -18.915 33.842 1.00 26.83 339 LEU A O 1
ATOM 2752 N N . PHE A 1 340 ? 2.040 -20.331 35.509 1.00 30.36 340 PHE A N 1
ATOM 2753 C CA . PHE A 1 340 ? 0.755 -20.567 36.199 1.00 30.36 340 PHE A CA 1
ATOM 2754 C C . PHE A 1 340 ? -0.100 -21.750 35.708 1.00 30.36 340 PHE A C 1
ATOM 2756 O O . PHE A 1 340 ? -1.320 -21.660 35.587 1.00 30.36 340 PHE A O 1
ATOM 2763 N N . ALA A 1 341 ? 0.530 -22.912 35.527 1.00 28.12 341 ALA A N 1
ATOM 2764 C CA . ALA A 1 341 ? -0.161 -24.196 35.622 1.00 28.12 341 ALA A CA 1
ATOM 2765 C C . ALA A 1 341 ? -0.025 -24.697 37.065 1.00 28.12 341 ALA A C 1
ATOM 2767 O O . ALA A 1 341 ? 1.020 -25.243 37.380 1.00 28.12 341 ALA A O 1
ATOM 2768 N N . ASP A 1 342 ? -1.015 -24.430 37.930 1.00 26.09 342 ASP A N 1
ATOM 2769 C CA . ASP A 1 342 ? -1.322 -25.318 39.074 1.00 26.09 342 ASP A CA 1
ATOM 2770 C C . ASP A 1 342 ? -2.639 -25.017 39.833 1.00 26.09 342 ASP A C 1
ATOM 2772 O O . ASP A 1 342 ? -3.046 -25.843 40.643 1.00 26.09 342 ASP A O 1
ATOM 2776 N N . GLU A 1 343 ? -3.406 -23.947 39.546 1.00 31.66 343 GLU A N 1
ATOM 2777 C CA . GLU A 1 343 ? -4.627 -23.645 40.346 1.00 31.66 343 GLU A CA 1
ATOM 2778 C C . GLU A 1 343 ? -5.977 -23.524 39.606 1.00 31.66 343 GLU A C 1
ATOM 2780 O O . GLU A 1 343 ? -6.995 -23.218 40.225 1.00 31.66 343 GLU A O 1
ATOM 2785 N N . TYR A 1 344 ? -6.084 -23.867 38.320 1.00 31.25 344 TYR A N 1
ATOM 2786 C CA . TYR A 1 344 ? -7.361 -23.760 37.588 1.00 31.25 344 TYR A CA 1
ATOM 2787 C C . TYR A 1 344 ? -8.041 -25.109 37.315 1.00 31.25 344 TYR A C 1
ATOM 2789 O O . TYR A 1 344 ? -8.221 -25.520 36.172 1.00 31.25 344 TYR A O 1
ATOM 2797 N N . LYS A 1 345 ? -8.496 -25.790 38.377 1.00 29.05 345 LYS A N 1
ATOM 2798 C CA . LYS A 1 345 ? -9.424 -26.938 38.252 1.00 29.05 345 LYS A CA 1
ATOM 2799 C C . LYS A 1 345 ? -10.903 -26.549 38.414 1.00 29.05 345 LYS A C 1
ATOM 2801 O O . LYS A 1 345 ? -11.774 -27.337 38.071 1.00 29.05 345 LYS A O 1
ATOM 2806 N N . ILE A 1 346 ? -11.194 -25.323 38.865 1.00 34.19 346 ILE A N 1
ATOM 2807 C CA . ILE A 1 346 ? -12.568 -24.854 39.137 1.00 34.19 346 ILE A CA 1
ATOM 2808 C C . ILE A 1 346 ? -13.231 -24.210 37.896 1.00 34.19 346 ILE A C 1
ATOM 2810 O O . ILE A 1 346 ? -14.442 -24.302 37.738 1.00 34.19 346 ILE A O 1
A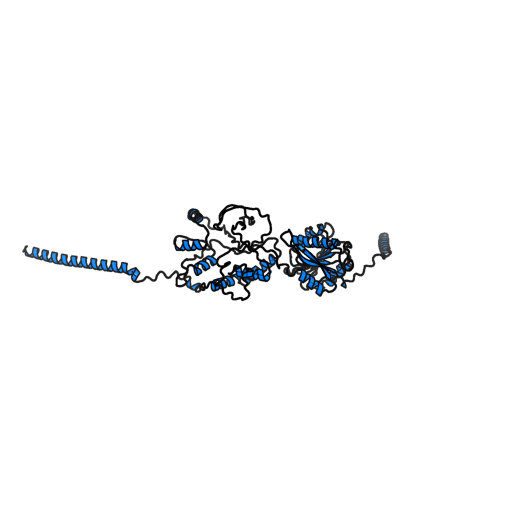TOM 2814 N N . PHE A 1 347 ? -12.467 -23.659 36.941 1.00 37.34 347 PHE A N 1
ATOM 2815 C CA . PHE A 1 347 ? -13.027 -23.013 35.730 1.00 37.34 347 PHE A CA 1
ATOM 2816 C C . PHE A 1 347 ? -13.346 -23.959 34.560 1.00 37.34 347 PHE A C 1
ATOM 2818 O O . PHE A 1 347 ? -13.976 -23.547 33.583 1.00 37.34 347 PHE A O 1
ATOM 2825 N N . SER A 1 348 ? -12.912 -25.222 34.614 1.00 35.94 348 SER A N 1
ATOM 2826 C CA . SER A 1 348 ? -13.102 -26.159 33.498 1.00 35.94 348 SER A CA 1
ATOM 2827 C C . SER A 1 348 ? -14.549 -26.650 33.367 1.00 35.94 348 SER A C 1
ATOM 2829 O O . SER A 1 348 ? -14.997 -26.906 32.249 1.00 35.94 348 SER A O 1
ATOM 2831 N N . ASP A 1 349 ? -15.289 -26.768 34.473 1.00 35.53 349 ASP A N 1
ATOM 2832 C CA . ASP A 1 349 ? -16.665 -27.284 34.441 1.00 35.53 349 ASP A CA 1
ATOM 2833 C C . ASP A 1 349 ? -17.697 -26.216 34.038 1.00 35.53 349 ASP A C 1
ATOM 2835 O O . ASP A 1 349 ? -18.672 -26.538 33.353 1.00 35.53 349 ASP A O 1
ATOM 2839 N N . ASP A 1 350 ? -17.452 -24.933 34.328 1.00 41.94 350 ASP A N 1
ATOM 2840 C CA . ASP A 1 350 ? -18.347 -23.842 33.904 1.00 41.94 350 ASP A CA 1
ATOM 2841 C C . ASP A 1 350 ? -18.160 -23.425 32.439 1.00 41.94 350 ASP A C 1
ATOM 2843 O O . ASP A 1 350 ? -19.104 -22.949 31.803 1.00 41.94 350 ASP A O 1
ATOM 2847 N N . LYS A 1 351 ? -17.004 -23.714 31.827 1.00 40.06 351 LYS A N 1
ATOM 2848 C CA . LYS A 1 351 ? -16.775 -23.465 30.391 1.00 40.06 351 LYS A CA 1
ATOM 2849 C C . LYS A 1 351 ? -17.786 -24.213 29.506 1.00 40.06 351 LYS A C 1
ATOM 2851 O O . LYS A 1 351 ? -18.194 -23.703 28.466 1.00 40.06 351 LYS A O 1
ATOM 2856 N N . LYS A 1 352 ? -18.252 -25.384 29.963 1.00 38.59 352 LYS A N 1
ATOM 2857 C CA . LYS A 1 352 ? -19.266 -26.220 29.292 1.00 38.59 352 LYS A CA 1
ATOM 2858 C C . LYS A 1 352 ? -20.698 -25.685 29.434 1.00 38.59 352 LYS A C 1
ATOM 2860 O O . LYS A 1 352 ? -21.548 -26.009 28.607 1.00 38.59 352 LYS A O 1
ATOM 2865 N N . ARG A 1 353 ? -20.983 -24.878 30.464 1.00 41.28 353 ARG A N 1
ATOM 2866 C CA . ARG A 1 353 ? -22.277 -24.187 30.631 1.00 41.28 353 ARG A CA 1
ATOM 2867 C C . ARG A 1 353 ? -22.305 -22.845 29.912 1.00 41.28 353 ARG A C 1
ATOM 2869 O O . ARG A 1 353 ? -23.330 -22.505 29.331 1.00 41.28 353 ARG A O 1
ATOM 2876 N N . VAL A 1 354 ? -21.178 -22.135 29.884 1.00 45.94 354 VAL A N 1
ATOM 2877 C CA . VAL A 1 354 ? -21.038 -20.860 29.170 1.00 45.94 354 VAL A CA 1
ATOM 2878 C C . VAL A 1 354 ? -21.046 -21.064 27.648 1.00 45.94 354 VAL A C 1
ATOM 2880 O O . VAL A 1 354 ? -21.684 -20.288 26.948 1.00 45.94 354 VAL A O 1
ATOM 2883 N N . SER A 1 355 ? -20.451 -22.139 27.109 1.00 41.25 355 SER A N 1
ATOM 2884 C CA . SER A 1 355 ? -20.414 -22.350 25.649 1.00 41.25 355 SER A CA 1
ATOM 2885 C C . SER A 1 355 ? -21.757 -22.738 25.018 1.00 41.25 355 SER A C 1
ATOM 2887 O O . SER A 1 355 ? -21.945 -22.525 23.826 1.00 41.25 355 SER A O 1
ATOM 2889 N N . ASN A 1 356 ? -22.696 -23.304 25.784 1.00 40.41 356 ASN A N 1
ATOM 2890 C CA . ASN A 1 356 ? -23.954 -23.839 25.240 1.00 40.41 356 ASN A CA 1
ATOM 2891 C C . ASN A 1 356 ? -25.104 -22.811 25.187 1.00 40.41 356 ASN A C 1
ATOM 2893 O O . ASN A 1 356 ? -26.197 -23.156 24.745 1.00 40.41 356 ASN A O 1
ATOM 2897 N N . GLY A 1 357 ? -24.880 -21.569 25.636 1.00 39.91 357 GLY A N 1
ATOM 2898 C CA . GLY A 1 357 ? -25.895 -20.505 25.672 1.00 39.91 357 GLY A CA 1
ATOM 2899 C C . GLY A 1 357 ? -25.596 -19.270 24.814 1.00 39.91 357 GLY A C 1
ATOM 2900 O O . GLY A 1 357 ? -26.399 -18.341 24.806 1.00 39.91 357 GLY A O 1
ATOM 2901 N N . ILE A 1 358 ? -24.466 -19.228 24.102 1.00 42.22 358 ILE A N 1
ATOM 2902 C CA . ILE A 1 358 ? -24.040 -18.049 23.333 1.00 42.22 358 ILE A CA 1
ATOM 2903 C C . ILE A 1 358 ? -24.560 -18.180 21.894 1.00 42.22 358 ILE A C 1
ATOM 2905 O O . ILE A 1 358 ? -23.842 -18.600 20.992 1.00 42.22 358 ILE A O 1
ATOM 2909 N N . ASN A 1 359 ? -25.832 -17.830 21.682 1.00 38.47 359 ASN A N 1
ATOM 2910 C CA . ASN A 1 359 ? -26.299 -17.394 20.364 1.00 38.47 359 ASN A CA 1
ATOM 2911 C C . ASN A 1 359 ? -25.981 -15.898 20.232 1.00 38.47 359 ASN A C 1
ATOM 2913 O O . ASN A 1 359 ? -26.394 -15.075 21.046 1.00 38.47 359 ASN A O 1
ATOM 2917 N N . SER A 1 360 ? -25.164 -15.577 19.238 1.00 42.41 360 SER A N 1
ATOM 2918 C CA . SER A 1 360 ? -24.327 -14.383 19.132 1.00 42.41 360 SER A CA 1
ATOM 2919 C C . SER A 1 360 ? -25.015 -13.179 18.493 1.00 42.41 360 SER A C 1
ATOM 2921 O O . SER A 1 360 ? -24.567 -12.676 17.469 1.00 42.41 360 SER A O 1
ATOM 2923 N N . ASP A 1 361 ? -26.047 -12.654 19.147 1.00 44.81 361 ASP A N 1
ATOM 2924 C CA . ASP A 1 361 ? -26.383 -11.239 18.981 1.00 44.81 361 ASP A CA 1
ATOM 2925 C C . ASP A 1 361 ? -25.706 -10.450 20.107 1.00 44.81 361 ASP A C 1
ATOM 2927 O O . ASP A 1 361 ? -26.097 -10.557 21.269 1.00 44.81 361 ASP A O 1
ATOM 2931 N N . ILE A 1 362 ? -24.676 -9.659 19.799 1.00 49.38 362 ILE A N 1
ATOM 2932 C CA . ILE A 1 362 ? -23.928 -8.865 20.799 1.00 49.38 362 ILE A CA 1
ATOM 2933 C C . ILE A 1 362 ? -24.847 -7.849 21.509 1.00 49.38 362 ILE A C 1
ATOM 2935 O O . ILE A 1 362 ? -24.660 -7.546 22.687 1.00 49.38 362 ILE A O 1
ATOM 2939 N N . SER A 1 363 ? -25.905 -7.387 20.836 1.00 51.84 363 SER A N 1
ATOM 2940 C CA . SER A 1 363 ? -26.980 -6.592 21.448 1.00 51.84 363 SER A CA 1
ATOM 2941 C C . SER A 1 363 ? -27.801 -7.400 22.471 1.00 51.84 363 SER A C 1
ATOM 2943 O O . SER A 1 363 ? -28.222 -6.865 23.499 1.00 51.84 363 SER A O 1
ATOM 2945 N N . SER A 1 364 ? -27.983 -8.705 22.239 1.00 54.56 364 SER A N 1
ATOM 2946 C CA . SER A 1 364 ? -28.723 -9.607 23.129 1.00 54.56 364 SER A CA 1
ATOM 2947 C C . SER A 1 364 ? -27.931 -9.983 24.384 1.00 54.56 364 SER A C 1
ATOM 2949 O O . SER A 1 364 ? -28.515 -10.060 25.470 1.00 54.56 364 SER A O 1
ATOM 2951 N N . ILE A 1 365 ? -26.604 -10.126 24.277 1.00 61.72 365 ILE A N 1
ATOM 2952 C CA . ILE A 1 365 ? -25.732 -10.493 25.404 1.00 61.72 365 ILE A CA 1
ATOM 2953 C C . ILE A 1 365 ? -25.809 -9.425 26.496 1.00 61.72 365 ILE A C 1
ATOM 2955 O O . ILE A 1 365 ? -26.033 -9.744 27.663 1.00 61.72 365 ILE A O 1
ATOM 2959 N N . SER A 1 366 ? -25.736 -8.148 26.126 1.00 62.81 366 SER A N 1
ATOM 2960 C CA . SER A 1 366 ? -25.795 -7.057 27.099 1.00 62.81 366 SER A CA 1
ATOM 2961 C C . SER A 1 366 ? -27.177 -6.903 27.752 1.00 62.81 366 SER A C 1
ATOM 2963 O O . SER A 1 366 ? -27.268 -6.644 28.951 1.00 62.81 366 SER A O 1
ATOM 2965 N N . SER A 1 367 ? -28.271 -7.155 27.021 1.00 67.94 367 SER A N 1
ATOM 2966 C CA . SER A 1 367 ? -29.619 -7.186 27.617 1.00 67.94 367 SER A CA 1
ATOM 2967 C C . SER A 1 367 ? -29.803 -8.338 28.622 1.00 67.94 367 SER A C 1
ATOM 2969 O O . SER A 1 367 ? -30.464 -8.175 29.653 1.00 67.94 367 SER A O 1
ATOM 2971 N N . THR A 1 368 ? -29.150 -9.475 28.359 1.00 72.88 368 THR A N 1
ATOM 2972 C CA . THR A 1 368 ? -29.164 -10.667 29.218 1.00 72.88 368 THR A CA 1
ATOM 2973 C C . THR A 1 368 ? -28.316 -10.459 30.473 1.00 72.88 368 THR A C 1
ATOM 2975 O O . THR A 1 368 ? -28.772 -10.781 31.571 1.00 72.88 368 THR A O 1
ATOM 2978 N N . LEU A 1 369 ? -27.138 -9.839 30.334 1.00 71.75 369 LEU A N 1
ATOM 2979 C CA . LEU A 1 369 ? -26.266 -9.437 31.447 1.00 71.75 369 LEU A CA 1
ATOM 2980 C C . LEU A 1 369 ? -26.985 -8.504 32.433 1.00 71.75 369 LEU A C 1
ATOM 2982 O O . LEU A 1 369 ? -26.800 -8.607 33.640 1.00 71.75 369 LEU A O 1
ATOM 2986 N N . MET A 1 370 ? -27.866 -7.627 31.945 1.00 71.25 370 MET A N 1
ATOM 2987 C CA . MET A 1 370 ? -28.627 -6.724 32.820 1.00 71.25 370 MET A CA 1
ATOM 2988 C C . MET A 1 370 ? -29.723 -7.438 33.622 1.00 71.25 370 MET A C 1
ATOM 2990 O O . MET A 1 370 ? -30.045 -7.015 34.734 1.00 71.25 370 MET A O 1
ATOM 2994 N N . HIS A 1 371 ? -30.289 -8.526 33.091 1.00 77.12 371 HIS A N 1
ATOM 2995 C CA . HIS A 1 371 ? -31.286 -9.331 33.805 1.00 77.12 371 HIS A CA 1
ATOM 2996 C C . HIS A 1 371 ? -30.661 -10.344 34.770 1.00 77.12 371 HIS A C 1
ATOM 2998 O O . HIS A 1 371 ? -31.300 -10.721 35.754 1.00 77.12 371 HIS A O 1
ATOM 3004 N N . ARG A 1 372 ? -29.425 -10.779 34.512 1.00 77.25 372 ARG A N 1
ATOM 3005 C CA . ARG A 1 372 ? -28.724 -11.800 35.295 1.00 77.25 372 ARG A CA 1
ATOM 3006 C C . ARG A 1 372 ? -27.412 -11.262 35.853 1.00 77.25 372 ARG A C 1
ATOM 3008 O O . ARG A 1 372 ? -26.424 -11.134 35.140 1.00 77.25 372 ARG A O 1
ATOM 3015 N N . ARG A 1 373 ? -27.410 -10.972 37.157 1.00 74.81 373 ARG A N 1
ATOM 3016 C CA . ARG A 1 373 ? -26.259 -10.403 37.887 1.00 74.81 373 ARG A CA 1
ATOM 3017 C C . ARG A 1 373 ? -25.095 -11.384 38.084 1.00 74.81 373 ARG A C 1
ATOM 3019 O O . ARG A 1 373 ? -24.062 -10.988 38.606 1.00 74.81 373 ARG A O 1
ATOM 3026 N N . ASP A 1 374 ? -25.287 -12.643 37.716 1.00 79.75 374 ASP A N 1
ATOM 3027 C CA . ASP A 1 374 ? -24.364 -13.769 37.864 1.00 79.75 374 ASP A CA 1
ATOM 3028 C C . ASP A 1 374 ? -23.618 -14.120 36.565 1.00 79.75 374 ASP A C 1
ATOM 3030 O O . ASP A 1 374 ? -22.925 -15.132 36.503 1.00 79.75 374 ASP A O 1
ATOM 3034 N N . LEU A 1 375 ? -23.747 -13.299 35.520 1.00 80.50 375 LEU A N 1
ATOM 3035 C CA . LEU A 1 375 ? -23.082 -13.518 34.239 1.00 80.50 375 LEU A CA 1
ATOM 3036 C C . LEU A 1 375 ? -21.854 -12.616 34.075 1.00 80.50 375 LEU A C 1
ATOM 3038 O O . LEU A 1 375 ? -21.886 -11.426 34.380 1.00 80.50 375 LEU A O 1
ATOM 3042 N N . VAL A 1 376 ? -20.788 -13.194 33.520 1.00 80.69 376 VAL A N 1
ATOM 3043 C CA . VAL A 1 376 ? -19.556 -12.500 33.128 1.00 80.69 376 VAL A CA 1
ATOM 3044 C C . VAL A 1 376 ? -19.328 -12.742 31.641 1.00 80.69 376 VAL A C 1
ATOM 3046 O O . VAL A 1 376 ? -19.549 -13.847 31.144 1.00 80.69 376 VAL A O 1
ATOM 3049 N N . THR A 1 377 ? -18.885 -11.709 30.929 1.00 83.94 377 THR A N 1
ATOM 3050 C CA . THR A 1 377 ? -18.462 -11.809 29.531 1.00 83.94 377 THR A CA 1
ATOM 3051 C C . THR A 1 377 ? -17.050 -11.267 29.379 1.00 83.94 377 THR A C 1
ATOM 3053 O O . THR A 1 377 ? -16.625 -10.400 30.141 1.00 83.94 377 THR A O 1
ATOM 3056 N N . ILE A 1 378 ? -16.330 -11.774 28.384 1.00 81.94 378 ILE A N 1
ATOM 3057 C CA . ILE A 1 378 ? -14.997 -11.302 28.017 1.00 81.94 378 ILE A CA 1
ATOM 3058 C C . ILE A 1 378 ? -15.133 -10.570 26.688 1.00 81.94 378 ILE A C 1
ATOM 3060 O O . ILE A 1 378 ? -15.670 -11.125 25.733 1.00 81.94 378 ILE A O 1
ATOM 3064 N N . ASP A 1 379 ? -14.647 -9.336 26.630 1.00 79.88 379 ASP A N 1
ATOM 3065 C CA . ASP A 1 379 ? -14.673 -8.523 25.418 1.00 79.88 379 ASP A CA 1
ATOM 3066 C C . ASP A 1 379 ? -13.495 -7.530 25.409 1.00 79.88 379 ASP A C 1
ATOM 3068 O O . ASP A 1 379 ? -12.809 -7.331 26.416 1.00 79.88 379 ASP A O 1
ATOM 3072 N N . ARG A 1 380 ? -13.220 -6.904 24.261 1.00 79.06 380 ARG A N 1
ATOM 3073 C CA . ARG A 1 380 ? -12.198 -5.865 24.136 1.00 79.06 380 ARG A CA 1
ATOM 3074 C C . ARG A 1 380 ? -12.627 -4.649 24.952 1.00 79.06 380 ARG A C 1
ATOM 3076 O O . ARG A 1 380 ? -13.633 -4.017 24.637 1.00 79.06 380 ARG A O 1
ATOM 3083 N N . LYS A 1 381 ? -11.797 -4.258 25.928 1.00 84.19 381 LYS A N 1
ATOM 3084 C CA . LYS A 1 381 ? -12.048 -3.128 26.843 1.00 84.19 381 LYS A CA 1
ATOM 3085 C C . LYS A 1 381 ? -12.622 -1.890 26.147 1.00 84.19 381 LYS A C 1
ATOM 3087 O O . LYS A 1 381 ? -13.604 -1.341 26.625 1.00 84.19 381 LYS A O 1
ATOM 3092 N N . SER A 1 382 ? -12.043 -1.454 25.023 1.00 81.62 382 SER A N 1
ATOM 3093 C CA . SER A 1 382 ? -12.506 -0.259 24.298 1.00 81.62 382 SER A CA 1
ATOM 3094 C C . SER A 1 382 ? -13.944 -0.371 23.785 1.00 81.62 382 SER A C 1
ATOM 3096 O O . SER A 1 382 ? -14.672 0.618 23.812 1.00 81.62 382 SER A O 1
ATOM 3098 N N . ASP A 1 383 ? -14.349 -1.552 23.323 1.00 82.31 383 ASP A N 1
ATOM 3099 C CA . ASP A 1 383 ? -15.637 -1.771 22.655 1.00 82.31 383 ASP A CA 1
ATOM 3100 C C . ASP A 1 383 ? -16.731 -1.952 23.684 1.00 82.31 383 ASP A C 1
ATOM 3102 O O . ASP A 1 383 ? -17.712 -1.210 23.665 1.00 82.31 383 ASP A O 1
ATOM 3106 N N . ALA A 1 384 ? -16.483 -2.849 24.643 1.00 84.44 384 ALA A N 1
ATOM 3107 C CA . ALA A 1 384 ? -17.332 -3.049 25.803 1.00 84.44 384 ALA A CA 1
ATOM 3108 C C . ALA A 1 384 ? -17.585 -1.719 26.511 1.00 84.44 384 ALA A C 1
ATOM 3110 O O . ALA A 1 384 ? -18.726 -1.366 26.794 1.00 84.44 384 ALA A O 1
ATOM 3111 N N . PHE A 1 385 ? -16.531 -0.926 26.717 1.00 86.25 385 PHE A N 1
ATOM 3112 C CA . PHE A 1 385 ? -16.650 0.390 27.320 1.00 86.25 385 PHE A CA 1
ATOM 3113 C C . PHE A 1 385 ? -17.572 1.320 26.529 1.00 86.25 385 PHE A C 1
ATOM 3115 O O . PHE A 1 385 ? -18.482 1.907 27.109 1.00 86.25 385 PHE A O 1
ATOM 3122 N N . MET A 1 386 ? -17.383 1.456 25.215 1.00 84.81 386 MET A N 1
ATOM 3123 C CA . MET A 1 386 ? -18.241 2.332 24.411 1.00 84.81 386 MET A CA 1
ATOM 3124 C C . MET A 1 386 ? -19.693 1.841 24.374 1.00 84.81 386 MET A C 1
ATOM 3126 O O . MET A 1 386 ? -20.609 2.651 24.495 1.00 84.81 386 MET A O 1
ATOM 3130 N N . GLN A 1 387 ? -19.912 0.529 24.277 1.00 85.38 387 GLN A N 1
ATOM 3131 C CA . GLN A 1 387 ? -21.247 -0.068 24.281 1.00 85.38 387 GLN A CA 1
ATOM 3132 C C . GLN A 1 387 ? -21.957 0.116 25.630 1.00 85.38 387 GLN A C 1
ATOM 3134 O O . GLN A 1 387 ? -23.138 0.471 25.657 1.00 85.38 387 GLN A O 1
ATOM 3139 N N . ILE A 1 388 ? -21.240 -0.076 26.743 1.00 86.94 388 ILE A N 1
ATOM 3140 C CA . ILE A 1 388 ? -21.738 0.173 28.102 1.00 86.94 388 ILE A CA 1
ATOM 3141 C C . ILE A 1 388 ? -22.102 1.642 28.260 1.00 86.94 388 ILE A C 1
ATOM 3143 O O . ILE A 1 388 ? -23.182 1.961 28.746 1.00 86.94 388 ILE A O 1
ATOM 3147 N N . MET A 1 389 ? -21.238 2.544 27.808 1.00 86.94 389 MET A N 1
ATOM 3148 C CA . MET A 1 389 ? -21.483 3.970 27.966 1.00 86.94 389 MET A CA 1
ATOM 3149 C C . MET A 1 389 ? -22.672 4.471 27.141 1.00 86.94 389 MET A C 1
ATOM 3151 O O . MET A 1 389 ? -23.429 5.313 27.622 1.00 86.94 389 MET A O 1
ATOM 3155 N N . GLN A 1 390 ? -22.861 3.948 25.928 1.00 85.00 390 GLN A N 1
ATOM 3156 C CA . GLN A 1 390 ? -23.986 4.341 25.085 1.00 85.00 390 GLN A CA 1
ATOM 3157 C C . GLN A 1 390 ? -25.321 3.795 25.607 1.00 85.00 390 GLN A C 1
ATOM 3159 O O . GLN A 1 390 ? -26.302 4.529 25.661 1.00 85.00 390 GLN A O 1
ATOM 3164 N N . ASN A 1 391 ? -25.369 2.508 25.959 1.00 86.81 391 ASN A N 1
ATOM 3165 C CA . ASN A 1 391 ? -26.640 1.802 26.160 1.00 86.81 391 ASN A CA 1
ATOM 3166 C C . ASN A 1 391 ? -26.938 1.454 27.625 1.00 86.81 391 ASN A C 1
ATOM 3168 O O . ASN A 1 391 ? -28.082 1.159 27.964 1.00 86.81 391 ASN A O 1
ATOM 3172 N N . TYR A 1 392 ? -25.928 1.471 28.495 1.00 87.75 392 TYR A N 1
ATOM 3173 C CA . TYR A 1 392 ? -26.000 0.950 29.864 1.00 87.75 392 TYR A CA 1
ATOM 3174 C C . TYR A 1 392 ? -25.438 1.943 30.882 1.00 87.75 392 TYR A C 1
ATOM 3176 O O . TYR A 1 392 ? -24.690 1.574 31.792 1.00 87.75 392 TYR A O 1
ATOM 3184 N N . THR A 1 393 ? -25.816 3.210 30.741 1.00 87.50 393 THR A N 1
ATOM 3185 C CA . THR A 1 393 ? -25.548 4.254 31.730 1.00 87.50 393 THR A CA 1
ATOM 3186 C C . THR A 1 393 ? -26.788 4.569 32.551 1.00 87.50 393 THR A C 1
ATOM 3188 O O . THR A 1 393 ? -27.924 4.474 32.086 1.00 87.50 393 THR A O 1
ATOM 3191 N N . ASP A 1 394 ? -26.577 4.918 33.817 1.00 86.06 394 ASP A N 1
ATOM 3192 C CA . ASP A 1 394 ? -27.647 5.438 34.653 1.00 86.06 394 ASP A CA 1
ATOM 3193 C C . ASP A 1 394 ? -28.013 6.882 34.256 1.00 86.06 394 ASP A C 1
ATOM 3195 O O . ASP A 1 394 ? -27.377 7.521 33.418 1.00 86.06 394 ASP A O 1
ATOM 3199 N N . ARG A 1 395 ? -29.035 7.443 34.909 1.00 86.00 395 ARG A N 1
ATOM 3200 C CA . ARG A 1 395 ? -29.470 8.840 34.710 1.00 86.00 395 ARG A CA 1
ATOM 3201 C C . ARG A 1 395 ? -28.385 9.898 34.971 1.00 86.00 395 ARG A C 1
ATOM 3203 O O . ARG A 1 395 ? -28.616 11.070 34.696 1.00 86.00 395 ARG A O 1
ATOM 3210 N N . PHE A 1 396 ? -27.260 9.512 35.570 1.00 82.12 396 PHE A N 1
ATOM 3211 C CA . PHE A 1 396 ? -26.123 10.375 35.868 1.00 82.12 396 PHE A CA 1
ATOM 3212 C C . PHE A 1 396 ? -24.941 10.130 34.914 1.00 82.12 396 PHE A C 1
ATOM 3214 O O . PHE A 1 396 ? -23.892 10.743 35.092 1.00 82.12 396 PHE A O 1
ATOM 3221 N N . GLY A 1 397 ? -25.092 9.254 33.913 1.00 82.19 397 GLY A N 1
ATOM 3222 C CA . GLY A 1 397 ? -24.026 8.892 32.977 1.00 82.19 397 GLY A CA 1
ATOM 3223 C C . GLY A 1 397 ? -23.006 7.900 33.548 1.00 82.19 397 GLY A C 1
ATOM 3224 O O . GLY A 1 397 ? -21.940 7.724 32.965 1.00 82.19 397 GLY A O 1
ATOM 3225 N N . THR A 1 398 ? -23.299 7.259 34.682 1.00 84.56 398 THR A N 1
ATOM 3226 C CA . THR A 1 398 ? -22.418 6.261 35.307 1.00 84.56 398 THR A CA 1
ATOM 3227 C C . THR A 1 398 ? -22.673 4.891 34.683 1.00 84.56 398 THR A C 1
ATOM 3229 O O . THR A 1 398 ? -23.838 4.503 34.560 1.00 84.56 398 THR A O 1
ATOM 3232 N N . PRO A 1 399 ? -21.636 4.116 34.319 1.00 87.81 399 PRO A N 1
ATOM 3233 C CA . PRO A 1 399 ? -21.830 2.776 33.778 1.00 87.81 399 PRO A CA 1
ATOM 3234 C C . PRO A 1 399 ? -22.516 1.859 34.805 1.00 87.81 399 PRO A C 1
ATOM 3236 O O . PRO A 1 399 ? -22.132 1.780 35.979 1.00 87.81 399 PRO A O 1
ATOM 3239 N N . MET A 1 400 ? -23.561 1.158 34.363 1.00 85.56 400 MET A N 1
ATOM 3240 C CA . MET A 1 400 ? -24.290 0.188 35.184 1.00 85.56 400 MET A CA 1
ATOM 3241 C C . MET A 1 400 ? -23.539 -1.141 35.301 1.00 85.56 400 MET A C 1
ATOM 3243 O O . MET A 1 400 ? -23.654 -1.803 36.334 1.00 85.56 400 MET A O 1
ATOM 3247 N N . ILE A 1 401 ? -22.760 -1.478 34.271 1.00 87.50 401 ILE A N 1
ATOM 3248 C CA . ILE A 1 401 ? -21.920 -2.673 34.167 1.00 87.50 401 ILE A CA 1
ATOM 3249 C C . ILE A 1 401 ? -20.482 -2.276 34.497 1.00 87.50 401 ILE A C 1
ATOM 3251 O O . ILE A 1 401 ? -19.978 -1.288 33.963 1.00 87.50 401 ILE A O 1
ATOM 3255 N N . ASP A 1 402 ? -19.846 -3.034 35.385 1.00 85.19 402 ASP A N 1
ATOM 3256 C CA . ASP A 1 402 ? -18.453 -2.808 35.759 1.00 85.19 402 ASP A CA 1
ATOM 3257 C C . ASP A 1 402 ? -17.507 -3.509 34.779 1.00 85.19 402 ASP A C 1
ATOM 3259 O O . ASP A 1 402 ? -17.817 -4.590 34.274 1.00 85.19 402 ASP A O 1
ATOM 3263 N N . ILE A 1 403 ? -16.360 -2.889 34.508 1.00 85.81 403 ILE A N 1
ATOM 3264 C CA . ILE A 1 403 ? -15.310 -3.473 33.671 1.00 85.81 403 ILE A CA 1
ATOM 3265 C C . ILE A 1 403 ? -14.124 -3.744 34.578 1.00 85.81 403 ILE A C 1
ATOM 3267 O O . ILE A 1 403 ? -13.476 -2.818 35.060 1.00 85.81 403 ILE A O 1
ATOM 3271 N N . VAL A 1 404 ? -13.835 -5.023 34.786 1.00 86.25 404 VAL A N 1
ATOM 3272 C CA . VAL A 1 404 ? -12.637 -5.441 35.506 1.00 86.25 404 VAL A CA 1
ATOM 3273 C C . VAL A 1 404 ? -11.456 -5.353 34.543 1.00 86.25 404 VAL A C 1
ATOM 3275 O O . VAL A 1 404 ? -11.483 -5.952 33.468 1.00 86.25 404 VAL A O 1
ATOM 3278 N N . ASP A 1 405 ? -10.422 -4.603 34.923 1.00 80.06 405 ASP A N 1
ATOM 3279 C CA . ASP A 1 405 ? -9.199 -4.408 34.134 1.00 80.06 405 ASP A CA 1
ATOM 3280 C C . ASP A 1 405 ? -8.261 -5.632 34.194 1.00 80.06 405 ASP A C 1
ATOM 3282 O O . ASP A 1 405 ? -7.061 -5.525 34.442 1.00 80.06 405 ASP A O 1
ATOM 3286 N N . GLU A 1 406 ? -8.817 -6.817 33.945 1.00 81.25 406 GLU A N 1
ATOM 3287 C CA . GLU A 1 406 ? -8.083 -8.073 33.816 1.00 81.25 406 GLU A CA 1
ATOM 3288 C C . GLU A 1 406 ? -7.938 -8.441 32.334 1.00 81.25 406 GLU A C 1
ATOM 3290 O O . GLU A 1 406 ? -8.900 -8.749 31.627 1.00 81.25 406 GLU A O 1
ATOM 3295 N N . CYS A 1 407 ? -6.701 -8.400 31.836 1.00 75.25 407 CYS A N 1
ATOM 3296 C CA . CYS A 1 407 ? -6.384 -8.784 30.464 1.00 75.25 407 CYS A CA 1
ATOM 3297 C C . CYS A 1 407 ? -6.116 -10.290 30.377 1.00 75.25 407 CYS A C 1
ATOM 3299 O O . CYS A 1 407 ? -4.968 -10.722 30.428 1.00 75.25 407 CYS A O 1
ATOM 3301 N N . PHE A 1 408 ? -7.168 -11.087 30.189 1.00 77.44 408 PHE A N 1
ATOM 3302 C CA . PHE A 1 408 ? -7.019 -12.522 29.900 1.00 77.44 408 PHE A CA 1
ATOM 3303 C C . PHE A 1 408 ? -6.401 -12.785 28.520 1.00 77.44 408 PHE A C 1
ATOM 3305 O O . PHE A 1 408 ? -5.737 -13.798 28.320 1.00 77.44 408 PHE A O 1
ATOM 3312 N N . TYR A 1 409 ? -6.616 -11.866 27.571 1.00 74.56 409 TYR A N 1
ATOM 3313 C CA . TYR A 1 409 ? -6.144 -11.968 26.193 1.00 74.56 409 TYR A CA 1
ATOM 3314 C C . TYR A 1 409 ? -5.770 -10.595 25.637 1.00 74.56 409 TYR A C 1
ATOM 3316 O O . TYR A 1 409 ? -6.472 -9.606 25.863 1.00 74.56 409 TYR A O 1
ATOM 3324 N N . THR A 1 410 ? -4.703 -10.550 24.840 1.00 70.88 410 THR A N 1
ATOM 3325 C CA . THR A 1 410 ? -4.354 -9.364 24.054 1.00 70.88 410 THR A CA 1
ATOM 3326 C C . THR A 1 410 ? -4.871 -9.537 22.638 1.00 70.88 410 THR A C 1
ATOM 3328 O O . THR A 1 410 ? -4.479 -10.470 21.941 1.00 70.88 410 THR A O 1
ATOM 3331 N N . TYR A 1 411 ? -5.735 -8.620 22.211 1.00 68.88 411 TYR A N 1
ATOM 3332 C CA . TYR A 1 411 ? -6.292 -8.592 20.865 1.00 68.88 411 TYR A CA 1
ATOM 3333 C C . TYR A 1 411 ? -5.667 -7.461 20.058 1.00 68.88 411 TYR A C 1
ATOM 3335 O O . TYR A 1 411 ? -5.678 -6.308 20.489 1.00 68.88 411 TYR A O 1
ATOM 3343 N N . TYR A 1 412 ? -5.201 -7.776 18.854 1.00 69.69 412 TYR A N 1
ATOM 3344 C CA . TYR A 1 412 ? -4.721 -6.777 17.904 1.00 69.69 412 TYR A CA 1
ATOM 3345 C C . TYR A 1 412 ? -5.742 -6.573 16.790 1.00 69.69 412 TYR A C 1
ATOM 3347 O O . TYR A 1 412 ? -6.382 -7.521 16.347 1.00 69.69 412 TYR A O 1
ATOM 3355 N N . LEU A 1 413 ? -5.904 -5.326 16.352 1.00 70.06 413 LEU A N 1
ATOM 3356 C CA . LEU A 1 413 ? -6.547 -5.015 15.080 1.00 70.06 413 LEU A CA 1
ATOM 3357 C C . LEU A 1 413 ? -5.445 -5.086 14.023 1.00 70.06 413 LEU A C 1
ATOM 3359 O O . LEU A 1 413 ? -4.432 -4.403 14.164 1.00 70.06 413 LEU A O 1
ATOM 3363 N N . SER A 1 414 ? -5.610 -5.916 13.003 1.00 68.81 414 SER A N 1
ATOM 3364 C CA . SER A 1 414 ? -4.669 -5.987 11.883 1.00 68.81 414 SER A CA 1
ATOM 3365 C C . SER A 1 414 ? -5.392 -5.677 10.580 1.00 68.81 414 SER A C 1
ATOM 3367 O O . SER A 1 414 ? -6.611 -5.793 10.512 1.00 68.81 414 SER A O 1
ATOM 3369 N N . TYR A 1 415 ? -4.640 -5.239 9.573 1.00 71.69 415 TYR A N 1
ATOM 3370 C CA . TYR A 1 415 ? -5.099 -5.178 8.192 1.00 71.69 415 TYR A CA 1
ATOM 3371 C C . TYR A 1 415 ? -4.410 -6.320 7.462 1.00 71.69 415 TYR A C 1
ATOM 3373 O O . TYR A 1 415 ? -3.189 -6.315 7.305 1.00 71.69 415 TYR A O 1
ATOM 3381 N N . VAL A 1 416 ? -5.177 -7.331 7.072 1.00 69.75 416 VAL A N 1
ATOM 3382 C CA . VAL A 1 416 ? -4.641 -8.449 6.300 1.00 69.75 416 VAL A CA 1
ATOM 3383 C C . VAL A 1 416 ? -4.677 -8.086 4.821 1.00 69.75 416 VAL A C 1
ATOM 3385 O O . VAL A 1 416 ? -5.633 -7.488 4.329 1.00 69.75 416 VAL A O 1
ATOM 3388 N N . ALA A 1 417 ? -3.609 -8.428 4.109 1.00 71.25 417 ALA A N 1
ATOM 3389 C CA . ALA A 1 417 ? -3.559 -8.296 2.668 1.00 71.25 417 ALA A CA 1
ATOM 3390 C C . ALA A 1 417 ? -2.994 -9.556 2.020 1.00 71.25 417 ALA A C 1
ATOM 3392 O O . ALA A 1 417 ? -2.296 -10.339 2.665 1.00 71.25 417 ALA A O 1
ATOM 3393 N N . ARG A 1 418 ? -3.279 -9.751 0.727 1.00 69.69 418 ARG A N 1
ATOM 3394 C CA . ARG A 1 418 ? -2.686 -10.853 -0.033 1.00 69.69 418 ARG A CA 1
ATOM 3395 C C . ARG A 1 418 ? -1.169 -10.688 -0.078 1.00 69.69 418 ARG A C 1
ATOM 3397 O O . ARG A 1 418 ? -0.665 -9.578 -0.239 1.00 69.69 418 ARG A O 1
ATOM 3404 N N . SER A 1 419 ? -0.436 -11.797 -0.025 1.00 69.25 419 SER A N 1
ATOM 3405 C CA . SER A 1 419 ? 1.030 -11.782 -0.130 1.00 69.25 419 SER A CA 1
ATOM 3406 C C . SER A 1 419 ? 1.530 -11.204 -1.459 1.00 69.25 419 SER A C 1
ATOM 3408 O O . SER A 1 419 ? 2.633 -10.669 -1.532 1.00 69.25 419 SER A O 1
ATOM 3410 N N . ASP A 1 420 ? 0.720 -11.300 -2.514 1.00 70.50 420 ASP A N 1
ATOM 3411 C CA . ASP A 1 420 ? 0.983 -10.722 -3.830 1.00 70.50 420 ASP A CA 1
ATOM 3412 C C . ASP A 1 420 ? 0.342 -9.339 -4.014 1.00 70.50 420 ASP A C 1
ATOM 3414 O O . ASP A 1 420 ? 0.256 -8.849 -5.133 1.00 70.50 420 ASP A O 1
ATOM 3418 N N . PHE A 1 421 ? -0.098 -8.664 -2.954 1.00 77.06 421 PHE A N 1
ATOM 3419 C CA . PHE A 1 421 ? -0.582 -7.296 -3.076 1.00 77.06 421 PHE A CA 1
ATOM 3420 C C . PHE A 1 421 ? 0.602 -6.330 -3.309 1.00 77.06 421 PHE A C 1
ATOM 3422 O O . PHE A 1 421 ? 1.461 -6.202 -2.427 1.00 77.06 421 PHE A O 1
ATOM 3429 N N . PRO A 1 422 ? 0.684 -5.634 -4.465 1.00 76.19 422 PRO A N 1
ATOM 3430 C CA . PRO A 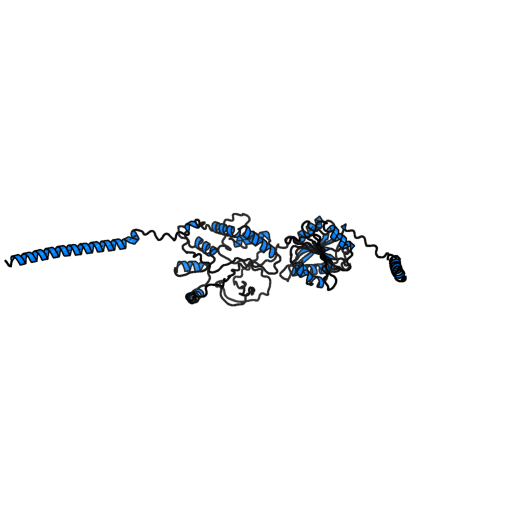1 422 ? 1.860 -4.846 -4.838 1.00 76.19 422 PRO A CA 1
ATOM 3431 C C . PRO A 1 422 ? 2.066 -3.598 -3.974 1.00 76.19 422 PRO A C 1
ATOM 3433 O O . PRO A 1 422 ? 3.199 -3.145 -3.853 1.00 76.19 422 PRO A O 1
ATOM 3436 N N . PHE A 1 423 ? 1.029 -3.094 -3.303 1.00 79.00 423 PHE A N 1
ATOM 3437 C CA . PHE A 1 423 ? 1.134 -1.925 -2.418 1.00 79.00 423 PHE A CA 1
ATOM 3438 C C . PHE A 1 423 ? 1.159 -2.300 -0.929 1.00 79.00 423 PHE A C 1
ATOM 3440 O O . PHE A 1 423 ? 0.873 -1.469 -0.074 1.00 79.00 423 PHE A O 1
ATOM 3447 N N . PHE A 1 424 ? 1.457 -3.565 -0.598 1.00 81.56 424 PHE A N 1
ATOM 3448 C CA . PHE A 1 424 ? 1.485 -4.031 0.793 1.00 81.56 424 PHE A CA 1
ATOM 3449 C C . PHE A 1 424 ? 2.426 -3.205 1.673 1.00 81.56 424 PHE A C 1
ATOM 3451 O O . PHE A 1 424 ? 2.015 -2.747 2.733 1.00 81.56 424 PHE A O 1
ATOM 3458 N N . GLU A 1 425 ? 3.656 -2.977 1.211 1.00 79.38 425 GLU A N 1
ATOM 3459 C CA . GLU A 1 425 ? 4.651 -2.188 1.945 1.00 79.38 425 GLU A CA 1
ATOM 3460 C C . GLU A 1 425 ? 4.194 -0.735 2.131 1.00 79.38 425 GLU A C 1
ATOM 3462 O O . GLU A 1 425 ? 4.380 -0.171 3.205 1.00 79.38 425 GLU A O 1
ATOM 3467 N N . ASP A 1 426 ? 3.528 -0.150 1.131 1.00 78.94 426 ASP A N 1
ATOM 3468 C CA . ASP A 1 426 ? 3.014 1.221 1.211 1.00 78.94 426 ASP A CA 1
ATOM 3469 C C . ASP A 1 426 ? 1.862 1.331 2.213 1.00 78.94 426 ASP A C 1
ATOM 3471 O O . ASP A 1 426 ? 1.818 2.265 3.010 1.00 78.94 426 ASP A O 1
ATOM 3475 N N . VAL A 1 427 ? 0.946 0.356 2.213 1.00 79.44 427 VAL A N 1
ATOM 3476 C CA . VAL A 1 427 ? -0.148 0.277 3.192 1.00 79.44 427 VAL A CA 1
ATOM 3477 C C . VAL A 1 427 ? 0.399 0.033 4.595 1.00 79.44 427 VAL A C 1
ATOM 3479 O O . VAL A 1 427 ? -0.081 0.651 5.546 1.00 79.44 427 VAL A O 1
ATOM 3482 N N . GLN A 1 428 ? 1.409 -0.825 4.738 1.00 83.81 428 GLN A N 1
ATOM 3483 C CA . GLN A 1 428 ? 2.077 -1.057 6.013 1.00 83.81 428 GLN A CA 1
ATOM 3484 C C . GLN A 1 428 ? 2.721 0.236 6.523 1.00 83.81 428 GLN A C 1
ATOM 3486 O O . GLN A 1 428 ? 2.415 0.663 7.633 1.00 83.81 428 GLN A O 1
ATOM 3491 N N . TYR A 1 429 ? 3.533 0.898 5.697 1.00 83.56 429 TYR A N 1
ATOM 3492 C CA . TYR A 1 429 ? 4.183 2.159 6.046 1.00 83.56 429 TYR A CA 1
ATOM 3493 C C . TYR A 1 429 ? 3.165 3.253 6.390 1.00 83.56 429 TYR A C 1
ATOM 3495 O O . TYR A 1 429 ? 3.316 3.962 7.383 1.00 83.56 429 TYR A O 1
ATOM 3503 N N . PHE A 1 430 ? 2.089 3.372 5.610 1.00 82.81 430 PHE A N 1
ATOM 3504 C CA . PHE A 1 430 ? 0.992 4.290 5.903 1.00 82.81 430 PHE A CA 1
ATOM 3505 C C . PHE A 1 430 ? 0.343 3.980 7.258 1.00 82.81 430 PHE A C 1
ATOM 3507 O O . PHE A 1 430 ? 0.147 4.885 8.065 1.00 82.81 430 PHE A O 1
ATOM 3514 N N . THR A 1 431 ? 0.069 2.707 7.547 1.00 81.75 431 THR A N 1
ATOM 3515 C CA . THR A 1 431 ? -0.531 2.269 8.818 1.00 81.75 431 THR A CA 1
ATOM 3516 C C . THR A 1 431 ? 0.391 2.545 10.006 1.00 81.75 431 THR A C 1
ATOM 3518 O O . THR A 1 431 ? -0.067 3.037 11.037 1.00 81.75 431 THR A O 1
ATOM 3521 N N . GLU A 1 432 ? 1.693 2.295 9.857 1.00 86.06 432 GLU A N 1
ATOM 3522 C CA . GLU A 1 432 ? 2.709 2.644 10.854 1.00 86.06 432 GLU A CA 1
ATOM 3523 C C . GLU A 1 432 ? 2.700 4.153 11.123 1.00 86.06 432 GLU A C 1
ATOM 3525 O O . GLU A 1 432 ? 2.636 4.572 12.276 1.00 86.06 432 GLU A O 1
ATOM 3530 N N . ARG A 1 433 ? 2.640 4.983 10.074 1.00 87.69 433 ARG A N 1
ATOM 3531 C CA . ARG A 1 433 ? 2.557 6.446 10.208 1.00 87.69 433 ARG A CA 1
ATOM 3532 C C . ARG A 1 433 ? 1.267 6.912 10.872 1.00 87.69 433 ARG A C 1
ATOM 3534 O O . ARG A 1 433 ? 1.314 7.834 11.684 1.00 87.69 433 ARG A O 1
ATOM 3541 N N . LEU A 1 434 ? 0.132 6.275 10.579 1.00 84.06 434 LEU A N 1
ATOM 3542 C CA . LEU A 1 434 ? -1.127 6.540 11.281 1.00 84.06 434 LEU A CA 1
ATOM 3543 C C . LEU A 1 434 ? -0.990 6.249 12.782 1.00 84.06 434 LEU A C 1
ATOM 3545 O O . LEU A 1 434 ? -1.448 7.035 13.615 1.00 84.06 434 LEU A O 1
ATOM 3549 N N . GLN A 1 435 ? -0.350 5.130 13.130 1.00 86.00 435 GLN A N 1
ATOM 3550 C CA . GLN A 1 435 ? -0.128 4.727 14.515 1.00 86.00 435 GLN A CA 1
ATOM 3551 C C . GLN A 1 435 ? 0.847 5.666 15.237 1.00 86.00 435 GLN A C 1
ATOM 3553 O O . GLN A 1 435 ? 0.537 6.114 16.340 1.00 86.00 435 GLN A O 1
ATOM 3558 N N . GLU A 1 436 ? 1.976 6.009 14.612 1.00 88.56 436 GLU A N 1
ATOM 3559 C CA . GLU A 1 436 ? 2.959 6.974 15.127 1.00 88.56 436 GLU A CA 1
ATOM 3560 C C . GLU A 1 436 ? 2.334 8.356 15.357 1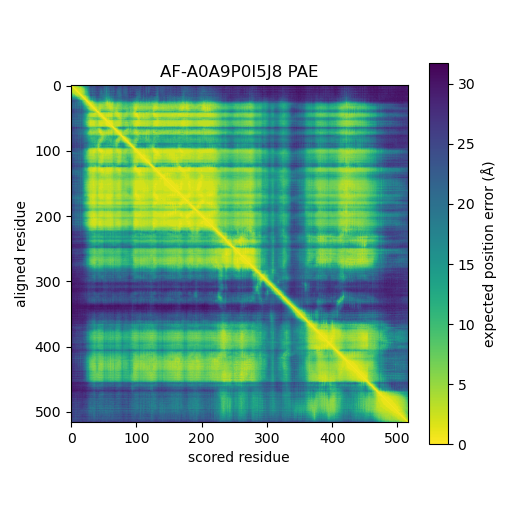.00 88.56 436 GLU A C 1
ATOM 3562 O O . GLU A 1 436 ? 2.622 9.012 16.357 1.00 88.56 436 GLU A O 1
ATOM 3567 N N . ALA A 1 437 ? 1.428 8.783 14.473 1.00 89.81 437 ALA A N 1
ATOM 3568 C CA . ALA A 1 437 ? 0.683 10.030 14.616 1.00 89.81 437 ALA A CA 1
ATOM 3569 C C . ALA A 1 437 ? -0.405 9.977 15.709 1.00 89.81 437 ALA A C 1
ATOM 3571 O O . ALA A 1 437 ? -1.042 10.991 15.997 1.00 89.81 437 ALA A O 1
ATOM 3572 N N . GLY A 1 438 ? -0.661 8.808 16.310 1.00 88.50 438 GLY A N 1
ATOM 3573 C CA . GLY A 1 438 ? -1.709 8.621 17.314 1.00 88.50 438 GLY A CA 1
ATOM 3574 C C . GLY A 1 438 ? -3.131 8.749 16.755 1.00 88.50 438 GLY A C 1
ATOM 3575 O O . GLY A 1 438 ? -4.080 8.918 17.528 1.00 88.50 438 GLY A O 1
ATOM 3576 N N . LEU A 1 439 ? -3.297 8.658 15.430 1.00 84.44 439 LEU A N 1
ATOM 3577 C CA . LEU A 1 439 ? -4.588 8.822 14.762 1.00 84.44 439 LEU A CA 1
ATOM 3578 C C . LEU A 1 439 ? -5.629 7.789 15.204 1.00 84.44 439 LEU A C 1
ATOM 3580 O O . LEU A 1 439 ? -6.743 8.214 15.492 1.00 84.44 439 LEU A O 1
ATOM 3584 N N . PRO A 1 440 ? -5.311 6.491 15.398 1.00 81.94 440 PRO A N 1
ATOM 3585 C CA . PRO A 1 440 ? -6.275 5.535 15.944 1.00 81.94 440 PRO A CA 1
ATOM 3586 C C . PRO A 1 440 ? -6.887 5.994 17.272 1.00 81.94 440 PRO A C 1
ATOM 3588 O O . PRO A 1 440 ? -8.106 6.006 17.429 1.00 81.94 440 PRO A O 1
ATOM 3591 N N . THR A 1 441 ? -6.057 6.454 18.212 1.00 83.19 441 THR A N 1
ATOM 3592 C CA . THR A 1 441 ? -6.513 6.976 19.509 1.00 83.19 441 THR A CA 1
ATOM 3593 C C . THR A 1 441 ? -7.413 8.198 19.336 1.00 83.19 441 THR A C 1
ATOM 3595 O O . THR A 1 441 ? -8.413 8.339 20.043 1.00 83.19 441 THR A O 1
ATOM 3598 N N . MET A 1 442 ? -7.079 9.080 18.392 1.00 84.38 442 MET A N 1
ATOM 3599 C CA . MET A 1 442 ? -7.898 10.249 18.071 1.00 84.38 442 MET A CA 1
ATOM 3600 C C . MET A 1 442 ? -9.226 9.857 17.424 1.00 84.38 442 MET A C 1
ATOM 3602 O O . MET A 1 442 ? -10.256 10.362 17.859 1.00 84.38 442 MET A O 1
ATOM 3606 N N . TYR A 1 443 ? -9.240 8.905 16.489 1.00 82.50 443 TYR A N 1
ATOM 3607 C CA . TYR A 1 443 ? -10.467 8.387 15.890 1.00 82.50 443 TYR A CA 1
ATOM 3608 C C . TYR A 1 443 ? -11.394 7.776 16.948 1.00 82.50 443 TYR A C 1
ATOM 3610 O O . TYR A 1 443 ? -12.596 8.035 16.909 1.00 82.50 443 TYR A O 1
ATOM 3618 N N . TYR A 1 444 ? -10.874 7.030 17.934 1.00 82.12 444 TYR A N 1
ATOM 3619 C CA . TYR A 1 444 ? -11.692 6.537 19.055 1.00 82.12 444 TYR A CA 1
ATOM 3620 C C . TYR A 1 444 ? -12.287 7.682 19.876 1.00 82.12 444 TYR A C 1
ATOM 3622 O O . TYR A 1 444 ? -13.484 7.673 20.159 1.00 82.12 444 TYR A O 1
ATOM 3630 N N . LYS A 1 445 ? -11.481 8.692 20.228 1.00 83.69 445 LYS A N 1
ATOM 3631 C CA . LYS A 1 445 ? -11.968 9.877 20.955 1.00 83.69 445 LYS A CA 1
ATOM 3632 C C . LYS A 1 445 ? -13.040 10.619 20.164 1.00 83.69 445 LYS A C 1
ATOM 3634 O O . LYS A 1 445 ? -14.052 11.006 20.737 1.00 83.69 445 LYS A O 1
ATOM 3639 N N . TRP A 1 446 ? -12.842 10.802 18.863 1.00 84.31 446 TRP A N 1
ATOM 3640 C CA . TRP A 1 446 ? -13.826 11.436 17.993 1.00 84.31 446 TRP A CA 1
ATOM 3641 C C . TRP A 1 446 ? -15.092 10.600 17.885 1.00 84.31 446 TRP A C 1
ATOM 3643 O O . TRP A 1 446 ? -16.172 11.151 18.022 1.00 84.31 446 TRP A O 1
ATOM 3653 N N . THR A 1 447 ? -14.975 9.281 17.741 1.00 82.69 447 THR A N 1
ATOM 3654 C CA . THR A 1 447 ? -16.130 8.374 17.709 1.00 82.69 447 THR A CA 1
ATOM 3655 C C . THR A 1 447 ? -16.930 8.464 19.008 1.00 82.69 447 THR A C 1
ATOM 3657 O O . THR A 1 447 ? -18.146 8.605 18.958 1.00 82.69 447 THR A O 1
ATOM 3660 N N . GLN A 1 448 ? -16.268 8.490 20.170 1.00 84.69 448 GLN A N 1
ATOM 3661 C CA . GLN A 1 448 ? -16.936 8.713 21.457 1.00 84.69 448 GLN A CA 1
ATOM 3662 C C . GLN A 1 448 ? -17.687 10.047 21.487 1.00 84.69 448 GLN A C 1
ATOM 3664 O O . GLN A 1 448 ? -18.853 10.088 21.863 1.00 84.69 448 GLN A O 1
ATOM 3669 N N . GLN A 1 449 ? -17.040 11.129 21.048 1.00 84.19 449 GLN A N 1
ATOM 3670 C CA . GLN A 1 449 ? -17.673 12.447 20.986 1.00 84.19 449 GLN A CA 1
ATOM 3671 C C . GLN A 1 449 ? -18.855 12.488 20.016 1.00 84.19 449 GLN A C 1
ATOM 3673 O O . GLN A 1 449 ? -19.849 13.134 20.310 1.00 84.19 449 GLN A O 1
ATOM 3678 N N . MET A 1 450 ? -18.748 11.817 18.870 1.00 80.56 450 MET A N 1
ATOM 3679 C CA . MET A 1 450 ? -19.804 11.764 17.856 1.00 80.56 450 MET A CA 1
ATOM 3680 C C . MET A 1 450 ? -21.012 10.949 18.305 1.00 80.56 450 MET A C 1
ATOM 3682 O O . MET A 1 450 ? -22.114 11.183 17.827 1.00 80.56 450 MET A O 1
ATOM 3686 N N . LEU A 1 451 ? -20.808 9.989 19.202 1.00 82.38 451 LEU A N 1
ATOM 3687 C CA . LEU A 1 451 ? -21.879 9.204 19.806 1.00 82.38 451 LEU A CA 1
ATOM 3688 C C . LEU A 1 451 ? -22.476 9.882 21.047 1.00 82.38 451 LEU A C 1
ATOM 3690 O O . LEU A 1 451 ? -23.222 9.234 21.777 1.00 82.38 451 LEU A O 1
ATOM 3694 N N . ASP A 1 452 ? -22.113 11.145 21.306 1.00 85.25 452 ASP A N 1
ATOM 3695 C CA . ASP A 1 452 ? -22.453 11.897 22.518 1.00 85.25 452 ASP A CA 1
ATOM 3696 C C . ASP A 1 452 ? -22.137 11.120 23.808 1.00 85.25 452 ASP A C 1
ATOM 3698 O O . ASP A 1 452 ? -22.756 11.317 24.855 1.00 85.25 452 ASP A O 1
ATOM 3702 N N . ILE A 1 453 ? -21.137 10.232 23.752 1.00 84.06 453 ILE A N 1
ATOM 3703 C CA . ILE A 1 453 ? -20.683 9.496 24.921 1.00 84.06 453 ILE A CA 1
ATOM 3704 C C . ILE A 1 453 ? -19.936 10.500 25.802 1.00 84.06 453 ILE A C 1
ATOM 3706 O O . ILE A 1 453 ? -18.922 11.061 25.361 1.00 84.06 453 ILE A O 1
ATOM 3710 N N . PRO A 1 454 ? -20.400 10.755 27.041 1.00 79.50 454 PRO A N 1
ATOM 3711 C CA . PRO A 1 454 ? -19.735 11.697 27.920 1.00 79.50 454 PRO A CA 1
ATOM 3712 C C . PRO A 1 454 ? -18.287 11.252 28.104 1.00 79.50 454 PRO A C 1
ATOM 3714 O O . PRO A 1 454 ? -18.015 10.106 28.475 1.00 79.50 454 PRO A O 1
ATOM 3717 N N . ARG A 1 455 ? -17.345 12.162 27.820 1.00 75.12 455 ARG A N 1
ATOM 3718 C CA . ARG A 1 455 ? -15.932 11.951 28.146 1.00 75.12 455 ARG A CA 1
ATOM 3719 C C . ARG A 1 455 ? -15.885 11.700 29.639 1.00 75.12 455 ARG A C 1
ATOM 3721 O O . ARG A 1 455 ? -16.176 12.608 30.418 1.00 75.12 455 ARG A O 1
ATOM 3728 N N . LEU A 1 456 ? -15.611 10.454 30.010 1.00 60.47 456 LEU A N 1
ATOM 3729 C CA . LEU A 1 456 ? -15.644 10.082 31.406 1.00 60.47 456 LEU A CA 1
ATOM 3730 C C . LEU A 1 456 ? -14.691 10.992 32.166 1.00 60.47 456 LEU A C 1
ATOM 3732 O O . LEU A 1 456 ? -13.581 11.281 31.709 1.00 60.47 456 LEU A O 1
ATOM 3736 N N . VAL A 1 457 ? -15.204 11.476 33.291 1.00 53.84 457 VAL A N 1
ATOM 3737 C CA . VAL A 1 457 ? -14.462 12.229 34.288 1.00 53.84 457 VAL A CA 1
ATOM 3738 C C . VAL A 1 457 ? -13.125 11.519 34.486 1.00 53.84 457 VAL A C 1
ATOM 3740 O O . VAL A 1 457 ? -13.110 10.295 34.608 1.00 53.84 457 VAL A O 1
ATOM 3743 N N . THR A 1 458 ? -12.040 12.288 34.392 1.00 56.09 458 THR A N 1
ATOM 3744 C CA . THR A 1 458 ? -10.633 11.870 34.497 1.00 56.09 458 THR A CA 1
ATOM 3745 C C . THR A 1 458 ? -10.447 10.644 35.390 1.00 56.09 458 THR A C 1
ATOM 3747 O O . THR A 1 458 ? -11.071 10.574 36.448 1.00 56.09 458 THR A O 1
ATOM 3750 N N . ASP A 1 459 ? -9.591 9.698 34.972 1.00 57.12 459 ASP A N 1
ATOM 3751 C CA . ASP A 1 459 ? -9.333 8.410 35.653 1.00 57.12 459 ASP A CA 1
ATOM 3752 C C . ASP A 1 459 ? -9.143 8.527 37.181 1.00 57.12 459 ASP A C 1
ATOM 3754 O O . ASP A 1 459 ? -9.447 7.578 37.903 1.00 57.12 459 ASP A O 1
ATOM 3758 N N . ASP A 1 460 ? -8.769 9.705 37.689 1.00 58.56 460 ASP A N 1
ATOM 3759 C CA . ASP A 1 460 ? -8.777 10.070 39.112 1.00 58.56 460 ASP A CA 1
ATOM 3760 C C . ASP A 1 460 ? -10.090 9.755 39.859 1.00 58.56 460 ASP A C 1
ATOM 3762 O O . ASP A 1 460 ? -10.051 9.483 41.055 1.00 58.56 460 ASP A O 1
ATOM 3766 N N . ASN A 1 461 ? -11.247 9.735 39.186 1.00 54.38 461 ASN A N 1
ATOM 3767 C CA . ASN A 1 461 ? -12.537 9.426 39.818 1.00 54.38 461 ASN A CA 1
ATOM 3768 C C . ASN A 1 461 ? -13.005 7.972 39.648 1.00 54.38 461 ASN A C 1
ATOM 3770 O O . ASN A 1 461 ? -14.000 7.593 40.264 1.00 54.38 461 ASN A O 1
ATOM 3774 N N . ARG A 1 462 ? -12.324 7.142 38.845 1.00 54.47 462 ARG A N 1
ATOM 3775 C CA . ARG A 1 462 ? -12.690 5.719 38.686 1.00 54.47 462 ARG A CA 1
ATOM 3776 C C . ARG A 1 462 ? -12.240 4.846 39.853 1.00 54.47 462 ARG A C 1
ATOM 3778 O O . ARG A 1 462 ? -12.805 3.780 40.064 1.00 54.47 462 ARG A O 1
ATOM 3785 N N . SER A 1 463 ? -11.250 5.299 40.616 1.00 50.88 463 SER A N 1
ATOM 3786 C CA . SER A 1 463 ? -10.698 4.567 41.760 1.00 50.88 463 SER A CA 1
ATOM 3787 C C . SER A 1 463 ? -11.472 4.776 43.058 1.00 50.88 463 SER A C 1
ATOM 3789 O O . SER A 1 463 ? -11.169 4.120 44.053 1.00 50.88 463 SER A O 1
ATOM 3791 N N . LEU A 1 464 ? -12.479 5.653 43.079 1.00 53.50 464 LEU A N 1
ATOM 3792 C CA . LEU A 1 464 ? -13.394 5.699 44.206 1.00 53.50 464 LEU A CA 1
ATOM 3793 C C . LEU A 1 464 ? -14.381 4.543 44.011 1.00 53.50 464 LEU A C 1
ATOM 3795 O O . LEU A 1 464 ? -15.260 4.666 43.152 1.00 53.50 464 LEU A O 1
ATOM 3799 N N . PRO A 1 465 ? -14.258 3.419 44.759 1.00 57.50 465 PRO A N 1
ATOM 3800 C CA . PRO A 1 465 ? -15.291 2.388 44.742 1.00 57.50 465 PRO A CA 1
ATOM 3801 C C . PRO A 1 465 ? -16.623 3.102 44.920 1.00 57.50 465 PRO A C 1
ATOM 3803 O O . PRO A 1 465 ? -16.676 4.004 45.767 1.00 57.50 465 PRO A O 1
ATOM 3806 N N . ARG A 1 466 ? -17.647 2.758 44.105 1.00 60.78 466 ARG A N 1
ATOM 3807 C CA . ARG A 1 466 ? -19.001 3.349 44.201 1.00 60.78 466 ARG A CA 1
ATOM 3808 C C . ARG A 1 466 ? -19.244 3.601 45.678 1.00 60.78 466 ARG A C 1
ATOM 3810 O O . ARG A 1 466 ? -19.208 2.606 46.407 1.00 60.78 466 ARG A O 1
ATOM 3817 N N . PRO A 1 467 ? -19.347 4.870 46.124 1.00 55.59 467 PRO A N 1
ATOM 3818 C CA . PRO A 1 467 ? -19.199 5.200 47.530 1.00 55.59 467 PRO A CA 1
ATOM 3819 C C . PRO A 1 467 ? -20.121 4.265 48.281 1.00 55.59 467 PRO A C 1
ATOM 3821 O O . PRO A 1 467 ? -21.329 4.317 48.029 1.00 55.59 467 PRO A O 1
ATOM 3824 N N . LEU A 1 468 ? -19.536 3.347 49.071 1.00 59.69 468 LEU A N 1
ATOM 3825 C CA . LEU A 1 468 ? -20.273 2.357 49.854 1.00 59.69 468 LEU A CA 1
ATOM 3826 C C . LEU A 1 468 ? -21.449 3.116 50.434 1.00 59.69 468 LEU A C 1
ATOM 3828 O O . LEU A 1 468 ? -21.201 4.103 51.132 1.00 59.69 468 LEU A O 1
ATOM 3832 N N . PHE A 1 469 ? -22.666 2.767 49.986 1.00 63.75 469 PHE A N 1
ATOM 3833 C CA . PHE A 1 469 ? -23.852 3.613 50.123 1.00 63.75 469 PHE A CA 1
ATOM 3834 C C . PHE A 1 469 ? -23.791 4.323 51.464 1.00 63.75 469 PHE A C 1
ATOM 3836 O O . PHE A 1 469 ? -23.777 3.649 52.492 1.00 63.75 469 PHE A O 1
ATOM 3843 N N . LYS A 1 470 ? -23.643 5.657 51.447 1.00 69.38 470 LYS A N 1
ATOM 3844 C CA . LYS A 1 470 ? -23.460 6.444 52.670 1.00 69.38 470 LYS A CA 1
ATOM 3845 C C . LYS A 1 470 ? -24.561 6.021 53.629 1.00 69.38 470 LYS A C 1
ATOM 3847 O O . LYS A 1 470 ? -25.720 6.309 53.330 1.00 69.38 470 LYS A O 1
ATOM 3852 N N . ILE A 1 471 ? -24.190 5.296 54.691 1.00 80.88 471 ILE A N 1
ATOM 3853 C CA . ILE A 1 471 ? -25.138 4.617 55.579 1.00 80.88 471 ILE A CA 1
ATOM 3854 C C . ILE A 1 471 ? -26.159 5.662 56.001 1.00 80.88 471 ILE A C 1
ATOM 3856 O O . ILE A 1 471 ? -25.814 6.647 56.662 1.00 80.88 471 ILE A O 1
ATOM 3860 N N . ARG A 1 472 ? -27.401 5.516 55.533 1.00 86.62 472 ARG A N 1
ATOM 3861 C CA . ARG A 1 472 ? -28.445 6.471 55.880 1.00 86.62 472 ARG A CA 1
ATOM 3862 C C . ARG A 1 472 ? -28.982 6.061 57.235 1.00 86.62 472 ARG A C 1
ATOM 3864 O O . ARG A 1 472 ? -29.111 4.878 57.535 1.00 86.62 472 ARG A O 1
ATOM 3871 N N . LEU A 1 473 ? -29.396 7.043 58.031 1.00 88.69 473 LEU A N 1
ATOM 3872 C CA . LEU A 1 473 ? -30.061 6.781 59.311 1.00 88.69 473 LEU A CA 1
ATOM 3873 C C . LEU A 1 473 ? -31.279 5.845 59.150 1.00 88.69 473 LEU A C 1
ATOM 3875 O O . LEU A 1 473 ? -31.622 5.097 60.058 1.00 88.69 473 LEU A O 1
ATOM 3879 N N . ARG A 1 474 ? -31.900 5.853 57.960 1.00 91.12 474 ARG A N 1
ATOM 3880 C CA . ARG A 1 474 ? -33.007 4.964 57.587 1.00 91.12 474 ARG A CA 1
ATOM 3881 C C . ARG A 1 474 ? -32.614 3.484 57.602 1.00 91.12 474 ARG A C 1
ATOM 3883 O O . ARG A 1 474 ? -33.416 2.669 58.043 1.00 91.12 474 ARG A O 1
ATOM 3890 N N . ASP A 1 475 ? -31.392 3.159 57.190 1.00 88.12 475 ASP A N 1
ATOM 3891 C CA . ASP A 1 475 ? -30.889 1.782 57.126 1.00 88.12 475 ASP A CA 1
ATOM 3892 C C . ASP A 1 475 ? -30.582 1.241 58.534 1.00 88.12 475 ASP A C 1
ATOM 3894 O O . ASP A 1 475 ? -30.698 0.048 58.793 1.00 88.12 475 ASP A O 1
ATOM 3898 N N . GLN A 1 476 ? -30.270 2.136 59.479 1.00 94.62 476 GLN A N 1
ATOM 3899 C CA . GLN A 1 476 ? -30.054 1.807 60.893 1.00 94.62 476 GLN A CA 1
ATOM 3900 C C . GLN A 1 476 ? -31.332 1.863 61.740 1.00 94.62 476 GLN A C 1
ATOM 3902 O O . GLN A 1 476 ? -31.311 1.482 62.911 1.00 94.62 476 GLN A O 1
ATOM 3907 N N . CYS A 1 477 ? -32.451 2.320 61.172 1.00 95.25 477 CYS A N 1
ATOM 3908 C CA . CYS A 1 477 ? -33.686 2.547 61.918 1.00 95.25 477 CYS A CA 1
ATOM 3909 C C . CYS A 1 477 ? -34.175 1.260 62.598 1.00 95.25 477 CYS A C 1
ATOM 3911 O O . CYS A 1 477 ? -34.511 1.291 63.775 1.00 95.25 477 CYS A O 1
ATOM 3913 N N . VAL A 1 478 ? -34.081 0.115 61.913 1.00 94.31 478 VAL A N 1
ATOM 3914 C CA . VAL A 1 478 ? -34.468 -1.194 62.463 1.00 94.31 478 VAL A CA 1
ATOM 3915 C C . VAL A 1 478 ? -33.646 -1.558 63.704 1.00 94.31 478 VAL A C 1
ATOM 3917 O O . VAL A 1 478 ? -34.216 -1.972 64.711 1.00 94.31 478 VAL A O 1
ATOM 3920 N N . ALA A 1 479 ? -32.325 -1.358 63.670 1.00 96.12 479 ALA A N 1
ATOM 3921 C CA . ALA A 1 479 ? -31.456 -1.652 64.809 1.00 96.12 479 ALA A CA 1
ATOM 3922 C C . ALA A 1 479 ? -31.785 -0.756 66.013 1.00 96.12 479 ALA A C 1
ATOM 3924 O O . ALA A 1 479 ? -31.906 -1.249 67.134 1.00 96.12 479 ALA A O 1
ATOM 3925 N N . PHE A 1 480 ? -32.012 0.541 65.780 1.00 97.06 480 PHE A N 1
ATOM 3926 C CA . PHE A 1 480 ? -32.433 1.469 66.832 1.00 97.06 480 PHE A CA 1
ATOM 3927 C C . PHE A 1 480 ? -33.823 1.143 67.384 1.00 97.06 480 PHE A C 1
ATOM 3929 O O . PHE A 1 480 ? -34.031 1.246 68.590 1.00 97.06 480 PHE A O 1
ATOM 3936 N N . THR A 1 481 ? -34.765 0.709 66.544 1.00 96.69 481 THR A N 1
ATOM 3937 C CA . THR A 1 481 ? -36.096 0.285 66.993 1.00 96.69 481 THR A CA 1
ATOM 3938 C C . THR A 1 481 ? -36.016 -0.962 67.870 1.00 96.69 481 THR A C 1
ATOM 3940 O O . THR A 1 481 ? -36.640 -0.994 68.927 1.00 96.69 481 THR A O 1
ATOM 3943 N N . ILE A 1 482 ? -35.217 -1.961 67.484 1.00 97.69 482 ILE A N 1
ATOM 3944 C CA . ILE A 1 482 ? -35.004 -3.170 68.293 1.00 97.69 482 ILE A CA 1
ATOM 3945 C C . ILE A 1 482 ? -34.358 -2.813 69.634 1.00 97.69 482 ILE A C 1
ATOM 3947 O O . ILE A 1 482 ? -34.831 -3.265 70.675 1.00 97.69 482 ILE A O 1
ATOM 3951 N N . LEU A 1 483 ? -33.321 -1.968 69.622 1.00 97.88 483 LEU A N 1
ATOM 3952 C CA . LEU A 1 483 ? -32.663 -1.495 70.839 1.00 97.88 483 LEU A CA 1
ATOM 3953 C C . LEU A 1 483 ? -33.660 -0.777 71.760 1.00 97.88 483 LEU A C 1
ATOM 3955 O O . LEU A 1 483 ? -33.729 -1.078 72.947 1.00 97.88 483 LEU A O 1
ATOM 3959 N N . PHE A 1 484 ? -34.476 0.119 71.202 1.00 97.75 484 PHE A N 1
ATOM 3960 C CA . PHE A 1 484 ? -35.474 0.883 71.946 1.00 97.75 484 PHE A CA 1
ATOM 3961 C C . PHE A 1 484 ? -36.542 -0.015 72.581 1.00 97.75 484 PHE A C 1
ATOM 3963 O O . PHE A 1 484 ? -36.824 0.111 73.772 1.00 97.75 484 PHE A O 1
ATOM 3970 N N . ILE A 1 485 ? -37.097 -0.961 71.816 1.00 98.06 485 ILE A N 1
ATOM 3971 C CA . ILE A 1 485 ? -38.073 -1.931 72.330 1.00 98.06 485 ILE A CA 1
ATOM 3972 C C . ILE A 1 485 ? -37.434 -2.800 73.420 1.00 98.06 485 ILE A C 1
ATOM 3974 O O . ILE A 1 485 ? -38.023 -2.975 74.484 1.00 98.06 485 ILE A O 1
ATOM 3978 N N . GLY A 1 486 ? -36.210 -3.290 73.203 1.00 97.88 486 GLY A N 1
ATOM 3979 C CA . GLY A 1 486 ? -35.474 -4.080 74.191 1.00 97.88 486 GLY A CA 1
ATOM 3980 C C . GLY A 1 486 ? -35.228 -3.318 75.495 1.00 97.88 486 GLY A C 1
ATOM 3981 O O . GLY A 1 486 ? -35.439 -3.862 76.580 1.00 97.88 486 GLY A O 1
ATOM 3982 N N . SER A 1 487 ? -34.858 -2.038 75.410 1.00 97.94 487 SER A N 1
ATOM 3983 C CA . SER A 1 487 ? -34.702 -1.168 76.579 1.00 97.94 487 SER A CA 1
ATOM 3984 C C . SER A 1 487 ? -36.021 -0.950 77.322 1.00 97.94 487 SER A C 1
ATOM 3986 O O . SER A 1 487 ? -36.034 -1.022 78.550 1.00 97.94 487 SER A O 1
ATOM 3988 N N . LEU A 1 488 ? -37.134 -0.747 76.609 1.00 97.88 488 LEU A N 1
ATOM 3989 C CA . LEU A 1 488 ? -38.459 -0.626 77.226 1.00 97.88 488 LEU A CA 1
ATOM 3990 C C . LEU A 1 488 ? -38.882 -1.916 77.940 1.00 97.88 488 LEU A C 1
ATOM 3992 O O . LEU A 1 488 ? -39.372 -1.855 79.067 1.00 97.88 488 LEU A O 1
ATOM 3996 N N . CYS A 1 489 ? -38.655 -3.081 77.328 1.00 98.06 489 CYS A N 1
ATOM 3997 C CA . CYS A 1 489 ? -38.934 -4.373 77.955 1.00 98.06 489 CYS A CA 1
ATOM 3998 C C . CYS A 1 489 ? -38.084 -4.593 79.215 1.00 98.06 489 CYS A C 1
ATOM 4000 O O . CYS A 1 489 ? -38.615 -5.010 80.241 1.00 98.06 489 CYS A O 1
ATOM 4002 N N . SER A 1 490 ? -36.788 -4.271 79.164 1.00 98.06 490 SER A N 1
ATOM 4003 C CA . SER A 1 490 ? -35.887 -4.369 80.321 1.00 98.06 490 SER A CA 1
ATOM 4004 C C . SER A 1 490 ? -36.339 -3.463 81.473 1.00 98.06 490 SER A C 1
ATOM 4006 O O . SER A 1 490 ? -36.444 -3.908 82.616 1.00 98.06 490 SER A O 1
ATOM 4008 N N . LEU A 1 491 ? -36.715 -2.216 81.165 1.00 98.06 491 LEU A N 1
ATOM 4009 C CA . LEU A 1 491 ? -37.253 -1.275 82.148 1.00 98.06 491 LEU A CA 1
ATOM 4010 C C . LEU A 1 491 ? -38.549 -1.799 82.790 1.00 98.06 491 LEU A C 1
ATOM 4012 O O . LEU A 1 491 ? -38.732 -1.681 84.001 1.00 98.06 491 LEU A O 1
ATOM 4016 N N . ALA A 1 492 ? -39.439 -2.395 81.991 1.00 97.19 492 ALA A N 1
ATOM 4017 C CA . ALA A 1 492 ? -40.690 -2.968 82.479 1.00 97.19 492 ALA A CA 1
ATOM 4018 C C . ALA A 1 492 ? -40.455 -4.159 83.424 1.00 97.19 492 ALA A C 1
ATOM 4020 O O . ALA A 1 492 ? -41.093 -4.235 84.475 1.00 97.19 492 ALA A O 1
ATOM 4021 N N . ILE A 1 493 ? -39.514 -5.052 83.091 1.00 98.00 493 ILE A N 1
ATOM 4022 C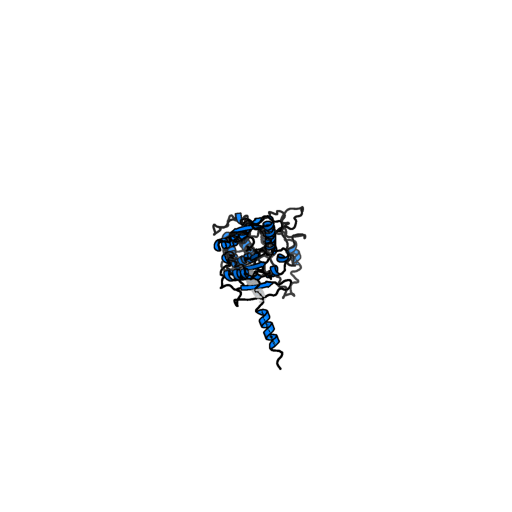 CA . ILE A 1 493 ? -39.125 -6.179 83.955 1.00 98.00 493 ILE A CA 1
ATOM 4023 C C . ILE A 1 493 ? -38.547 -5.659 85.273 1.00 98.00 493 ILE A C 1
ATOM 4025 O O . ILE A 1 493 ? -38.998 -6.065 86.341 1.00 98.00 493 ILE A O 1
ATOM 4029 N N . PHE A 1 494 ? -37.623 -4.701 85.212 1.00 97.62 494 PHE A N 1
ATOM 4030 C CA . PHE A 1 494 ? -37.016 -4.104 86.400 1.00 97.62 494 PHE A CA 1
ATOM 4031 C C . PHE A 1 494 ? -38.051 -3.427 87.316 1.00 97.62 494 PHE A C 1
ATOM 4033 O O . PHE A 1 494 ? -38.034 -3.602 88.536 1.00 97.62 494 PHE A O 1
ATOM 4040 N N . ALA A 1 495 ? -39.011 -2.695 86.741 1.00 97.06 495 ALA A N 1
ATOM 4041 C CA . ALA A 1 495 ? -40.107 -2.099 87.502 1.00 97.06 495 ALA A CA 1
ATOM 4042 C C . ALA A 1 495 ? -40.991 -3.166 88.174 1.00 97.06 495 ALA A C 1
ATOM 4044 O O . ALA A 1 495 ? -41.372 -3.009 89.339 1.00 97.06 495 ALA A O 1
ATOM 4045 N N . ALA A 1 496 ? -41.282 -4.267 87.473 1.00 96.81 496 ALA A N 1
ATOM 4046 C CA . ALA A 1 496 ? -42.033 -5.391 88.024 1.00 96.81 496 ALA A CA 1
ATOM 4047 C C . ALA A 1 496 ? -41.278 -6.088 89.170 1.00 96.81 496 ALA A C 1
ATOM 4049 O O . ALA A 1 496 ? -41.891 -6.437 90.181 1.00 96.81 496 ALA A O 1
ATOM 4050 N N . GLU A 1 497 ? -39.956 -6.241 89.058 1.00 97.12 497 GLU A N 1
ATOM 4051 C CA . GLU A 1 497 ? -39.101 -6.786 90.118 1.00 97.12 497 GLU A CA 1
ATOM 4052 C C . GLU A 1 497 ? -39.100 -5.901 91.366 1.00 97.12 497 GLU A C 1
ATOM 4054 O O . GLU A 1 497 ? -39.325 -6.404 92.468 1.00 97.12 497 GLU A O 1
ATOM 4059 N N . ILE A 1 498 ? -38.935 -4.581 91.212 1.00 96.75 498 ILE A N 1
ATOM 4060 C CA . ILE A 1 498 ? -39.020 -3.633 92.334 1.00 96.75 498 ILE A CA 1
ATOM 4061 C C . ILE A 1 498 ? -40.391 -3.718 93.007 1.00 96.75 498 ILE A C 1
ATOM 4063 O O . ILE A 1 498 ? -40.482 -3.735 94.238 1.00 96.75 498 ILE A O 1
ATOM 4067 N N . TRP A 1 499 ? -41.465 -3.761 92.217 1.00 95.56 499 TRP A N 1
ATOM 4068 C CA . TRP A 1 499 ? -42.823 -3.811 92.750 1.00 95.56 499 TRP A CA 1
ATOM 4069 C C . TRP A 1 499 ? -43.084 -5.111 93.520 1.00 95.56 499 TRP A C 1
ATOM 4071 O O . TRP A 1 499 ? -43.575 -5.077 94.651 1.00 95.56 499 TRP A O 1
ATOM 4081 N N . LYS A 1 500 ? -42.665 -6.253 92.963 1.00 95.19 500 LYS A N 1
ATOM 4082 C CA . LYS A 1 500 ? -42.744 -7.559 93.628 1.00 95.19 500 LYS A CA 1
ATOM 4083 C C . LYS A 1 500 ? -41.893 -7.600 94.901 1.00 95.19 500 LYS A C 1
ATOM 4085 O O . LYS A 1 500 ? -42.370 -8.074 95.931 1.00 95.19 500 LYS A O 1
ATOM 4090 N N . GLY A 1 501 ? -40.678 -7.053 94.857 1.00 95.06 501 GLY A N 1
ATOM 4091 C CA . GLY A 1 501 ? -39.772 -6.970 96.003 1.00 95.06 501 GLY A CA 1
ATOM 4092 C C . GLY A 1 501 ? -40.328 -6.115 97.145 1.00 95.06 501 GLY A C 1
ATOM 4093 O O . GLY A 1 501 ? -40.221 -6.497 98.310 1.00 95.06 501 GLY A O 1
ATOM 4094 N N . LYS A 1 502 ? -40.997 -4.993 96.837 1.00 93.12 502 LYS A N 1
ATOM 4095 C CA . LYS A 1 502 ? -41.706 -4.189 97.850 1.00 93.12 502 LYS A CA 1
ATOM 4096 C C . LYS A 1 502 ? -42.835 -4.976 98.513 1.00 93.12 502 LYS A C 1
ATOM 4098 O O . LYS A 1 502 ? -42.897 -5.010 99.739 1.00 93.12 502 LYS A O 1
ATOM 4103 N N . ARG A 1 503 ? -43.670 -5.655 97.722 1.00 90.31 503 ARG A N 1
ATOM 4104 C CA . ARG A 1 503 ? -44.809 -6.429 98.235 1.00 90.31 503 ARG A CA 1
ATOM 4105 C C . ARG A 1 503 ? -44.374 -7.588 99.138 1.00 90.31 503 ARG A C 1
ATOM 4107 O O . ARG A 1 503 ? -44.921 -7.755 100.222 1.00 90.31 503 ARG A O 1
ATOM 4114 N N . GLN A 1 504 ? -43.339 -8.334 98.748 1.00 89.25 504 GLN A N 1
ATOM 4115 C CA . GLN A 1 504 ? -42.792 -9.416 99.579 1.00 89.25 504 GLN A CA 1
ATOM 4116 C C . GLN A 1 504 ? -42.173 -8.903 100.889 1.00 89.25 504 GLN A C 1
ATOM 4118 O O . GLN A 1 504 ? -42.286 -9.559 101.926 1.00 89.25 504 GLN A O 1
ATOM 4123 N N . ASN A 1 505 ? -41.542 -7.724 100.872 1.00 85.44 505 ASN A N 1
ATOM 4124 C CA . ASN A 1 505 ? -41.032 -7.088 102.088 1.00 85.44 505 ASN A CA 1
ATOM 4125 C C . ASN A 1 505 ? -42.157 -6.642 103.033 1.00 85.44 505 ASN A C 1
ATOM 4127 O O . ASN A 1 505 ? -42.002 -6.755 104.250 1.00 85.44 505 ASN A O 1
ATOM 4131 N N . GLU A 1 506 ? -43.279 -6.155 102.503 1.00 86.19 506 GLU A N 1
ATOM 4132 C CA . GLU A 1 506 ? -44.467 -5.829 103.302 1.00 86.19 506 GLU A CA 1
ATOM 4133 C C . GLU A 1 506 ? -45.093 -7.089 103.913 1.00 86.19 506 GLU A C 1
ATOM 4135 O O . GLU A 1 506 ? -45.303 -7.130 105.125 1.00 86.19 506 GLU A O 1
ATOM 4140 N N . GLU A 1 507 ? -45.278 -8.158 103.133 1.00 83.31 507 GLU A N 1
ATOM 4141 C CA . GLU A 1 507 ? -45.780 -9.449 103.631 1.00 83.31 507 GLU A CA 1
ATOM 4142 C C . GLU A 1 507 ? -44.855 -10.042 104.713 1.00 83.31 507 GLU A C 1
ATOM 4144 O O . GLU A 1 507 ? -45.315 -10.473 105.772 1.00 83.31 507 GLU A O 1
ATOM 4149 N N . SER A 1 508 ? -43.534 -9.961 104.523 1.00 80.38 508 SER A N 1
ATOM 4150 C CA . SER A 1 508 ? -42.544 -10.409 105.516 1.00 80.38 508 SER A CA 1
ATOM 4151 C C . SER A 1 508 ? -42.554 -9.570 106.803 1.00 80.38 508 SER A C 1
ATOM 4153 O O . SER A 1 508 ? -42.230 -10.083 107.878 1.00 80.38 508 SER A O 1
ATOM 4155 N N . ARG A 1 509 ? -42.920 -8.280 106.732 1.00 75.38 509 ARG A N 1
ATOM 4156 C CA . ARG A 1 509 ? -43.110 -7.433 107.922 1.00 75.38 509 ARG A CA 1
ATOM 4157 C C . ARG A 1 509 ? -44.386 -7.797 108.672 1.00 75.38 509 ARG A C 1
ATOM 4159 O O . ARG A 1 509 ? -44.335 -7.878 109.895 1.00 75.38 509 ARG A O 1
ATOM 4166 N N . VAL A 1 510 ? -45.488 -8.063 107.971 1.00 73.62 510 VAL A N 1
ATOM 4167 C CA . VAL A 1 510 ? -46.755 -8.477 108.600 1.00 73.62 510 VAL A CA 1
ATOM 4168 C C . VAL A 1 510 ? -46.591 -9.815 109.333 1.00 73.62 510 VAL A C 1
ATOM 4170 O O . VAL A 1 510 ? -47.018 -9.939 110.479 1.00 73.62 510 VAL A O 1
ATOM 4173 N N . VAL A 1 511 ? -45.884 -10.787 108.747 1.00 72.12 511 VAL A N 1
ATOM 4174 C CA . VAL A 1 511 ? -45.619 -12.084 109.403 1.00 72.12 511 VAL A CA 1
ATOM 4175 C C . VAL A 1 511 ? -44.757 -11.935 110.665 1.00 72.12 511 VAL A C 1
ATOM 4177 O O . VAL A 1 511 ? -45.012 -12.609 111.660 1.00 72.12 511 VAL A O 1
ATOM 4180 N N . LYS A 1 512 ? -43.777 -11.020 110.683 1.00 69.00 512 LYS A N 1
ATOM 4181 C CA . LYS A 1 512 ? -42.956 -10.760 111.883 1.00 69.00 512 LYS A CA 1
ATOM 4182 C C . LYS A 1 512 ? -43.710 -10.059 113.018 1.00 69.00 512 LYS A C 1
ATOM 4184 O O . LYS A 1 512 ? -43.268 -10.156 114.158 1.00 69.00 512 LYS A O 1
ATOM 4189 N N . ILE A 1 513 ? -44.809 -9.362 112.729 1.00 70.81 513 ILE A N 1
ATOM 4190 C CA . ILE A 1 513 ? -45.631 -8.690 113.748 1.00 70.81 513 ILE A CA 1
ATOM 4191 C C . ILE A 1 513 ? -46.586 -9.681 114.435 1.00 70.81 513 ILE A C 1
ATOM 4193 O O . ILE A 1 513 ? -46.860 -9.511 115.612 1.00 70.81 513 ILE A O 1
ATOM 4197 N N . ASN A 1 514 ? -47.009 -10.755 113.757 1.00 61.25 514 ASN A N 1
ATOM 4198 C CA . ASN A 1 514 ? -47.894 -11.785 114.332 1.00 61.25 514 ASN A CA 1
ATOM 4199 C C . ASN A 1 514 ? -47.167 -12.899 115.118 1.00 61.25 514 ASN A C 1
ATOM 4201 O O . ASN A 1 514 ? -47.815 -13.804 115.635 1.00 61.25 514 ASN A O 1
ATOM 4205 N N . LEU A 1 515 ? -45.831 -12.868 115.179 1.00 55.88 515 LEU A N 1
ATOM 4206 C CA . LEU A 1 515 ? -44.985 -13.834 115.904 1.00 55.88 515 LEU A CA 1
ATOM 4207 C C . LEU A 1 515 ? -44.349 -13.246 117.182 1.00 55.88 515 LEU A C 1
ATOM 4209 O O . LEU A 1 515 ? -43.477 -13.872 117.784 1.00 55.88 515 LEU A O 1
ATOM 4213 N N . LYS A 1 516 ? -44.776 -12.048 117.585 1.00 44.88 516 LYS A N 1
ATOM 4214 C CA . LYS A 1 516 ? -44.500 -11.410 118.877 1.00 44.88 516 LYS A CA 1
ATOM 4215 C C . LYS A 1 516 ? -45.815 -11.231 119.613 1.00 44.88 516 LYS A C 1
ATOM 4217 O O . LYS A 1 516 ? -45.773 -11.330 120.857 1.00 44.88 516 LYS A O 1
#

Organism: Spodoptera littoralis (NCBI:txid7109)

Foldseek 3Di:
DPDPVVVVVVVVVVVVPPPPPVPPPPPQQDLLQDFDQFPPPAAEEEEAADPPPRVNNVCSCVVNNDPPHWYFYFYQDPPDGPRPGDTPDDDDPPPHQHAYEHEDQDDDLVVVVDCVLVVNLPDQAHAYEYEHAHQPWAADPLHTDPVVQVVVLVSVQSCCLPRVNLFYWYHYVPHRTQKIKTFDDWAPDPRLWTRTHIDIDGNSDNVRVVVVRVVSNPCSLAQTPAAEDDDCAPPAWHQPCVLFDDPDPPQDCVQQVRTDFNVSVVSSVVCVVSVYRYDDPPPLPPQQDWDQDPVRDTDRDDDDDDDADSDDDDDDDDDDDHDHWYFDQDFDWDDPPDDDPDPPPPVPVCVVVVVVPCRDPVVVVVVVCVVDVPDDDDDDPLRVVLCQQLPAADPVSHRPDDDDPDPPTDTGGDGDGDPSPSCPVVVVVVVVVCVVVVVSVVSSVSSCVSSVRPPPDPPVPVPCDPPPPPCDVVNCVVVVVVVVVVVVVVVVVVVVVVVVVVVVVVVVVVVVVVVD

Secondary structure (DSSP, 8-state):
--SHHHHHHHHHHHHTTS---TT-------GGG------TT--EEEEE--TT--HHHHHHHHHHS-TTS-EEEEE-BTTB-------SSS---TTS--EEEEEES---HHHHHSHHHHHHTT-TT-EEEEEE--TTS-EETTEE-HHHHHHHHHHHHHHHHHH--SEEEEE-TTTSTTEEEEEEEEEEEEESEEEEEEEEEE-S-HHHHHHHHHHHHTTSSTT---------BTTTBBS--TT---SSTT--TTTTTT-BSHHHHHHHHHHHHH---------TT-TTPPEEPTTS-EE-S-------------------S----------------SS--SS-SSHHHHHHHHTTS----HHHHHHHHHH-TT------HHHHHHHHHHHSB-TTS-BSS------S----------TT-TTHHHHHHHHHHHHHTTHHHHHHHHHHHHTT------GGGTTS-S------HHHHHHHHHHHHHHHHHHHHHHHHHHHHHHHHHHHHHHHHHTT-

pLDDT: mean 72.99, std 20.8, range [24.55, 98.06]

Nearest PDB structures (foldseek):
  5knx-assembly1_A  TM=4.700E-01  e=1.301E-01  Escherichia coli
  1p19-assembly3_C-2  TM=4.335E-01  e=6.684E-02  Trypanosoma cruzi
  5kns-assembly1_B  TM=5.005E-01  e=2.860E-01  Escherichia coli
  4rhy-assembly3_D  TM=4.849E-01  e=4.367E+00  Mycobacterium tuberculosis H37Ra
  6mxb-assembly2_C  TM=4.409E-01  e=4.367E+00  Trypanosoma brucei brucei TREU927

Mean predicted aligned error: 14.32 Å

Radius of gyration: 41.64 Å; Cα contacts (8 Å, |Δi|>4): 602; chains: 1; bounding box: 123×46×160 Å

Solvent-accessible surface area (backbone atoms only — not comparable to full-atom values): 31238 Å² total; per-residue (Å²): 143,91,66,78,68,65,59,57,56,52,58,57,54,60,67,73,67,59,75,78,67,80,88,68,67,75,75,84,71,68,52,83,55,65,61,67,73,67,61,97,82,37,36,38,40,38,34,39,56,35,88,80,58,60,66,61,58,57,48,34,54,60,59,67,54,47,94,85,49,45,39,36,41,36,43,39,52,81,98,50,76,52,74,55,74,53,66,78,54,100,71,82,66,88,86,47,57,38,33,35,38,38,36,29,49,68,93,46,72,71,64,69,70,35,71,66,54,70,72,68,44,76,51,41,78,19,44,35,36,37,39,34,71,36,77,87,51,59,41,61,94,83,41,64,44,67,69,60,50,53,51,50,32,53,52,50,34,51,44,35,78,73,46,44,46,52,29,51,38,38,36,24,78,78,31,31,64,37,36,33,39,29,46,69,53,76,39,90,47,96,70,86,49,68,37,49,43,62,43,81,42,70,25,84,40,57,68,58,36,41,50,48,50,53,54,37,44,50,70,66,50,44,65,37,86,50,40,48,48,76,68,83,34,78,68,36,25,33,63,87,53,90,68,55,71,70,91,52,90,79,72,54,45,75,72,39,75,44,30,29,39,38,53,20,49,54,46,38,53,52,35,67,74,45,39,44,52,76,54,77,83,86,55,78,66,58,77,84,63,61,53,69,42,97,84,74,49,71,44,78,65,86,81,86,84,83,85,48,77,66,83,76,84,88,83,92,78,92,79,75,97,73,78,72,33,43,35,41,68,46,69,49,78,65,78,79,88,72,87,86,91,85,80,78,78,74,63,65,69,53,51,66,60,58,65,77,68,68,70,57,45,73,74,54,52,57,59,47,43,73,76,35,91,87,63,85,86,90,71,60,67,73,42,53,48,52,51,35,52,70,76,34,41,46,100,84,70,46,60,72,68,86,83,77,94,70,79,90,65,56,72,45,84,42,82,45,70,48,93,83,44,84,57,48,68,58,53,48,53,51,51,51,50,39,54,76,69,43,44,65,63,49,34,50,53,48,40,37,55,33,66,68,36,74,80,71,74,59,75,84,61,69,74,56,65,76,69,71,72,76,83,47,72,74,77,47,42,63,60,54,50,52,50,50,51,52,51,53,52,52,53,52,52,53,51,50,50,53,53,51,52,52,51,53,53,52,54,56,49,55,56,59,62,76,75,111

Sequence (516 aa):
MKIPVLFVMTTFLAISISELNRKLMPVEVDCNDIVIPVEYYSQTVFFDMDVHSQPEIKTCILKNSLSNLSRIIISVYATKIDIRVNVTRNFIKTSDNPNVIVMTKYLTPTMIDSSIWKFFFRSRWSVLFIVITGDKFKCENGTMDTRNLSLLERMMNVLWHRFQIMRVAILFPFACEQKVLLYHGKRPSSKGLYDRSVKLYNNSNYHNTYLAIKQSGEKLADDYPMRGSIFYRYPTSIKDCKNMRYYDSCYNLKLTGGYCGVDGMVMHDILSHLKFNLTMPENENCDNYGTVGSDGHGVGGNSLHPMGHCAGKQNVDRFRDGDILEIFVHQRIVNYDWLFADEYKIFSDDKKRVSNGINSDISSISSTLMHRRDLVTIDRKSDAFMQIMQNYTDRFGTPMIDIVDECFYTYYLSYVARSDFPFFEDVQYFTERLQEAGLPTMYYKWTQQMLDIPRLVTDDNRSLPRPLFKIRLRDQCVAFTILFIGSLCSLAIFAAEIWKGKRQNEESRVVKINLK